Protei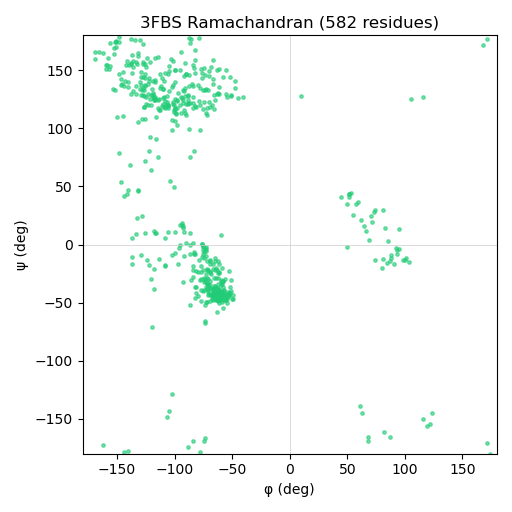n 3FBS (pdb70)

Radius of gyration: 27.1 Å; Cα contacts (8 Å, |Δi|>4): 1412; chains: 2; bounding box: 78×70×51 Å

Foldseek 3Di:
DAFQEEEAAQALQQLLLLQLQLVVVGQYEYEHQPDDQLQLAQAWADAPPGHGHGRVVVRVVSVVVSVVRVSYHYDYFHFQAWADAAQWIWTQTPVHDIYTHRFYEYEQAWYFADDPAAAAVVQENPFEYADCRTPLQVLPQWEEEEEEDFPCRLVSQLVNLVRHQYEYEPQPVDDDDPVSVVSCVVSRYHYHDFHFRHQDDNGWTQGPVGDIRDTSHYYYQTAIEDPHDHPVNHPFDWDQDRSYIATDADPLQDTPGPRYGYAACNHPVVGGSNRSSVRSNSPSVVSVVSVVPD/DAFQEEEAAQALQRLLLLQLCLVVPGQYEYEHQPDDQLQLAQFWDDAPPRHGPGRVVVRVVSVVVSVVRVSYHYDHFHFQAWADAQQWIWTDTPVDDIYTHNFYEYEHAWYWADPPAAAPVVQERPFEYADCRTPLQVLPQWEEEEEEDDPCSLVVQLPNVVRHQYEYEPQPVDDDDVVSVVVCVVSNYHYDDFHFRHQDDNGWTQGPVGDIRDTSHYHYQTAIEDPHDHPVNLPFDWDQDPRYIATDADPLQHTPGFRYGYAACNHPVDGGSNRSSVRSNSPSVSSVVCVVVPD

Solvent-accessible surface area: 27461 Å² total; per-residue (Å²): 204,88,24,41,0,0,0,7,9,4,22,23,8,0,3,11,0,0,52,65,0,2,151,37,192,45,48,0,5,3,2,26,43,35,110,49,47,38,124,80,14,80,92,9,41,62,41,171,72,35,105,31,64,25,9,34,94,8,1,41,38,27,77,148,91,5,101,177,56,116,34,6,75,88,20,167,12,112,6,58,21,0,78,38,60,49,26,87,2,49,0,52,1,91,50,44,136,148,27,45,0,9,18,0,0,0,8,47,22,12,54,8,87,20,32,184,19,65,19,0,120,140,34,21,12,74,1,0,18,58,20,9,151,26,34,0,174,91,26,120,143,26,128,0,0,0,0,1,29,3,86,98,0,18,117,16,0,37,57,0,36,132,40,6,132,5,12,0,0,4,28,49,92,22,138,35,38,83,121,46,123,60,60,0,70,85,132,52,12,125,48,13,93,31,157,18,147,65,3,32,51,106,0,40,0,28,0,37,80,62,100,69,25,71,12,36,0,0,0,0,10,10,77,11,111,25,68,33,132,2,14,145,117,10,11,1,7,15,44,71,18,48,50,11,17,15,1,31,36,54,116,118,17,46,8,81,15,119,0,0,5,0,1,3,23,0,14,68,86,85,13,45,26,48,75,10,45,32,2,0,30,90,0,0,38,7,0,44,104,18,43,98,159,116,216,103,25,40,0,0,0,7,9,4,22,24,7,0,4,11,0,0,54,64,0,1,154,38,190,45,56,0,5,2,3,28,37,36,114,49,48,38,124,96,14,86,91,10,42,66,42,167,59,33,101,31,73,28,11,32,93,7,1,40,53,31,76,139,92,5,98,173,52,113,36,8,79,89,23,164,10,113,7,53,31,0,98,37,64,36,18,98,2,37,0,56,3,90,52,52,111,155,28,31,0,9,16,0,0,0,7,47,22,14,54,17,69,12,30,182,20,71,16,0,142,129,50,28,14,74,1,0,18,65,23,16,159,30,40,0,172,96,24,125,152,26,101,0,0,3,2,2,28,2,78,81,3,20,107,51,0,34,58,2,34,126,39,10,130,5,9,0,0,3,22,46,92,29,162,13,54,80,112,48,79,61,97,0,70,93,124,54,10,105,38,11,88,36,146,18,161,45,3,28,52,112,0,39,0,26,0,69,83,58,110,66,20,66,12,35,0,0,5,6,39,6,82,12,92,28,75,34,126,2,15,161,110,11,16,5,5,15,39,78,13,37,57,12,21,11,1,30,35,51,107,95,18,45,10,74,16,94,0,0,4,0,0,3,23,0,14,71,82,87,19,47,25,47,79,10,46,34,4,0,32,88,0,0,43,4,0,48,108,20,45,102,144,77,153

CATH classification: 3.50.50.60 (+1 more: 3.50.50.60)

B-factor: mean 23.21, std 10.92, range [5.56, 171.12]

Structure (mmCIF, N/CA/C/O backbone):
data_3FBS
#
_entry.id   3FBS
#
_cell.length_a   95.190
_cell.length_b   95.190
_cell.length_c   149.237
_cell.angle_alpha   90.00
_cell.angle_beta   90.00
_cell.angle_gamma   90.00
#
_symmetry.space_group_name_H-M   'P 41 21 2'
#
loop_
_entity.id
_entity.type
_entity.pdbx_description
1 polymer Oxidoreductase
2 non-polymer 'FLAVIN-ADENINE DINUCLEOTIDE'
3 non-polymer 'SULFATE ION'
4 non-polymer 'MAGNESIUM ION'
5 water water
#
loop_
_atom_site.group_PDB
_atom_site.id
_atom_site.type_symbol
_atom_site.label_atom_id
_atom_site.label_alt_id
_atom_site.label_comp_id
_atom_site.label_asym_id
_atom_site.label_entity_id
_atom_site.label_seq_id
_atom_site.pdbx_PDB_ins_code
_atom_site.Cartn_x
_atom_site.Cartn_y
_atom_site.Cartn_z
_atom_site.occupancy
_atom_site.B_iso_or_equiv
_atom_site.auth_seq_id
_atom_site.auth_comp_id
_atom_site.auth_asym_id
_atom_site.auth_atom_id
_atom_site.pdbx_PDB_model_num
ATOM 1 N N . MET A 1 1 ? 48.073 21.858 25.914 1.00 37.71 1 MET A N 1
ATOM 2 C CA . MET A 1 1 ? 49.510 22.072 25.513 1.00 38.02 1 MET A CA 1
ATOM 3 C C . MET A 1 1 ? 49.608 23.264 24.531 1.00 34.20 1 MET A C 1
ATOM 4 O O . MET A 1 1 ? 48.611 23.727 24.078 1.00 34.39 1 MET A O 1
ATOM 9 N N . LYS A 1 2 ? 50.814 23.711 24.214 1.00 31.04 2 LYS A N 1
ATOM 10 C CA . LYS A 1 2 ? 51.060 24.900 23.413 1.00 28.94 2 LYS A CA 1
ATOM 11 C C . LYS A 1 2 ? 50.581 24.779 21.956 1.00 25.46 2 LYS A C 1
ATOM 12 O O . LYS A 1 2 ? 51.070 23.982 21.195 1.00 26.71 2 LYS A O 1
ATOM 18 N N . PHE A 1 3 ? 49.627 25.597 21.574 1.00 20.71 3 PHE A N 1
ATOM 19 C CA . PHE A 1 3 ? 49.146 25.591 20.226 1.00 18.26 3 PHE A CA 1
ATOM 20 C C . PHE A 1 3 ? 50.108 26.317 19.263 1.00 16.65 3 PHE A C 1
ATOM 21 O O . PHE A 1 3 ? 50.795 27.258 19.628 1.00 15.31 3 PHE A O 1
ATOM 29 N N . ASP A 1 4 ? 50.102 25.884 18.007 1.00 16.74 4 ASP A N 1
ATOM 30 C CA . ASP A 1 4 ? 50.744 26.652 16.910 1.00 15.43 4 ASP A CA 1
ATOM 31 C C . ASP A 1 4 ? 50.128 28.036 16.735 1.00 14.63 4 ASP A C 1
ATOM 32 O O . ASP A 1 4 ? 50.838 29.013 16.518 1.00 11.81 4 ASP A O 1
ATOM 37 N N . VAL A 1 5 ? 48.792 28.076 16.782 1.00 12.33 5 VAL A N 1
ATOM 38 C CA . VAL A 1 5 ? 48.040 29.310 16.601 1.00 11.33 5 VAL A CA 1
ATOM 39 C C . VAL A 1 5 ? 46.781 29.246 17.505 1.00 11.27 5 VAL A C 1
ATOM 40 O O . VAL A 1 5 ? 46.156 28.210 17.621 1.00 10.57 5 VAL A O 1
ATOM 44 N N . ILE A 1 6 ? 46.476 30.359 18.155 1.00 10.82 6 ILE A N 1
ATOM 45 C CA . ILE A 1 6 ? 45.158 30.615 18.751 1.00 11.13 6 ILE A CA 1
ATOM 46 C C . ILE A 1 6 ? 44.447 31.694 17.947 1.00 9.59 6 ILE A C 1
ATOM 47 O O . ILE A 1 6 ? 45.003 32.704 17.688 1.00 11.90 6 ILE A O 1
ATOM 52 N N . ILE A 1 7 ? 43.240 31.425 17.509 1.00 9.88 7 ILE A N 1
ATOM 53 C CA . ILE A 1 7 ? 42.435 32.342 16.759 1.00 9.63 7 ILE A CA 1
ATOM 54 C C . ILE A 1 7 ? 41.336 32.791 17.696 1.00 9.63 7 ILE A C 1
ATOM 55 O O . ILE A 1 7 ? 40.580 31.953 18.198 1.00 10.69 7 ILE A O 1
ATOM 60 N N . ILE A 1 8 ? 41.232 34.090 17.903 1.00 9.11 8 ILE A N 1
ATOM 61 C CA . ILE A 1 8 ? 40.288 34.688 18.852 1.00 10.79 8 ILE A CA 1
ATOM 62 C C . ILE A 1 8 ? 39.110 35.251 18.073 1.00 10.56 8 ILE A C 1
ATOM 63 O O . ILE A 1 8 ? 39.223 36.280 17.451 1.00 8.36 8 ILE A O 1
ATOM 68 N N . GLY A 1 9 ? 38.031 34.490 18.024 1.00 11.02 9 GLY A N 1
ATOM 69 C CA . GLY A 1 9 ? 36.862 34.824 17.222 1.00 11.95 9 GLY A CA 1
ATOM 70 C C . GLY A 1 9 ? 36.693 33.760 16.151 1.00 11.70 9 GLY A C 1
ATOM 71 O O . GLY A 1 9 ? 37.640 33.443 15.427 1.00 13.58 9 GLY A O 1
ATOM 72 N N . GLY A 1 10 ? 35.507 33.190 16.086 1.00 12.48 10 GLY A N 1
ATOM 73 C CA . GLY A 1 10 ? 35.220 32.002 15.287 1.00 11.12 10 GLY A CA 1
ATOM 74 C C . GLY A 1 10 ? 33.977 32.164 14.440 1.00 11.25 10 GLY A C 1
ATOM 75 O O . GLY A 1 10 ? 33.168 31.220 14.325 1.00 12.03 10 GLY A O 1
ATOM 76 N N . SER A 1 11 ? 33.852 33.312 13.764 1.00 10.35 11 SER A N 1
ATOM 77 C CA . SER A 1 11 ? 32.779 33.526 12.794 1.00 9.16 11 SER A CA 1
ATOM 78 C C . SER A 1 11 ? 33.447 33.467 11.407 1.00 9.24 11 SER A C 1
ATOM 79 O O . SER A 1 11 ? 34.450 32.755 11.266 1.00 9.58 11 SER A O 1
ATOM 82 N N . TYR A 1 12 ? 32.943 34.198 10.424 1.00 8.71 12 TYR A N 1
ATOM 83 C CA . TYR A 1 12 ? 33.382 34.080 9.046 1.00 10.09 12 TYR A CA 1
ATOM 84 C C . TYR A 1 12 ? 34.903 34.224 8.885 1.00 11.40 12 TYR A C 1
ATOM 85 O O . TYR A 1 12 ? 35.518 33.420 8.190 1.00 12.22 12 TYR A O 1
ATOM 94 N N . ALA A 1 13 ? 35.490 35.203 9.548 1.00 9.83 13 ALA A N 1
ATOM 95 C CA . ALA A 1 13 ? 36.897 35.486 9.372 1.00 10.38 13 ALA A CA 1
ATOM 96 C C . ALA A 1 13 ? 37.725 34.381 10.033 1.00 9.65 13 ALA A C 1
ATOM 97 O O . ALA A 1 13 ? 38.628 33.761 9.427 1.00 10.11 13 ALA A O 1
ATOM 99 N N . GLY A 1 14 ? 37.388 34.091 11.249 1.00 9.92 14 GLY A N 1
ATOM 100 C CA . GLY A 1 14 ? 38.197 33.169 12.041 1.00 10.12 14 GLY A CA 1
ATOM 101 C C . GLY A 1 14 ? 38.088 31.731 11.604 1.00 9.30 14 GLY A C 1
ATOM 102 O O . GLY A 1 14 ? 39.059 30.986 11.646 1.00 10.61 14 GLY A O 1
ATOM 103 N N . LEU A 1 15 ? 36.919 31.357 11.146 1.00 10.03 15 LEU A N 1
ATOM 104 C CA . LEU A 1 15 ? 36.688 30.042 10.555 1.00 10.95 15 LEU A CA 1
ATOM 105 C C . LEU A 1 15 ? 37.445 29.834 9.219 1.00 10.20 15 LEU A C 1
ATOM 106 O O . LEU A 1 15 ? 37.954 28.744 8.953 1.00 8.55 15 LEU A O 1
ATOM 111 N N . SER A 1 16 ? 37.458 30.873 8.400 1.00 9.64 16 SER A N 1
ATOM 112 C CA . SER A 1 16 ? 38.123 30.849 7.123 1.00 10.13 16 SER A CA 1
ATOM 113 C C . SER A 1 16 ? 39.633 30.722 7.315 1.00 9.33 16 SER A C 1
ATOM 114 O O . SER A 1 16 ? 40.268 29.922 6.641 1.00 10.25 16 SER A O 1
ATOM 117 N N . ALA A 1 17 ? 40.167 31.419 8.315 1.00 8.67 17 ALA A N 1
ATOM 118 C CA . ALA A 1 17 ? 41.544 31.218 8.810 1.00 8.83 17 ALA A CA 1
ATOM 119 C C . ALA A 1 17 ? 41.817 29.792 9.295 1.00 8.87 17 ALA A C 1
ATOM 120 O O . ALA A 1 17 ? 42.771 29.125 8.807 1.00 8.44 17 ALA A O 1
ATOM 122 N N . ALA A 1 18 ? 40.993 29.309 10.217 1.00 10.35 18 ALA A N 1
ATOM 123 C CA . ALA A 1 18 ? 41.091 27.940 10.725 1.00 11.57 18 ALA A CA 1
ATOM 124 C C . ALA A 1 18 ? 41.143 26.887 9.591 1.00 12.01 18 ALA A C 1
ATOM 125 O O . ALA A 1 18 ? 41.937 25.916 9.668 1.00 10.86 18 ALA A O 1
ATOM 127 N N . LEU A 1 19 ? 40.334 27.101 8.547 1.00 12.02 19 LEU A N 1
ATOM 128 C CA . LEU A 1 19 ? 40.190 26.123 7.447 1.00 12.00 19 LEU A CA 1
ATOM 129 C C . LEU A 1 19 ? 41.547 25.976 6.780 1.00 12.01 19 LEU A C 1
ATOM 130 O O . LEU A 1 19 ? 42.029 24.881 6.611 1.00 10.88 19 LEU A O 1
ATOM 135 N N . GLN A 1 20 ? 42.189 27.087 6.447 1.00 11.36 20 GLN A N 1
ATOM 136 C CA . GLN A 1 20 ? 43.513 26.989 5.828 1.00 11.38 20 GLN A CA 1
ATOM 137 C C . GLN A 1 20 ? 44.527 26.269 6.750 1.00 12.18 20 GLN A C 1
ATOM 138 O O . GLN A 1 20 ? 45.300 25.425 6.288 1.00 11.12 20 GLN A O 1
ATOM 144 N N . LEU A 1 21 ? 44.558 26.661 8.039 1.00 10.63 21 LEU A N 1
ATOM 145 C CA . LEU A 1 21 ? 45.496 26.034 8.998 1.00 11.91 21 LEU A CA 1
ATOM 146 C C . LEU A 1 21 ? 45.222 24.548 9.280 1.00 11.04 21 LEU A C 1
ATOM 147 O O . LEU A 1 21 ? 46.162 23.787 9.492 1.00 13.03 21 LEU A O 1
ATOM 152 N N . GLY A 1 22 ? 43.962 24.154 9.318 1.00 9.83 22 GLY A N 1
ATOM 153 C CA . GLY A 1 22 ? 43.595 22.749 9.487 1.00 9.43 22 GLY A CA 1
ATOM 154 C C . GLY A 1 22 ? 44.024 21.919 8.285 1.00 10.74 22 GLY A C 1
ATOM 155 O O . GLY A 1 22 ? 44.441 20.786 8.437 1.00 7.79 22 GLY A O 1
ATOM 156 N N . ARG A 1 23 ? 43.907 22.491 7.060 1.00 10.94 23 ARG A N 1
ATOM 157 C CA . ARG A 1 23 ? 44.349 21.748 5.877 1.00 11.08 23 ARG A CA 1
ATOM 158 C C . ARG A 1 23 ? 45.846 21.618 5.811 1.00 10.54 23 ARG A C 1
ATOM 159 O O . ARG A 1 23 ? 46.361 20.644 5.283 1.00 12.89 23 ARG A O 1
ATOM 167 N N . ALA A 1 24 ? 46.574 22.585 6.363 1.00 10.34 24 ALA A N 1
ATOM 168 C CA . ALA A 1 24 ? 48.008 22.449 6.642 1.00 9.60 24 ALA A CA 1
ATOM 169 C C . ALA A 1 24 ? 48.354 21.573 7.903 1.00 9.94 24 ALA A C 1
ATOM 170 O O . ALA A 1 24 ? 49.520 21.382 8.264 1.00 10.80 24 ALA A O 1
ATOM 172 N N . ARG A 1 25 ? 47.349 21.061 8.556 1.00 11.67 25 ARG A N 1
ATOM 173 C CA . ARG A 1 25 ? 47.491 20.172 9.708 1.00 13.11 25 ARG A CA 1
ATOM 174 C C . ARG A 1 25 ? 48.270 20.887 10.831 1.00 13.60 25 ARG A C 1
ATOM 175 O O . ARG A 1 25 ? 49.090 20.295 11.471 1.00 12.74 25 ARG A O 1
ATOM 183 N N . LYS A 1 26 ? 48.068 22.186 11.004 1.00 13.54 26 LYS A N 1
ATOM 184 C CA . LYS A 1 26 ? 48.718 22.869 12.119 1.00 12.90 26 LYS A CA 1
ATOM 185 C C . LYS A 1 26 ? 47.786 22.715 13.323 1.00 13.53 26 LYS A C 1
ATOM 186 O O . LYS A 1 26 ? 46.585 22.615 13.150 1.00 13.96 26 LYS A O 1
ATOM 192 N N . ASN A 1 27 ? 48.379 22.596 14.525 1.00 13.78 27 ASN A N 1
ATOM 193 C CA . ASN A 1 27 ? 47.673 22.499 15.796 1.00 13.64 27 ASN A CA 1
ATOM 194 C C . ASN A 1 27 ? 47.140 23.858 16.329 1.00 12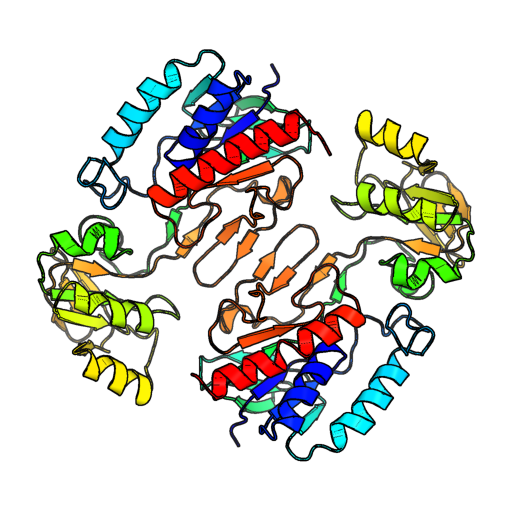.58 27 ASN A C 1
ATOM 195 O O . ASN A 1 27 ? 47.864 24.674 16.891 1.00 11.31 27 ASN A O 1
ATOM 200 N N . ILE A 1 28 ? 45.861 24.106 16.096 1.00 11.46 28 ILE A N 1
ATOM 201 C CA . ILE A 1 28 ? 45.281 25.419 16.412 1.00 11.95 28 ILE A CA 1
ATOM 202 C C . ILE A 1 28 ? 44.025 25.310 17.289 1.00 11.76 28 ILE A C 1
ATOM 203 O O . ILE A 1 28 ? 43.357 24.269 17.329 1.00 13.68 28 ILE A O 1
ATOM 208 N N . LEU A 1 29 ? 43.744 26.384 17.976 1.00 10.96 29 LEU A N 1
ATOM 209 C CA . LEU A 1 29 ? 42.650 26.486 18.876 1.00 11.92 29 LEU A CA 1
ATOM 210 C C . LEU A 1 29 ? 41.820 27.657 18.422 1.00 11.56 29 LEU A C 1
ATOM 211 O O . LEU A 1 29 ? 42.315 28.802 18.447 1.00 11.40 29 LEU A O 1
ATOM 216 N N . LEU A 1 30 ? 40.560 27.401 18.081 1.00 11.46 30 LEU A N 1
ATOM 217 C CA . LEU A 1 30 ? 39.632 28.505 17.897 1.00 13.86 30 LEU A CA 1
ATOM 218 C C . LEU A 1 30 ? 38.830 28.804 19.164 1.00 15.25 30 LEU A C 1
ATOM 219 O O . LEU A 1 30 ? 38.166 27.915 19.704 1.00 17.06 30 LEU A O 1
ATOM 224 N N . VAL A 1 31 ? 38.832 30.047 19.617 1.00 14.16 31 VAL A N 1
ATOM 225 C CA . VAL A 1 31 ? 38.048 30.419 20.757 1.00 14.24 31 VAL A CA 1
ATOM 226 C C . VAL A 1 31 ? 36.985 31.380 20.313 1.00 15.67 31 VAL A C 1
ATOM 227 O O . VAL A 1 31 ? 37.317 32.454 19.784 1.00 16.89 31 VAL A O 1
ATOM 231 N N . ASP A 1 32 ? 35.718 31.067 20.586 1.00 15.39 32 ASP A N 1
ATOM 232 C CA . ASP A 1 32 ? 34.632 31.928 20.099 1.00 15.70 32 ASP A CA 1
ATOM 233 C C . ASP A 1 32 ? 33.511 32.110 21.099 1.00 14.94 32 ASP A C 1
ATOM 234 O O . ASP A 1 32 ? 33.072 31.121 21.702 1.00 14.69 32 ASP A O 1
ATOM 239 N N . ALA A 1 33 ? 33.050 33.346 21.243 1.00 14.72 33 ALA A N 1
ATOM 240 C CA . ALA A 1 33 ? 31.967 33.712 22.199 1.00 16.68 33 ALA A CA 1
ATOM 241 C C . ALA A 1 33 ? 30.586 33.649 21.527 1.00 17.42 33 ALA A C 1
ATOM 242 O O . ALA A 1 33 ? 29.580 33.740 22.197 1.00 17.75 33 ALA A O 1
ATOM 244 N N . GLY A 1 34 ? 30.547 33.499 20.212 1.00 17.98 34 GLY A N 1
ATOM 245 C CA . GLY A 1 34 ? 29.296 33.190 19.488 1.00 18.17 34 GLY A CA 1
ATOM 246 C C . GLY A 1 34 ? 28.303 34.349 19.365 1.00 18.08 34 GLY A C 1
ATOM 247 O O . GLY A 1 34 ? 27.095 34.131 19.273 1.00 17.33 34 GLY A O 1
ATOM 248 N N . GLU A 1 35 ? 28.787 35.577 19.363 1.00 17.03 35 GLU A N 1
ATOM 249 C CA . GLU A 1 35 ? 27.893 36.743 19.226 1.00 16.82 35 GLU A CA 1
ATOM 250 C C . GLU A 1 35 ? 28.340 37.513 18.008 1.00 14.58 35 GLU A C 1
ATOM 251 O O . GLU A 1 35 ? 29.266 38.322 18.052 1.00 13.36 35 GLU A O 1
ATOM 257 N N . ARG A 1 36 ? 27.729 37.194 16.884 1.00 13.99 36 ARG A N 1
ATOM 258 C CA . ARG A 1 36 ? 28.164 37.743 15.593 1.00 13.95 36 ARG A CA 1
ATOM 259 C C . ARG A 1 36 ? 27.401 39.039 15.259 1.00 14.28 36 ARG A C 1
ATOM 260 O O . ARG A 1 36 ? 26.217 39.214 15.566 1.00 14.06 36 ARG A O 1
ATOM 268 N N . ARG A 1 37 ? 28.118 39.938 14.617 1.00 13.38 37 ARG A N 1
ATOM 269 C CA . ARG A 1 37 ? 27.622 41.226 14.272 1.00 13.12 37 ARG A CA 1
ATOM 270 C C . ARG A 1 37 ? 26.264 41.184 13.505 1.00 14.23 37 ARG A C 1
ATOM 271 O O . ARG A 1 37 ? 25.411 42.023 13.744 1.00 14.94 37 ARG A O 1
ATOM 279 N N . ASN A 1 38 ? 26.058 40.208 12.636 1.00 14.30 38 ASN A N 1
ATOM 280 C CA . ASN A 1 38 ? 24.822 40.130 11.827 1.00 15.21 38 ASN A CA 1
ATOM 281 C C . ASN A 1 38 ? 23.709 39.272 12.432 1.00 15.17 38 ASN A C 1
ATOM 282 O O . ASN A 1 38 ? 22.754 38.932 11.732 1.00 14.96 38 ASN A O 1
ATOM 287 N N . ARG A 1 39 ? 23.793 38.978 13.725 1.00 15.92 39 ARG A N 1
ATOM 288 C CA . ARG A 1 39 ? 22.808 38.107 14.366 1.00 16.70 39 ARG A CA 1
ATOM 289 C C . ARG A 1 39 ? 21.445 38.730 14.344 1.00 16.16 39 ARG A C 1
ATOM 290 O O . ARG A 1 39 ? 20.436 38.036 14.448 1.00 13.75 39 ARG A O 1
ATOM 298 N N . PHE A 1 40 ? 21.412 40.036 14.176 1.00 14.86 40 PHE A N 1
ATOM 299 C CA . PHE A 1 40 ? 20.152 40.752 14.214 1.00 15.00 40 PHE A CA 1
ATOM 300 C C . PHE A 1 40 ? 19.381 40.612 12.894 1.00 15.48 40 PHE A C 1
ATOM 301 O O . PHE A 1 40 ? 18.195 40.915 12.831 1.00 14.92 40 PHE A O 1
ATOM 309 N N . ALA A 1 41 ? 20.028 40.123 11.836 1.00 14.77 41 ALA A N 1
ATOM 310 C CA . ALA A 1 41 ? 19.365 40.085 10.503 1.00 15.62 41 ALA A CA 1
ATOM 311 C C . ALA A 1 41 ? 18.828 38.696 10.229 1.00 16.98 41 ALA A C 1
ATOM 312 O O . ALA A 1 41 ? 19.467 37.689 10.645 1.00 18.54 41 ALA A O 1
ATOM 314 N N . SER A 1 42 ? 17.744 38.601 9.464 1.00 15.72 42 SER A N 1
ATOM 315 C CA . SER A 1 42 ? 17.196 37.283 9.170 1.00 15.87 42 SER A CA 1
ATOM 316 C C . SER A 1 42 ? 17.923 36.594 8.037 1.00 15.44 42 SER A C 1
ATOM 317 O O . SER A 1 42 ? 17.997 35.395 8.071 1.00 14.73 42 SER A O 1
ATOM 320 N N . HIS A 1 43 ? 18.379 37.308 6.990 1.00 14.58 43 HIS A N 1
ATOM 321 C CA . HIS A 1 43 ? 19.041 36.668 5.864 1.00 14.62 43 HIS A CA 1
ATOM 322 C C . HIS A 1 43 ? 20.291 37.455 5.395 1.00 15.63 43 HIS A C 1
ATOM 323 O O . HIS A 1 43 ? 20.338 38.680 5.469 1.00 16.05 43 HIS A O 1
ATOM 330 N N . SER A 1 44 ? 21.281 36.732 4.901 1.00 14.61 44 SER A N 1
ATOM 331 C CA . SER A 1 44 ? 22.478 37.302 4.495 1.00 14.91 44 SER A CA 1
ATOM 332 C C . SER A 1 44 ? 22.367 37.543 3.008 1.00 14.54 44 SER A C 1
ATOM 333 O O . SER A 1 44 ? 21.700 36.764 2.293 1.00 12.47 44 SER A O 1
ATOM 336 N N . HIS A 1 45 ? 23.072 38.578 2.518 1.00 12.19 45 HIS A N 1
ATOM 337 C CA . HIS A 1 45 ? 23.096 38.812 1.088 1.00 13.27 45 HIS A CA 1
ATOM 338 C C . HIS A 1 45 ? 24.430 39.270 0.646 1.00 12.49 45 HIS A C 1
ATOM 339 O O . HIS A 1 45 ? 25.203 39.866 1.393 1.00 9.18 45 HIS A O 1
ATOM 346 N N . GLY A 1 46 ? 24.690 38.999 -0.627 1.00 10.43 46 GLY A N 1
ATOM 347 C CA . GLY A 1 46 ? 25.931 39.496 -1.260 1.00 9.88 46 GLY A CA 1
ATOM 348 C C . GLY A 1 46 ? 27.138 38.596 -1.259 1.00 9.03 46 GLY A C 1
ATOM 349 O O . GLY A 1 46 ? 28.136 38.965 -1.831 1.00 10.52 46 GLY A O 1
ATOM 350 N N . PHE A 1 47 ? 27.093 37.437 -0.618 1.00 9.42 47 PHE A N 1
ATOM 351 C CA . PHE A 1 47 ? 28.250 36.552 -0.545 1.00 9.95 47 PHE A CA 1
ATOM 352 C C . PHE A 1 47 ? 27.988 35.404 -1.484 1.00 11.29 47 PHE A C 1
ATOM 353 O O . PHE A 1 47 ? 26.999 34.674 -1.315 1.00 10.82 47 PHE A O 1
ATOM 361 N N . LEU A 1 48 ? 28.855 35.252 -2.478 1.00 13.82 48 LEU A N 1
ATOM 362 C CA . LEU A 1 48 ? 28.680 34.262 -3.588 1.00 14.20 48 LEU A CA 1
ATOM 363 C C . LEU A 1 48 ? 28.392 32.839 -3.080 1.00 14.44 48 LEU A C 1
ATOM 364 O O . LEU A 1 48 ? 29.089 32.308 -2.234 1.00 14.95 48 LEU A O 1
ATOM 369 N N . GLY A 1 49 ? 27.340 32.223 -3.592 1.00 15.45 49 GLY A N 1
ATOM 370 C CA . GLY A 1 49 ? 26.919 30.910 -3.120 1.00 15.57 49 GLY A CA 1
ATOM 371 C C . GLY A 1 49 ? 25.931 30.940 -1.983 1.00 15.38 49 GLY A C 1
ATOM 372 O O . GLY A 1 49 ? 25.248 29.924 -1.742 1.00 16.34 49 GLY A O 1
ATOM 373 N N . GLN A 1 50 ? 25.789 32.078 -1.297 1.00 13.87 50 GLN A N 1
ATOM 374 C CA . GLN A 1 50 ? 24.986 32.127 -0.071 1.00 13.01 50 GLN A CA 1
ATOM 375 C C . GLN A 1 50 ? 24.041 33.275 -0.038 1.00 13.44 50 GLN A C 1
ATOM 376 O O . GLN A 1 50 ? 23.613 33.699 1.042 1.00 11.46 50 GLN A O 1
ATOM 382 N N . ASP A 1 51 ? 23.707 33.776 -1.202 1.00 13.33 51 ASP A N 1
ATOM 383 C CA . ASP A 1 51 ? 22.879 34.949 -1.265 1.00 14.40 51 ASP A CA 1
ATOM 384 C C . ASP A 1 51 ? 21.465 34.561 -0.848 1.00 14.65 51 ASP A C 1
ATOM 385 O O . ASP A 1 51 ? 20.836 33.826 -1.533 1.00 15.37 51 ASP A O 1
ATOM 390 N N . GLY A 1 52 ? 20.951 35.115 0.213 1.00 14.10 52 GLY A N 1
ATOM 391 C CA . GLY A 1 52 ? 19.661 34.695 0.719 1.00 16.62 52 GLY A CA 1
ATOM 392 C C . GLY A 1 52 ? 19.665 33.759 1.914 1.00 16.53 52 GLY A C 1
ATOM 393 O O . GLY A 1 52 ? 18.641 33.541 2.516 1.00 17.04 52 GLY A O 1
ATOM 394 N N . LYS A 1 53 ? 20.801 33.201 2.277 1.00 15.50 53 LYS A N 1
ATOM 395 C CA . LYS A 1 53 ? 20.824 32.202 3.318 1.00 15.96 53 LYS A CA 1
ATOM 396 C C . LYS A 1 53 ? 20.824 32.874 4.696 1.00 15.87 53 LYS A C 1
ATOM 397 O O . LYS A 1 53 ? 21.406 33.981 4.892 1.00 15.72 53 LYS A O 1
ATOM 403 N N . ALA A 1 54 ? 20.214 32.223 5.675 1.00 13.87 54 ALA A N 1
ATOM 404 C CA . ALA A 1 54 ? 20.249 32.709 7.035 1.00 14.40 54 ALA A CA 1
ATOM 405 C C . ALA A 1 54 ? 21.726 32.751 7.561 1.00 14.70 54 ALA A C 1
ATOM 406 O O . ALA A 1 54 ? 22.560 31.847 7.260 1.00 14.97 54 ALA A O 1
ATOM 408 N N . PRO A 1 55 ? 22.099 33.846 8.229 1.00 14.30 55 PRO A N 1
ATOM 409 C CA . PRO A 1 55 ? 23.535 34.002 8.551 1.00 15.87 55 PRO A CA 1
ATOM 410 C C . PRO A 1 55 ? 24.067 32.901 9.455 1.00 17.70 55 PRO A C 1
ATOM 411 O O . PRO A 1 55 ? 25.215 32.484 9.300 1.00 17.98 55 PRO A O 1
ATOM 415 N N . GLY A 1 56 ? 23.237 32.471 10.390 1.00 17.91 56 GLY A N 1
ATOM 416 C CA . GLY A 1 56 ? 23.540 31.344 11.232 1.00 18.84 56 GLY A CA 1
ATOM 417 C C . GLY A 1 56 ? 23.677 30.001 10.541 1.00 18.82 56 GLY A C 1
ATOM 418 O O . GLY A 1 56 ? 24.385 29.158 11.056 1.00 17.98 56 GLY A O 1
ATOM 419 N N . GLU A 1 57 ? 22.968 29.797 9.414 1.00 18.90 57 GLU A N 1
ATOM 420 C CA . GLU A 1 57 ? 23.081 28.591 8.636 1.00 19.15 57 GLU A CA 1
ATOM 421 C C . GLU A 1 57 ? 24.371 28.605 7.847 1.00 17.91 57 GLU A C 1
ATOM 422 O O . GLU A 1 57 ? 25.029 27.599 7.820 1.00 17.39 57 GLU A O 1
ATOM 428 N N . ILE A 1 58 ? 24.785 29.746 7.285 1.00 15.64 58 ILE A N 1
ATOM 429 C CA . ILE A 1 58 ? 26.090 29.784 6.644 1.00 16.18 58 ILE A CA 1
ATOM 430 C C . ILE A 1 58 ? 27.153 29.301 7.672 1.00 16.12 58 ILE A C 1
ATOM 431 O O . ILE A 1 58 ? 28.046 28.492 7.355 1.00 15.97 58 ILE A O 1
ATOM 436 N N . ILE A 1 59 ? 27.084 29.835 8.889 1.00 15.37 59 ILE A N 1
ATOM 437 C CA . ILE A 1 59 ? 28.051 29.459 9.946 1.00 15.12 59 ILE A CA 1
ATOM 438 C C . ILE A 1 59 ? 27.942 27.971 10.243 1.00 15.69 59 ILE A C 1
ATOM 439 O O . ILE A 1 59 ? 28.977 27.277 10.315 1.00 15.16 59 ILE A O 1
ATOM 444 N N . ALA A 1 60 ? 26.684 27.472 10.353 1.00 15.05 60 ALA A N 1
ATOM 445 C CA . ALA A 1 60 ? 26.476 26.092 10.775 1.00 15.57 60 ALA A CA 1
ATOM 446 C C . ALA A 1 60 ? 27.069 25.162 9.752 1.00 15.92 60 ALA A C 1
ATOM 447 O O . ALA A 1 60 ? 27.801 24.184 10.086 1.00 15.89 60 ALA A O 1
ATOM 449 N N . GLU A 1 61 ? 26.879 25.482 8.482 1.00 17.54 61 GLU A N 1
ATOM 450 C CA . GLU A 1 61 ? 27.468 24.632 7.479 1.00 18.22 61 GLU A CA 1
ATOM 451 C C . GLU A 1 61 ? 28.996 24.728 7.346 1.00 17.50 61 GLU A C 1
ATOM 452 O O . GLU A 1 61 ? 29.661 23.696 7.133 1.00 16.37 61 GLU A O 1
ATOM 458 N N . ALA A 1 62 ? 29.572 25.925 7.577 1.00 15.24 62 ALA A N 1
ATOM 459 C CA . ALA A 1 62 ? 30.981 26.105 7.539 1.00 14.78 62 ALA A CA 1
ATOM 460 C C . ALA A 1 62 ? 31.615 25.249 8.621 1.00 14.89 62 ALA A C 1
ATOM 461 O O . ALA A 1 62 ? 32.587 24.555 8.378 1.00 14.63 62 ALA A O 1
ATOM 463 N N . ARG A 1 63 ? 31.017 25.302 9.806 1.00 16.14 63 ARG A N 1
ATOM 464 C CA . ARG A 1 63 ? 31.463 24.547 10.945 1.00 16.93 63 ARG A CA 1
ATOM 465 C C . ARG A 1 63 ? 31.431 23.029 10.781 1.00 17.24 63 ARG A C 1
ATOM 466 O O . ARG A 1 63 ? 32.365 22.347 11.231 1.00 16.97 63 ARG A O 1
ATOM 474 N N . ARG A 1 64 ? 30.386 22.500 10.147 1.00 17.66 64 ARG A N 1
ATOM 475 C CA . ARG A 1 64 ? 30.306 21.063 9.944 1.00 18.92 64 ARG A CA 1
ATOM 476 C C . ARG A 1 64 ? 31.522 20.659 9.095 1.00 18.31 64 ARG A C 1
ATOM 477 O O . ARG A 1 64 ? 32.145 19.645 9.343 1.00 18.22 64 ARG A O 1
ATOM 485 N N . GLN A 1 65 ? 31.864 21.501 8.122 1.00 17.75 65 GLN A N 1
ATOM 486 C CA . GLN A 1 65 ? 32.964 21.198 7.207 1.00 17.74 65 GLN A CA 1
ATOM 487 C C . GLN A 1 65 ? 34.299 21.302 7.943 1.00 16.86 65 GLN A C 1
ATOM 488 O O . GLN A 1 65 ? 35.150 20.449 7.790 1.00 16.13 65 GLN A O 1
ATOM 494 N N . ILE A 1 66 ? 34.452 22.350 8.748 1.00 16.80 66 ILE A N 1
ATOM 495 C CA . ILE A 1 66 ? 35.737 22.642 9.384 1.00 17.74 66 ILE A CA 1
ATOM 496 C C . ILE A 1 66 ? 36.035 21.662 10.561 1.00 17.08 66 ILE A C 1
ATOM 497 O O . ILE A 1 66 ? 37.194 21.300 10.817 1.00 13.51 66 ILE A O 1
ATOM 502 N N . GLU A 1 67 ? 34.979 21.158 11.201 1.00 15.31 67 GLU A N 1
ATOM 503 C CA . GLU A 1 67 ? 35.122 20.167 12.229 1.00 16.47 67 GLU A CA 1
ATOM 504 C C . GLU A 1 67 ? 35.672 18.847 11.742 1.00 17.42 67 GLU A C 1
ATOM 505 O O . GLU A 1 67 ? 36.099 18.066 12.546 1.00 16.84 67 GLU A O 1
ATOM 511 N N . ARG A 1 68 ? 35.701 18.591 10.447 1.00 17.83 68 ARG A N 1
ATOM 512 C CA . ARG A 1 68 ? 36.308 17.361 9.967 1.00 19.03 68 ARG A CA 1
ATOM 513 C C . ARG A 1 68 ? 37.834 17.366 10.005 1.00 18.39 68 ARG A C 1
ATOM 514 O O . ARG A 1 68 ? 38.445 16.328 9.782 1.00 19.51 68 ARG A O 1
ATOM 522 N N . TYR A 1 69 ? 38.464 18.512 10.299 1.00 16.25 69 TYR A N 1
ATOM 523 C CA . TYR A 1 69 ? 39.942 18.588 10.464 1.00 13.78 69 TYR A CA 1
ATOM 524 C C . TYR A 1 69 ? 40.412 18.351 11.902 1.00 13.28 69 TYR A C 1
ATOM 525 O O . TYR A 1 69 ? 40.204 19.210 12.764 1.00 11.34 69 TYR A O 1
ATOM 534 N N . PRO A 1 70 ? 41.106 17.214 12.173 1.00 14.99 70 PRO A N 1
ATOM 535 C CA . PRO A 1 70 ? 41.367 16.885 13.578 1.00 15.25 70 PRO A CA 1
ATOM 536 C C . PRO A 1 70 ? 42.388 17.775 14.234 1.00 14.72 70 PRO A C 1
ATOM 537 O O . PRO A 1 70 ? 42.420 17.815 15.443 1.00 13.58 70 PRO A O 1
ATOM 541 N N . THR A 1 71 ? 43.170 18.565 13.487 1.00 14.03 71 THR A N 1
ATOM 542 C CA . THR A 1 71 ? 44.079 19.483 14.163 1.00 12.51 71 THR A CA 1
ATOM 543 C C . THR A 1 71 ? 43.471 20.820 14.517 1.00 10.96 71 THR A C 1
ATOM 544 O O . THR A 1 71 ? 44.098 21.651 15.129 1.00 12.87 71 THR A O 1
ATOM 548 N N . ILE A 1 72 ? 42.281 21.090 14.047 1.00 11.24 72 ILE A N 1
ATOM 549 C CA . ILE A 1 72 ? 41.578 22.252 14.466 1.00 10.70 72 ILE A CA 1
ATOM 550 C C . ILE A 1 72 ? 40.879 21.920 15.818 1.00 12.56 72 ILE A C 1
ATOM 551 O O . ILE A 1 72 ? 39.977 21.016 15.881 1.00 11.71 72 ILE A O 1
ATOM 556 N N . HIS A 1 73 ? 41.255 22.663 16.856 1.00 12.87 73 HIS A N 1
ATOM 557 C CA . HIS A 1 73 ? 40.593 22.560 18.167 1.00 13.47 73 HIS A CA 1
ATOM 558 C C . HIS A 1 73 ? 39.665 23.752 18.436 1.00 14.12 73 HIS A C 1
ATOM 559 O O . HIS A 1 73 ? 39.849 24.812 17.863 1.00 14.05 73 HIS A O 1
ATOM 566 N N . TRP A 1 74 ? 38.638 23.533 19.276 1.00 14.81 74 TRP A N 1
ATOM 567 C CA . TRP A 1 74 ? 37.522 24.466 19.485 1.00 15.52 74 TRP A CA 1
ATOM 568 C C . TRP A 1 74 ? 37.217 24.585 20.968 1.00 14.93 74 TRP A C 1
ATOM 569 O O . TRP A 1 74 ? 37.016 23.590 21.605 1.00 12.30 74 TRP A O 1
ATOM 580 N N . VAL A 1 75 ? 37.081 25.806 21.443 1.00 15.67 75 VAL A N 1
ATOM 581 C CA . VAL A 1 75 ? 36.527 26.140 22.756 1.00 18.00 75 VAL A CA 1
ATOM 582 C C . VAL A 1 75 ? 35.469 27.215 22.543 1.00 19.26 75 VAL A C 1
ATOM 583 O O . VAL A 1 75 ? 35.683 28.204 21.769 1.00 16.03 75 VAL A O 1
ATOM 587 N N . GLU A 1 76 ? 34.314 27.012 23.183 1.00 19.70 76 GLU A N 1
ATOM 588 C CA . GLU A 1 76 ? 33.273 28.080 23.256 1.00 21.50 76 GLU A CA 1
ATOM 589 C C . GLU A 1 76 ? 33.539 28.892 24.474 1.00 20.19 76 GLU A C 1
ATOM 590 O O . GLU A 1 76 ? 33.601 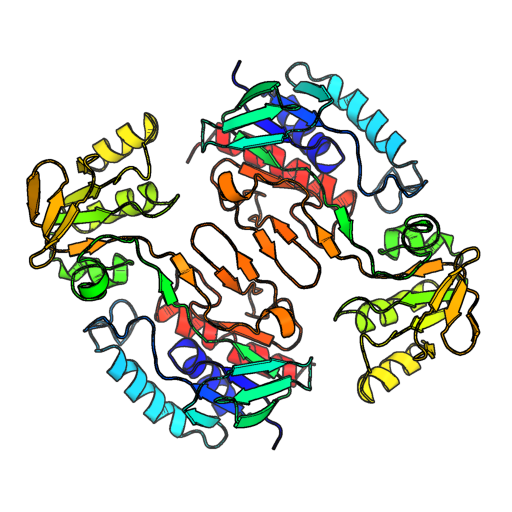28.354 25.544 1.00 20.59 76 GLU A O 1
ATOM 596 N N . GLY A 1 77 ? 33.762 30.182 24.336 1.00 18.98 77 GLY A N 1
ATOM 597 C CA . GLY A 1 77 ? 34.241 30.948 25.463 1.00 17.95 77 GLY A CA 1
ATOM 598 C C . GLY A 1 77 ? 34.700 32.291 24.982 1.00 18.44 77 GLY A C 1
ATOM 599 O O . GLY A 1 77 ? 34.767 32.547 23.758 1.00 17.05 77 GLY A O 1
ATOM 600 N N . ARG A 1 78 ? 34.999 33.157 25.931 1.00 17.62 78 ARG A N 1
ATOM 601 C CA . ARG A 1 78 ? 35.465 34.483 25.621 1.00 19.28 78 ARG A CA 1
ATOM 602 C C . ARG A 1 78 ? 36.863 34.740 26.174 1.00 19.37 78 ARG A C 1
ATOM 603 O O . ARG A 1 78 ? 37.083 34.523 27.389 1.00 18.84 78 ARG A O 1
ATOM 611 N N . VAL A 1 79 ? 37.777 35.217 25.314 1.00 18.09 79 VAL A N 1
ATOM 612 C CA . VAL A 1 79 ? 39.092 35.647 25.751 1.00 17.19 79 VAL A CA 1
ATOM 613 C C . VAL A 1 79 ? 39.009 36.955 26.500 1.00 18.24 79 VAL A C 1
ATOM 614 O O . VAL A 1 79 ? 38.708 38.035 25.925 1.00 16.61 79 VAL A O 1
ATOM 618 N N . THR A 1 80 ? 39.327 36.843 27.796 1.00 18.05 80 THR A N 1
ATOM 619 C CA . THR A 1 80 ? 39.260 37.929 28.731 1.00 18.49 80 THR A CA 1
ATOM 620 C C . THR A 1 80 ? 40.624 38.565 28.896 1.00 19.56 80 THR A C 1
ATOM 621 O O . THR A 1 80 ? 40.716 39.668 29.397 1.00 17.44 80 THR A O 1
ATOM 625 N N . ASP A 1 81 ? 41.694 37.886 28.482 1.00 20.18 81 ASP A N 1
ATOM 626 C CA . ASP A 1 81 ? 43.027 38.514 28.470 1.00 20.79 81 ASP A CA 1
ATOM 627 C C . ASP A 1 81 ? 43.939 37.787 27.509 1.00 20.80 81 ASP A C 1
ATOM 628 O O . ASP A 1 81 ? 43.774 36.604 27.236 1.00 20.25 81 ASP A O 1
ATOM 633 N N . ALA A 1 82 ? 44.914 38.506 27.015 1.00 21.08 82 ALA A N 1
ATOM 634 C CA . ALA A 1 82 ? 45.893 37.944 26.103 1.00 21.98 82 ALA A CA 1
ATOM 635 C C . ALA A 1 82 ? 47.113 38.776 26.285 1.00 22.18 82 ALA A C 1
ATOM 636 O O . ALA A 1 82 ? 47.052 40.019 26.322 1.00 24.00 82 ALA A O 1
ATOM 638 N N . LYS A 1 83 ? 48.233 38.105 26.403 1.00 23.41 83 LYS A N 1
ATOM 639 C CA . LYS A 1 83 ? 49.501 38.804 26.481 1.00 24.25 83 LYS A CA 1
ATOM 640 C C . LYS A 1 83 ? 50.651 37.978 25.927 1.00 23.85 83 LYS A C 1
ATOM 641 O O . LYS A 1 83 ? 50.478 36.807 25.538 1.00 24.54 83 LYS A O 1
ATOM 647 N N . GLY A 1 84 ? 51.812 38.601 25.877 1.00 23.23 84 GLY A N 1
ATOM 648 C CA . GLY A 1 84 ? 53.074 37.921 25.641 1.00 23.12 84 GLY A CA 1
ATOM 649 C C . GLY A 1 84 ? 53.699 38.456 24.391 1.00 23.82 84 GLY A C 1
ATOM 650 O O . GLY A 1 84 ? 53.401 39.579 23.965 1.00 23.75 84 GLY A O 1
ATOM 651 N N . SER A 1 85 ? 54.559 37.648 23.772 1.00 24.13 85 SER A N 1
ATOM 652 C CA . SER A 1 85 ? 55.205 38.078 22.537 1.00 24.79 85 SER A CA 1
ATOM 653 C C . SER A 1 85 ? 55.497 36.893 21.603 1.00 23.26 85 SER A C 1
ATOM 654 O O . SER A 1 85 ? 55.174 35.795 21.907 1.00 24.12 85 SER A O 1
ATOM 657 N N . PHE A 1 86 ? 56.057 37.175 20.441 1.00 23.48 86 PHE A N 1
ATOM 658 C CA . PHE A 1 86 ? 56.274 36.182 19.384 1.00 23.68 86 PHE A CA 1
ATOM 659 C C . PHE A 1 86 ? 56.751 34.838 19.948 1.00 23.52 86 PHE A C 1
ATOM 660 O O . PHE A 1 86 ? 57.684 34.741 20.757 1.00 21.14 86 PHE A O 1
ATOM 668 N N . GLY A 1 87 ? 56.049 33.796 19.572 1.00 23.01 87 GLY A N 1
ATOM 669 C CA . GLY A 1 87 ? 56.421 32.496 20.042 1.00 23.36 87 GLY A CA 1
ATOM 670 C C . GLY A 1 87 ? 55.951 32.164 21.436 1.00 23.20 87 GLY A C 1
ATOM 671 O O . GLY A 1 87 ? 55.980 30.993 21.775 1.00 21.90 87 GLY A O 1
ATOM 672 N N . GLU A 1 88 ? 55.458 33.125 22.222 1.00 23.67 88 GLU A N 1
ATOM 673 C CA . GLU A 1 88 ? 54.927 32.753 23.533 1.00 26.02 88 GLU A CA 1
ATOM 674 C C . GLU A 1 88 ? 53.783 33.671 23.942 1.00 24.98 88 GLU A C 1
ATOM 675 O O . GLU A 1 88 ? 53.972 34.592 24.733 1.00 26.35 88 GLU A O 1
ATOM 681 N N . PHE A 1 89 ? 52.590 33.438 23.407 1.00 22.63 89 PHE A N 1
ATOM 682 C CA . PHE A 1 89 ? 51.455 34.259 23.765 1.00 21.40 89 PHE A CA 1
ATOM 683 C C . PHE A 1 89 ? 50.657 33.495 24.787 1.00 21.01 89 PHE A C 1
ATOM 684 O O . PHE A 1 89 ? 50.687 32.258 24.813 1.00 21.39 89 PHE A O 1
ATOM 692 N N . ILE A 1 90 ? 49.988 34.225 25.672 1.00 19.87 90 ILE A N 1
ATOM 693 C CA . ILE A 1 90 ? 49.170 33.600 26.692 1.00 21.38 90 ILE A CA 1
ATOM 694 C C . ILE A 1 90 ? 47.765 34.228 26.647 1.00 20.24 90 ILE A C 1
ATOM 695 O O . ILE A 1 90 ? 47.610 35.425 26.682 1.00 19.16 90 ILE A O 1
ATOM 700 N N . VAL A 1 91 ? 46.775 33.366 26.666 1.00 19.64 91 VAL A N 1
ATOM 701 C CA . VAL A 1 91 ? 45.426 33.733 26.468 1.00 20.06 91 VAL A CA 1
ATOM 702 C C . VAL A 1 91 ? 44.647 33.241 27.717 1.00 19.95 91 VAL A C 1
ATOM 703 O O . VAL A 1 91 ? 44.779 32.076 28.125 1.00 21.20 91 VAL A O 1
ATOM 707 N N . GLU A 1 92 ? 43.866 34.126 28.315 1.00 19.43 92 GLU A N 1
ATOM 708 C CA . GLU A 1 92 ? 42.958 33.739 29.374 1.00 21.78 92 GLU A CA 1
ATOM 709 C C . GLU A 1 92 ? 41.514 33.698 28.843 1.00 21.23 92 GLU A C 1
ATOM 710 O O . GLU A 1 92 ? 41.115 34.637 28.179 1.00 19.85 92 GLU A O 1
ATOM 716 N N . ILE A 1 93 ? 40.783 32.605 29.132 1.00 20.13 93 ILE A N 1
ATOM 717 C CA . ILE A 1 93 ? 39.435 32.358 28.664 1.00 21.60 93 ILE A CA 1
ATOM 718 C C . ILE A 1 93 ? 38.399 32.367 29.832 1.00 24.59 93 ILE A C 1
ATOM 719 O O . ILE A 1 93 ? 38.560 31.638 30.818 1.00 24.56 93 ILE A O 1
ATOM 724 N N . ASP A 1 94 ? 37.354 33.187 29.722 1.00 26.82 94 ASP A N 1
ATOM 725 C CA . ASP A 1 94 ? 36.325 33.307 30.753 1.00 29.28 94 ASP A CA 1
ATOM 726 C C . ASP A 1 94 ? 36.922 33.567 32.132 1.00 31.43 94 ASP A C 1
ATOM 727 O O . ASP A 1 94 ? 36.485 32.907 33.100 1.00 31.94 94 ASP A O 1
ATOM 732 N N . GLY A 1 95 ? 37.932 34.466 32.219 1.00 32.71 95 GLY A N 1
ATOM 733 C CA . GLY A 1 95 ? 38.728 34.701 33.441 1.00 33.23 95 GLY A CA 1
ATOM 734 C C . GLY A 1 95 ? 39.320 33.474 34.159 1.00 34.15 95 GLY A C 1
ATOM 735 O O . GLY A 1 95 ? 39.993 33.632 35.161 1.00 36.44 95 GLY A O 1
ATOM 736 N N . GLY A 1 96 ? 39.055 32.250 33.690 1.00 34.34 96 GLY A N 1
ATOM 737 C CA . GLY A 1 96 ? 39.639 31.016 34.238 1.00 33.12 96 GLY A CA 1
ATOM 738 C C . GLY A 1 96 ? 40.769 30.489 33.346 1.00 32.67 96 GLY A C 1
ATOM 739 O O . GLY A 1 96 ? 41.733 31.202 33.089 1.00 33.02 96 GLY A O 1
ATOM 740 N N . ARG A 1 97 ? 40.689 29.207 32.982 1.00 31.33 97 ARG A N 1
ATOM 741 C CA . ARG A 1 97 ? 41.341 28.603 31.819 1.00 30.29 97 ARG A CA 1
ATOM 742 C C . ARG A 1 97 ? 42.414 29.438 30.998 1.00 28.40 97 ARG A C 1
ATOM 743 O O . ARG A 1 97 ? 42.185 30.576 30.616 1.00 25.68 97 ARG A O 1
ATOM 751 N N . ARG A 1 98 ? 43.594 28.854 30.790 1.00 26.54 98 ARG A N 1
ATOM 752 C CA . ARG A 1 98 ? 44.730 29.600 30.250 1.00 27.35 98 ARG A CA 1
ATOM 753 C C . ARG A 1 98 ? 45.309 28.740 29.168 1.00 25.47 98 ARG A C 1
ATOM 754 O O . ARG A 1 98 ? 45.408 27.540 29.341 1.00 25.30 98 ARG A O 1
ATOM 762 N N . GLU A 1 99 ? 45.651 29.329 28.029 1.00 23.74 99 GLU A N 1
ATOM 763 C CA . GLU A 1 99 ? 46.176 28.538 26.949 1.00 22.07 99 GLU A CA 1
ATOM 764 C C . GLU A 1 99 ? 47.321 29.313 26.366 1.00 20.85 99 GLU A C 1
ATOM 765 O O . GLU A 1 99 ? 47.362 30.528 26.498 1.00 21.25 99 GLU A O 1
ATOM 771 N N . THR A 1 100 ? 48.262 28.631 25.732 1.00 18.81 100 THR A N 1
ATOM 772 C CA . THR A 1 100 ? 49.406 29.329 25.150 1.00 19.09 100 THR A CA 1
ATOM 773 C C . THR A 1 100 ? 49.586 29.003 23.656 1.00 16.64 100 THR A C 1
ATOM 774 O O . THR A 1 100 ? 49.085 27.990 23.164 1.00 16.76 100 THR A O 1
ATOM 778 N N . ALA A 1 101 ? 50.225 29.892 22.917 1.00 16.64 101 ALA A N 1
ATOM 779 C CA . ALA A 1 101 ? 50.357 29.715 21.453 1.00 15.82 101 ALA A CA 1
ATOM 780 C C . ALA A 1 101 ? 51.535 30.483 20.907 1.00 16.08 101 ALA A C 1
ATOM 781 O O . ALA A 1 101 ? 51.941 31.501 21.464 1.00 15.17 101 ALA A O 1
ATOM 783 N N . GLY A 1 102 ? 52.121 29.986 19.822 1.00 15.16 102 GLY A N 1
ATOM 784 C CA . GLY A 1 102 ? 53.241 30.697 19.237 1.00 15.23 102 GLY A CA 1
ATOM 785 C C . GLY A 1 102 ? 52.818 31.848 18.339 1.00 14.33 102 GLY A C 1
ATOM 786 O O . GLY A 1 102 ? 53.597 32.748 18.093 1.00 14.76 102 GLY A O 1
ATOM 787 N N . ARG A 1 103 ? 51.596 31.804 17.825 1.00 14.28 103 ARG A N 1
ATOM 788 C CA . ARG A 1 103 ? 51.023 32.903 17.024 1.00 13.78 103 ARG A CA 1
ATOM 789 C C . ARG A 1 103 ? 49.582 33.138 17.426 1.00 12.85 103 ARG A C 1
ATOM 790 O O . ARG A 1 103 ? 48.886 32.219 17.882 1.00 12.51 103 ARG A O 1
ATOM 798 N N . LEU A 1 104 ? 49.113 34.352 17.180 1.00 12.81 104 LEU A N 1
ATOM 799 C CA . LEU A 1 104 ? 47.706 34.738 17.395 1.00 13.16 104 LEU A CA 1
ATOM 800 C C . LEU A 1 104 ? 47.053 35.264 16.099 1.00 12.00 104 LEU A C 1
ATOM 801 O O . LEU A 1 104 ? 47.705 35.916 15.305 1.00 10.73 104 LEU A O 1
ATOM 806 N N . ILE A 1 105 ? 45.781 34.944 15.898 1.00 11.09 105 ILE A N 1
ATOM 807 C CA . ILE A 1 105 ? 44.962 35.591 14.853 1.00 11.74 105 ILE A CA 1
ATOM 808 C C . ILE A 1 105 ? 43.777 36.223 15.544 1.00 10.75 105 ILE A C 1
ATOM 809 O O . ILE A 1 105 ? 43.051 35.540 16.268 1.00 11.22 105 ILE A O 1
ATOM 814 N N . LEU A 1 106 ? 43.587 37.515 15.325 1.00 10.87 106 LEU A N 1
ATOM 815 C CA . LEU A 1 106 ? 42.503 38.286 15.955 1.00 11.70 106 LEU A CA 1
ATOM 816 C C . LEU A 1 106 ? 41.373 38.432 14.933 1.00 10.86 106 LEU A C 1
ATOM 817 O O . LEU A 1 106 ? 41.548 38.971 13.816 1.00 11.18 106 LEU A O 1
ATOM 822 N N . ALA A 1 107 ? 40.204 37.910 15.291 1.00 9.70 107 ALA A N 1
ATOM 823 C CA . ALA A 1 107 ? 39.076 37.785 14.361 1.00 8.41 107 ALA A CA 1
ATOM 824 C C . ALA A 1 107 ? 37.786 38.049 15.154 1.00 9.30 107 ALA A C 1
ATOM 825 O O . ALA A 1 107 ? 36.780 37.375 14.981 1.00 7.75 107 ALA A O 1
ATOM 827 N N . MET A 1 108 ? 37.845 39.065 16.029 1.00 10.19 108 MET A N 1
ATOM 828 C CA . MET A 1 108 ? 36.792 39.323 17.033 1.00 10.29 108 MET A CA 1
ATOM 829 C C . MET A 1 108 ? 35.602 40.098 16.517 1.00 10.98 108 MET A C 1
ATOM 830 O O . MET A 1 108 ? 34.615 40.228 17.237 1.00 11.43 108 MET A O 1
ATOM 835 N N . GLY A 1 109 ? 35.669 40.607 15.296 1.00 11.46 109 GLY A N 1
ATOM 836 C CA . GLY A 1 109 ? 34.581 41.437 14.772 1.00 11.69 109 GLY A CA 1
ATOM 837 C C . GLY A 1 109 ? 34.546 42.748 15.541 1.00 12.53 109 GLY A C 1
ATOM 838 O O . GLY A 1 109 ? 35.509 43.116 16.191 1.00 11.61 109 GLY A O 1
ATOM 839 N N . VAL A 1 110 ? 33.449 43.475 15.397 1.00 12.42 110 VAL A N 1
ATOM 840 C CA . VAL A 1 110 ? 33.249 44.761 16.043 1.00 11.49 110 VAL A CA 1
ATOM 841 C C . VAL A 1 110 ? 31.835 44.820 16.574 1.00 12.18 110 VAL A C 1
ATOM 842 O O . VAL A 1 110 ? 30.970 44.037 16.154 1.00 12.17 110 VAL A O 1
ATOM 846 N N . THR A 1 111 ? 31.570 45.763 17.489 1.00 12.61 111 THR A N 1
ATOM 847 C CA . THR A 1 111 ? 30.208 46.010 17.941 1.00 13.54 111 THR A CA 1
ATOM 848 C C . THR A 1 111 ? 29.780 47.344 17.420 1.00 14.94 111 THR A C 1
ATOM 849 O O . THR A 1 111 ? 30.587 48.339 17.418 1.00 14.48 111 THR A O 1
ATOM 853 N N . ASP A 1 112 ? 28.492 47.415 17.060 1.00 14.23 112 ASP A N 1
ATOM 854 C CA . ASP A 1 112 ? 27.946 48.628 16.493 1.00 14.72 112 ASP A CA 1
ATOM 855 C C . ASP A 1 112 ? 27.342 49.516 17.553 1.00 15.85 112 ASP A C 1
ATOM 856 O O . ASP A 1 112 ? 26.498 49.062 18.281 1.00 15.63 112 ASP A O 1
ATOM 861 N N . GLU A 1 113 ? 27.829 50.769 17.690 1.00 16.30 113 GLU A N 1
ATOM 862 C CA . GLU A 1 113 ? 27.256 51.769 18.596 1.00 17.51 113 GLU A CA 1
ATOM 863 C C . GLU A 1 113 ? 26.395 52.714 17.683 1.00 16.94 113 GLU A C 1
ATOM 864 O O . GLU A 1 113 ? 26.874 53.235 16.719 1.00 18.15 113 GLU A O 1
ATOM 870 N N . LEU A 1 114 ? 25.122 52.803 17.956 1.00 16.49 114 LEU A N 1
ATOM 871 C CA . LEU A 1 114 ? 24.145 53.472 17.109 1.00 18.59 114 LEU A CA 1
ATOM 872 C C . LEU A 1 114 ? 23.804 54.818 17.694 1.00 18.09 114 LEU A C 1
ATOM 873 O O . LEU A 1 114 ? 24.038 55.080 18.839 1.00 16.03 114 LEU A O 1
ATOM 878 N N . PRO A 1 115 ? 23.281 55.696 16.882 1.00 19.79 115 PRO A N 1
ATOM 879 C CA . PRO A 1 115 ? 22.783 56.940 17.438 1.00 19.81 115 PRO A CA 1
ATOM 880 C C . PRO A 1 115 ? 21.747 56.703 18.547 1.00 20.37 115 PRO A C 1
ATOM 881 O O . PRO A 1 115 ? 21.019 55.726 18.524 1.00 20.12 115 PRO A O 1
ATOM 885 N N . GLU A 1 116 ? 21.684 57.622 19.505 1.00 21.23 116 GLU A N 1
ATOM 886 C CA . GLU A 1 116 ? 20.720 57.549 20.578 1.00 22.31 116 GLU A CA 1
ATOM 887 C C . GLU A 1 116 ? 19.375 58.122 20.164 1.00 20.33 116 GLU A C 1
ATOM 888 O O . GLU A 1 116 ? 19.054 59.234 20.463 1.00 22.32 116 GLU A O 1
ATOM 894 N N . ILE A 1 117 ? 18.599 57.341 19.455 1.00 18.16 117 ILE A N 1
ATOM 895 C CA . ILE A 1 117 ? 17.296 57.751 18.990 1.00 16.16 117 ILE A CA 1
ATOM 896 C C . ILE A 1 117 ? 16.317 56.704 19.482 1.00 14.51 117 ILE A C 1
ATOM 897 O O . ILE A 1 117 ? 16.491 55.527 19.200 1.00 13.53 117 ILE A O 1
ATOM 902 N N . ALA A 1 118 ? 15.328 57.118 20.271 1.00 13.23 118 ALA A N 1
ATOM 903 C CA . ALA A 1 118 ? 14.338 56.220 20.773 1.00 13.15 118 ALA A CA 1
ATOM 904 C C . ALA A 1 118 ? 13.825 55.379 19.644 1.00 13.64 118 ALA A C 1
ATOM 905 O O . ALA A 1 118 ? 13.530 55.899 18.581 1.00 14.08 118 ALA A O 1
ATOM 907 N N . GLY A 1 119 ? 13.694 54.078 19.867 1.00 15.09 119 GLY A N 1
ATOM 908 C CA . GLY A 1 119 ? 13.113 53.137 18.888 1.00 15.77 119 GLY A CA 1
ATOM 909 C C . GLY A 1 119 ? 14.073 52.534 17.851 1.00 16.13 119 GLY A C 1
ATOM 910 O O . GLY A 1 119 ? 13.755 51.534 17.188 1.00 14.50 119 GLY A O 1
ATOM 911 N N . LEU A 1 120 ? 15.259 53.120 17.731 1.00 16.67 120 LEU A N 1
ATOM 912 C CA . LEU A 1 120 ? 16.178 52.719 16.687 1.00 17.35 120 LEU A CA 1
ATOM 913 C C . LEU A 1 120 ? 16.805 51.354 16.998 1.00 18.22 120 LEU A C 1
ATOM 914 O O . LEU A 1 120 ? 16.839 50.468 16.125 1.00 17.98 120 LEU A O 1
ATOM 919 N N . ARG A 1 121 ? 17.370 51.221 18.194 1.00 17.94 121 ARG A N 1
ATOM 920 C CA . ARG A 1 121 ? 18.072 50.009 18.583 1.00 18.48 121 ARG A CA 1
ATOM 921 C C . ARG A 1 121 ? 17.195 48.751 18.454 1.00 17.86 121 ARG A C 1
ATOM 922 O O . ARG A 1 121 ? 17.677 47.747 17.987 1.00 16.49 121 ARG A O 1
ATOM 930 N N . GLU A 1 122 ? 15.930 48.818 18.894 1.00 17.79 122 GLU A N 1
ATOM 931 C CA . GLU A 1 122 ? 15.041 47.655 18.847 1.00 18.27 122 GLU A CA 1
ATOM 932 C C . GLU A 1 122 ? 14.819 47.183 17.422 1.00 17.60 122 GLU A C 1
ATOM 933 O O . GLU A 1 122 ? 14.537 46.006 17.184 1.00 16.18 122 GLU A O 1
ATOM 939 N N . ARG A 1 123 ? 15.003 48.108 16.473 1.00 16.74 123 ARG A N 1
ATOM 940 C CA . ARG A 1 123 ? 14.784 47.844 15.066 1.00 15.44 123 ARG A CA 1
ATOM 941 C C . ARG A 1 123 ? 16.023 47.455 14.261 1.00 14.94 123 ARG A C 1
ATOM 942 O O . ARG A 1 123 ? 15.919 47.227 13.059 1.00 15.92 123 ARG A O 1
ATOM 950 N N . TRP A 1 124 ? 17.182 47.394 14.901 1.00 15.27 124 TRP A N 1
ATOM 951 C CA . TRP A 1 124 ? 18.445 47.138 14.215 1.00 14.62 124 TRP A CA 1
ATOM 952 C C . TRP A 1 124 ? 18.403 45.743 13.653 1.00 14.99 124 TRP A C 1
ATOM 953 O O . TRP A 1 124 ? 18.136 44.816 14.378 1.00 14.14 124 TRP A O 1
ATOM 964 N N . GLY A 1 125 ? 18.710 45.607 12.363 1.00 15.16 125 GLY A N 1
ATOM 965 C CA . GLY A 1 125 ? 18.778 44.389 11.669 1.00 13.72 125 GLY A CA 1
ATOM 966 C C . GLY A 1 125 ? 17.454 43.932 11.058 1.00 13.97 125 GLY A C 1
ATOM 967 O O . GLY A 1 125 ? 17.426 42.932 10.320 1.00 13.64 125 GLY A O 1
ATOM 968 N N . SER A 1 126 ? 16.368 44.607 11.399 1.00 13.95 126 SER A N 1
ATOM 969 C CA . SER A 1 126 ? 15.064 44.301 10.868 1.00 15.16 126 SER A CA 1
ATOM 970 C C . SER A 1 126 ? 14.435 45.453 10.047 1.00 15.17 126 SER A C 1
ATOM 971 O O . SER A 1 126 ? 13.813 45.198 9.019 1.00 14.33 126 SER A O 1
ATOM 974 N N . ALA A 1 127 ? 14.611 46.692 10.474 1.00 14.15 127 ALA A N 1
ATOM 975 C CA . ALA A 1 127 ? 14.134 47.846 9.707 1.00 13.54 127 ALA A CA 1
ATOM 976 C C . ALA A 1 127 ? 15.168 49.009 9.657 1.00 13.91 127 ALA A C 1
ATOM 977 O O . ALA A 1 127 ? 14.931 50.024 8.961 1.00 13.57 127 ALA A O 1
ATOM 979 N N . VAL A 1 128 ? 16.219 48.908 10.480 1.00 12.50 128 VAL A N 1
ATOM 980 C CA . VAL A 1 128 ? 17.353 49.853 10.481 1.00 12.38 128 VAL A CA 1
ATOM 981 C C . VAL A 1 128 ? 18.658 49.107 10.178 1.00 12.71 128 VAL A C 1
ATOM 982 O O . VAL A 1 128 ? 18.898 48.124 10.804 1.00 14.27 128 VAL A O 1
ATOM 986 N N . PHE A 1 129 ? 19.456 49.564 9.211 1.00 11.82 129 PHE A N 1
ATOM 987 C CA . PHE A 1 129 ? 20.608 48.834 8.738 1.00 12.45 129 PHE A CA 1
ATOM 988 C C . PHE A 1 129 ? 21.737 49.814 8.559 1.00 13.03 129 PHE A C 1
ATOM 989 O O . PHE A 1 129 ? 21.555 51.011 8.769 1.00 10.63 129 PHE A O 1
ATOM 997 N N . HIS A 1 130 ? 22.905 49.307 8.189 1.00 13.82 130 HIS A N 1
ATOM 998 C CA . HIS A 1 130 ? 24.041 50.133 7.878 1.00 16.12 130 HIS A CA 1
ATOM 999 C C . HIS A 1 130 ? 24.556 50.024 6.450 1.00 16.42 130 HIS A C 1
ATOM 1000 O O . HIS A 1 130 ? 25.163 50.959 5.981 1.00 18.53 130 HIS A O 1
ATOM 1007 N N . CYS A 1 131 ? 24.257 48.948 5.744 1.00 14.97 131 CYS A N 1
ATOM 1008 C CA . CYS A 1 131 ? 24.962 48.595 4.519 1.00 14.45 131 CYS A CA 1
ATOM 1009 C C . CYS A 1 131 ? 23.933 48.424 3.384 1.00 12.95 131 CYS A C 1
ATOM 1010 O O . CYS A 1 131 ? 23.157 47.499 3.410 1.00 11.38 131 CYS A O 1
ATOM 1013 N N . PRO A 1 132 ? 23.866 49.363 2.423 1.00 12.81 132 PRO A N 1
ATOM 1014 C CA . PRO A 1 132 ? 22.897 49.225 1.345 1.00 12.98 132 PRO A CA 1
ATOM 1015 C C . PRO A 1 132 ? 23.002 47.967 0.461 1.00 12.35 132 PRO A C 1
ATOM 1016 O O . PRO A 1 132 ? 21.971 47.472 -0.010 1.00 11.59 132 PRO A O 1
ATOM 1020 N N . TYR A 1 133 ? 24.198 47.428 0.274 1.00 12.21 133 TYR A N 1
ATOM 1021 C CA . TYR A 1 133 ? 24.330 46.222 -0.517 1.00 12.17 133 TYR A CA 1
ATOM 1022 C C . TYR A 1 133 ? 23.690 45.083 0.270 1.00 13.22 133 TYR A C 1
ATOM 1023 O O . TYR A 1 133 ? 23.049 44.202 -0.291 1.00 13.09 133 TYR A O 1
ATOM 1032 N N . CYS A 1 134 ? 23.872 45.115 1.584 1.00 13.57 134 CYS A N 1
ATOM 1033 C CA . CYS A 1 134 ? 23.360 44.065 2.415 1.00 14.60 134 CYS A CA 1
ATOM 1034 C C . CYS A 1 134 ? 21.832 43.978 2.475 1.00 14.06 134 CYS A C 1
ATOM 1035 O O . CYS A 1 134 ? 21.246 42.882 2.374 1.00 12.63 134 CYS A O 1
ATOM 1038 N N . HIS A 1 135 ? 21.202 45.107 2.683 1.00 12.78 135 HIS A N 1
ATOM 1039 C CA . HIS A 1 135 ? 19.817 45.092 2.962 1.00 13.27 135 HIS A CA 1
ATOM 1040 C C . HIS A 1 135 ? 18.963 46.116 2.170 1.00 14.08 135 HIS A C 1
ATOM 1041 O O . HIS A 1 135 ? 17.751 46.231 2.393 1.00 15.79 135 HIS A O 1
ATOM 1048 N N . GLY A 1 136 ? 19.541 46.784 1.181 1.00 13.88 136 GLY A N 1
ATOM 1049 C CA . GLY A 1 136 ? 18.743 47.699 0.390 1.00 13.39 136 GLY A CA 1
ATOM 1050 C C . GLY A 1 136 ? 17.793 47.028 -0.595 1.00 12.81 136 GLY A C 1
ATOM 1051 O O . GLY A 1 136 ? 16.677 47.485 -0.794 1.00 12.18 136 GLY A O 1
ATOM 1052 N N . TYR A 1 137 ? 18.239 45.955 -1.239 1.00 12.01 137 TYR A N 1
ATOM 1053 C CA . TYR A 1 137 ? 17.494 45.399 -2.381 1.00 12.34 137 TYR A CA 1
ATOM 1054 C C . TYR A 1 137 ? 16.105 45.006 -1.996 1.00 12.39 137 TYR A C 1
ATOM 1055 O O . TYR A 1 137 ? 15.147 45.267 -2.750 1.00 13.34 137 TYR A O 1
ATOM 1064 N N . GLU A 1 138 ? 15.978 44.379 -0.836 1.00 12.38 138 GLU A N 1
ATOM 1065 C CA . GLU A 1 138 ? 14.713 43.785 -0.410 1.00 14.01 138 GLU A CA 1
ATOM 1066 C C . GLU A 1 138 ? 13.704 44.852 0.040 1.00 14.98 138 GLU A C 1
ATOM 1067 O O . GLU A 1 138 ? 12.617 44.501 0.342 1.00 13.90 138 GLU A O 1
ATOM 1073 N N . LEU A 1 139 ? 14.108 46.127 0.125 1.00 15.10 139 LEU A N 1
ATOM 1074 C CA . LEU A 1 139 ? 13.191 47.209 0.354 1.00 16.00 139 LEU A CA 1
ATOM 1075 C C . LEU A 1 139 ? 12.383 47.475 -0.923 1.00 17.75 139 LEU A C 1
ATOM 1076 O O . LEU A 1 139 ? 11.527 48.358 -0.947 1.00 17.53 139 LEU A O 1
ATOM 1081 N N . ASP A 1 140 ? 12.696 46.751 -1.998 1.00 18.76 140 ASP A N 1
ATOM 1082 C CA . ASP A 1 140 ? 11.869 46.765 -3.215 1.00 19.59 140 ASP A CA 1
ATOM 1083 C C . ASP A 1 140 ? 11.587 48.179 -3.783 1.00 18.65 140 ASP A C 1
ATOM 1084 O O . ASP A 1 140 ? 10.470 48.517 -4.166 1.00 17.39 140 ASP A O 1
ATOM 1089 N N . GLN A 1 141 ? 12.623 48.993 -3.823 1.00 16.50 141 GLN A N 1
ATOM 1090 C CA . GLN A 1 141 ? 12.529 50.332 -4.354 1.00 17.68 141 GLN A CA 1
ATOM 1091 C C . GLN A 1 141 ? 11.445 51.181 -3.690 1.00 16.83 141 GLN A C 1
ATOM 1092 O O . GLN A 1 141 ? 10.991 52.132 -4.254 1.00 17.68 141 GLN A O 1
ATOM 1098 N N . GLY A 1 142 ? 11.081 50.884 -2.451 1.00 16.38 142 GLY A N 1
ATOM 1099 C CA . GLY A 1 142 ? 10.254 51.808 -1.693 1.00 16.29 142 GLY A CA 1
ATOM 1100 C C . GLY A 1 142 ? 11.007 53.040 -1.207 1.00 15.24 142 GLY A C 1
ATOM 1101 O O . GLY A 1 142 ? 12.122 53.290 -1.628 1.00 14.58 142 GLY A O 1
ATOM 1102 N N . LYS A 1 143 ? 10.394 53.777 -0.293 1.00 15.21 143 LYS A N 1
ATOM 1103 C CA . LYS A 1 143 ? 11.008 54.959 0.327 1.00 15.30 143 LYS A CA 1
ATOM 1104 C C . LYS A 1 143 ? 12.009 54.563 1.396 1.00 14.46 143 LYS A C 1
ATOM 1105 O O . LYS A 1 143 ? 11.774 53.699 2.234 1.00 13.58 143 LYS A O 1
ATOM 1111 N N . ILE A 1 144 ? 13.156 55.206 1.355 1.00 14.06 144 ILE A N 1
ATOM 1112 C CA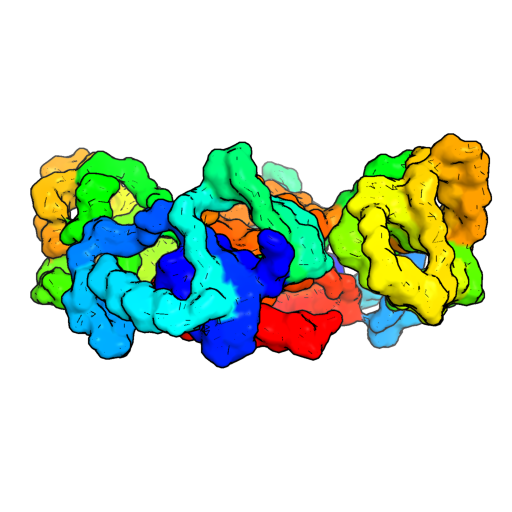 . ILE A 1 144 ? 14.263 54.830 2.187 1.00 12.36 144 ILE A CA 1
ATOM 1113 C C . ILE A 1 144 ? 14.786 56.028 2.914 1.00 12.94 144 ILE A C 1
ATOM 1114 O O . ILE A 1 144 ? 14.951 57.125 2.291 1.00 11.87 144 ILE A O 1
ATOM 1119 N N . GLY A 1 145 ? 15.088 55.839 4.200 1.00 10.96 145 GLY A N 1
ATOM 1120 C CA . GLY A 1 145 ? 15.623 56.949 4.977 1.00 12.47 145 GLY A CA 1
ATOM 1121 C C . GLY A 1 145 ? 17.095 56.748 5.274 1.00 12.45 145 GLY A C 1
ATOM 1122 O O . GLY A 1 145 ? 17.554 55.589 5.388 1.00 13.26 145 GLY A O 1
ATOM 1123 N N . VAL A 1 146 ? 17.847 57.846 5.353 1.00 11.86 146 VAL A N 1
ATOM 1124 C CA . VAL A 1 146 ? 19.237 57.810 5.808 1.00 11.19 146 VAL A CA 1
ATOM 1125 C C . VAL A 1 146 ? 19.419 58.792 6.933 1.00 11.46 146 VAL A C 1
ATOM 1126 O O . VAL A 1 146 ? 19.176 59.985 6.778 1.00 10.76 146 VAL A O 1
ATOM 1130 N N . ILE A 1 147 ? 19.785 58.309 8.110 1.00 13.06 147 ILE A N 1
ATOM 1131 C CA . ILE A 1 147 ? 19.918 59.208 9.273 1.00 13.25 147 ILE A CA 1
ATOM 1132 C C . ILE A 1 147 ? 21.378 59.590 9.454 1.00 14.74 147 ILE A C 1
ATOM 1133 O O . ILE A 1 147 ? 22.250 58.692 9.599 1.00 15.00 147 ILE A O 1
ATOM 1138 N N . ALA A 1 148 ? 21.690 60.885 9.456 1.00 15.06 148 ALA A N 1
ATOM 1139 C CA . ALA A 1 148 ? 23.086 61.287 9.746 1.00 17.43 148 ALA A CA 1
ATOM 1140 C C . ALA A 1 148 ? 23.486 60.868 11.174 1.00 19.48 148 ALA A C 1
ATOM 1141 O O . ALA A 1 148 ? 22.774 61.160 12.130 1.00 18.59 148 ALA A O 1
ATOM 1143 N N . ALA A 1 149 ? 24.619 60.197 11.294 1.00 22.74 149 ALA A N 1
ATOM 1144 C CA . ALA A 1 149 ? 25.279 59.937 12.593 1.00 25.99 149 ALA A CA 1
ATOM 1145 C C . ALA A 1 149 ? 26.758 60.319 12.593 1.00 29.55 149 ALA A C 1
ATOM 1146 O O . ALA A 1 149 ? 27.358 60.303 13.649 1.00 31.84 149 ALA A O 1
ATOM 1148 N N . SER A 1 150 ? 27.350 60.662 11.450 1.00 33.43 150 SER A N 1
ATOM 1149 C CA . SER A 1 150 ? 28.820 60.664 11.301 1.00 36.11 150 SER A CA 1
ATOM 1150 C C . SER A 1 150 ? 29.252 61.679 10.294 1.00 37.69 150 SER A C 1
ATOM 1151 O O . SER A 1 150 ? 28.393 62.239 9.592 1.00 38.79 150 SER A O 1
ATOM 1154 N N . PRO A 1 151 ? 30.586 61.927 10.212 1.00 39.54 151 PRO A N 1
ATOM 1155 C CA . PRO A 1 151 ? 31.161 62.891 9.243 1.00 39.98 151 PRO A CA 1
ATOM 1156 C C . PRO A 1 151 ? 30.753 62.515 7.842 1.00 40.45 151 PRO A C 1
ATOM 1157 O O . PRO A 1 151 ? 30.237 63.351 7.127 1.00 42.25 151 PRO A O 1
ATOM 1161 N N . MET A 1 152 ? 30.917 61.232 7.520 1.00 40.26 152 MET A N 1
ATOM 1162 C CA . MET A 1 152 ? 30.477 60.597 6.276 1.00 40.29 152 MET A CA 1
ATOM 1163 C C . MET A 1 152 ? 28.996 60.609 5.907 1.00 36.58 152 MET A C 1
ATOM 1164 O O . MET A 1 152 ? 28.596 59.896 4.960 1.00 36.61 152 MET A O 1
ATOM 1169 N N . ALA A 1 153 ? 28.159 61.329 6.639 1.00 32.15 153 ALA A N 1
ATOM 1170 C CA . ALA A 1 153 ? 26.721 61.167 6.427 1.00 28.30 153 ALA A CA 1
ATOM 1171 C C . ALA A 1 153 ? 26.336 61.422 4.955 1.00 24.59 153 ALA A C 1
ATOM 1172 O O . ALA A 1 153 ? 25.562 60.662 4.409 1.00 22.23 153 ALA A O 1
ATOM 1174 N N . ILE A 1 154 ? 26.881 62.465 4.334 1.00 21.75 154 ILE A N 1
ATOM 1175 C CA . ILE A 1 154 ? 26.409 62.899 3.034 1.00 22.16 154 ILE A CA 1
ATOM 1176 C C . ILE A 1 154 ? 26.783 61.866 1.952 1.00 22.16 154 ILE A C 1
ATOM 1177 O O . ILE A 1 154 ? 26.025 61.636 1.029 1.00 20.52 154 ILE A O 1
ATOM 1182 N N . HIS A 1 155 ? 27.933 61.243 2.114 1.00 23.04 155 HIS A N 1
ATOM 1183 C CA . HIS A 1 155 ? 28.380 60.210 1.212 1.00 25.39 155 HIS A CA 1
ATOM 1184 C C . HIS A 1 155 ? 27.411 59.058 1.198 1.00 24.10 155 HIS A C 1
ATOM 1185 O O . HIS A 1 155 ? 27.059 58.593 0.128 1.00 24.31 155 HIS A O 1
ATOM 1192 N N . HIS A 1 156 ? 26.969 58.637 2.390 1.00 23.92 156 HIS A N 1
ATOM 1193 C CA . HIS A 1 156 ? 26.023 57.503 2.593 1.00 23.31 156 HIS A CA 1
ATOM 1194 C C . HIS A 1 156 ? 24.677 57.898 1.992 1.00 21.48 156 HIS A C 1
ATOM 1195 O O . HIS A 1 156 ? 24.025 57.119 1.313 1.00 21.43 156 HIS A O 1
ATOM 1202 N N . ALA A 1 157 ? 24.272 59.142 2.169 1.00 18.88 157 ALA A N 1
ATOM 1203 C CA . ALA A 1 157 ? 23.028 59.598 1.597 1.00 18.72 157 ALA A CA 1
ATOM 1204 C C . ALA A 1 157 ? 23.072 59.557 0.076 1.00 19.04 157 ALA A C 1
ATOM 1205 O O . ALA A 1 157 ? 22.076 59.191 -0.549 1.00 20.33 157 ALA A O 1
ATOM 1207 N N . LEU A 1 158 ? 24.184 59.964 -0.519 1.00 17.81 158 LEU A N 1
ATOM 1208 C CA . LEU A 1 158 ? 24.258 60.009 -1.972 1.00 17.90 158 LEU A CA 1
ATOM 1209 C C . LEU A 1 158 ? 24.254 58.596 -2.573 1.00 18.14 158 LEU A C 1
ATOM 1210 O O . LEU A 1 158 ? 24.039 58.451 -3.766 1.00 18.03 158 LEU A O 1
ATOM 1215 N N . MET A 1 159 ? 24.452 57.560 -1.764 1.00 17.50 159 MET A N 1
ATOM 1216 C CA . MET A 1 159 ? 24.440 56.198 -2.326 1.00 18.06 159 MET A CA 1
ATOM 1217 C C . MET A 1 159 ? 23.006 55.633 -2.493 1.00 16.72 159 MET A C 1
ATOM 1218 O O . MET A 1 159 ? 22.698 54.910 -3.455 1.00 15.00 159 MET A O 1
ATOM 1223 N N . LEU A 1 160 ? 22.153 55.969 -1.548 1.00 14.96 160 LEU A N 1
ATOM 1224 C CA . LEU A 1 160 ? 20.875 55.284 -1.410 1.00 14.60 160 LEU A CA 1
ATOM 1225 C C . LEU A 1 160 ? 19.833 55.519 -2.522 1.00 14.66 160 LEU A C 1
ATOM 1226 O O . LEU A 1 160 ? 18.953 54.653 -2.716 1.00 15.71 160 LEU A O 1
ATOM 1231 N N . PRO A 1 161 ? 19.905 56.643 -3.273 1.00 16.20 161 PRO A N 1
ATOM 1232 C CA . PRO A 1 161 ? 19.008 56.743 -4.434 1.00 16.76 161 PRO A CA 1
ATOM 1233 C C . PRO A 1 161 ? 19.015 55.574 -5.380 1.00 15.96 161 PRO A C 1
ATOM 1234 O O . PRO A 1 161 ? 17.991 55.314 -5.951 1.00 14.51 161 PRO A O 1
ATOM 1238 N N . ASP A 1 162 ? 20.128 54.847 -5.536 1.00 16.37 162 ASP A N 1
ATOM 1239 C CA . ASP A 1 162 ? 20.130 53.634 -6.376 1.00 15.59 162 ASP A CA 1
ATOM 1240 C C . ASP A 1 162 ? 19.239 52.486 -5.850 1.00 15.50 162 ASP A C 1
ATOM 1241 O O . ASP A 1 162 ? 18.947 51.520 -6.586 1.00 15.01 162 ASP A O 1
ATOM 1246 N N . TRP A 1 163 ? 18.770 52.613 -4.600 1.00 14.19 163 TRP A N 1
ATOM 1247 C CA . TRP A 1 163 ? 17.868 51.629 -3.951 1.00 12.99 163 TRP A CA 1
ATOM 1248 C C . TRP A 1 163 ? 16.417 52.039 -3.736 1.00 13.19 163 TRP A C 1
ATOM 1249 O O . TRP A 1 163 ? 15.521 51.176 -3.568 1.00 13.78 163 TRP A O 1
ATOM 1260 N N . GLY A 1 164 ? 16.139 53.320 -3.790 1.00 12.33 164 GLY A N 1
ATOM 1261 C CA . GLY A 1 164 ? 14.738 53.789 -3.664 1.00 13.78 164 GLY A CA 1
ATOM 1262 C C . GLY A 1 164 ? 14.690 55.279 -3.537 1.00 13.96 164 GLY A C 1
ATOM 1263 O O . GLY A 1 164 ? 15.692 55.936 -3.644 1.00 14.30 164 GLY A O 1
ATOM 1264 N N . GLU A 1 165 ? 13.535 55.810 -3.226 1.00 15.46 165 GLU A N 1
ATOM 1265 C CA . GLU A 1 165 ? 13.412 57.260 -3.081 1.00 16.10 165 GLU A CA 1
ATOM 1266 C C . GLU A 1 165 ? 13.848 57.630 -1.657 1.00 14.62 165 GLU A C 1
ATOM 1267 O O . GLU A 1 165 ? 13.302 57.181 -0.635 1.00 14.29 165 GLU A O 1
ATOM 1273 N N . THR A 1 166 ? 14.892 58.403 -1.610 1.00 13.42 166 THR A N 1
ATOM 1274 C CA . THR A 1 166 ? 15.689 58.545 -0.414 1.00 13.23 166 THR A CA 1
ATOM 1275 C C . THR A 1 166 ? 15.350 59.866 0.271 1.00 12.77 166 THR A C 1
ATOM 1276 O O . THR A 1 166 ? 15.283 60.894 -0.391 1.00 14.92 166 THR A O 1
ATOM 1280 N N . THR A 1 167 ? 15.179 59.831 1.583 1.00 12.02 167 THR A N 1
ATOM 1281 C CA . THR A 1 167 ? 15.166 61.025 2.443 1.00 11.44 167 THR A CA 1
ATOM 1282 C C . THR A 1 167 ? 16.315 60.967 3.407 1.00 11.23 167 THR A C 1
ATOM 1283 O O . THR A 1 167 ? 16.528 59.950 4.091 1.00 10.77 167 THR A O 1
ATOM 1287 N N . PHE A 1 168 ? 17.116 62.031 3.387 1.00 10.43 168 PHE A N 1
ATOM 1288 C CA . PHE A 1 168 ? 18.265 62.192 4.219 1.00 10.39 168 PHE A CA 1
ATOM 1289 C C . PHE A 1 168 ? 17.878 63.118 5.411 1.00 11.25 168 PHE A C 1
ATOM 1290 O O . PHE A 1 168 ? 17.486 64.274 5.215 1.00 10.96 168 PHE A O 1
ATOM 1298 N N . PHE A 1 169 ? 17.959 62.555 6.618 1.00 10.41 169 PHE A N 1
ATOM 1299 C CA . PHE A 1 169 ? 17.624 63.237 7.864 1.00 11.55 169 PHE A CA 1
ATOM 1300 C C . PHE A 1 169 ? 18.911 63.716 8.463 1.00 12.93 169 PHE A C 1
ATOM 1301 O O . PHE A 1 169 ? 19.665 62.931 8.990 1.00 12.91 169 PHE A O 1
ATOM 1309 N N . THR A 1 170 ? 19.211 65.006 8.341 1.00 13.41 170 THR A N 1
ATOM 1310 C CA . THR A 1 170 ? 20.482 65.468 8.844 1.00 15.50 170 THR A CA 1
ATOM 1311 C C . THR A 1 170 ? 20.523 65.474 10.404 1.00 17.25 170 THR A C 1
ATOM 1312 O O . THR A 1 170 ? 21.591 65.464 10.960 1.00 19.88 170 THR A O 1
ATOM 1316 N N . ASN A 1 171 ? 19.377 65.505 11.057 1.00 19.30 171 ASN A N 1
ATOM 1317 C CA . ASN A 1 171 ? 19.220 65.389 12.495 1.00 21.36 171 ASN A CA 1
ATOM 1318 C C . ASN A 1 171 ? 20.111 66.311 13.353 1.00 24.25 171 ASN A C 1
ATOM 1319 O O . ASN A 1 171 ? 20.582 65.891 14.412 1.00 24.88 171 ASN A O 1
ATOM 1324 N N . GLY A 1 172 ? 20.376 67.527 12.874 1.00 26.79 172 GLY A N 1
ATOM 1325 C CA . GLY A 1 172 ? 21.326 68.425 13.528 1.00 28.72 172 GLY A CA 1
ATOM 1326 C C . GLY A 1 172 ? 22.787 68.011 13.473 1.00 30.38 172 GLY A C 1
ATOM 1327 O O . GLY A 1 172 ? 23.642 68.690 14.024 1.00 31.75 172 GLY A O 1
ATOM 1328 N N . ILE A 1 173 ? 23.117 66.931 12.796 1.00 31.17 173 ILE A N 1
ATOM 1329 C CA . ILE A 1 173 ? 24.490 66.455 12.837 1.00 32.07 173 ILE A CA 1
ATOM 1330 C C . ILE A 1 173 ? 25.365 67.133 11.798 1.00 33.11 173 ILE A C 1
ATOM 1331 O O . ILE A 1 173 ? 26.562 67.246 12.007 1.00 34.24 173 ILE A O 1
ATOM 1336 N N . VAL A 1 174 ? 24.788 67.523 10.666 1.00 33.39 174 VAL A N 1
ATOM 1337 C CA . VAL A 1 174 ? 25.529 67.962 9.500 1.00 33.31 174 VAL A CA 1
ATOM 1338 C C . VAL A 1 174 ? 24.673 68.998 8.811 1.00 33.56 174 VAL A C 1
ATOM 1339 O O . VAL A 1 174 ? 23.460 68.924 8.812 1.00 33.10 174 VAL A O 1
ATOM 1343 N N . GLU A 1 175 ? 25.328 69.966 8.209 1.00 34.08 175 GLU A N 1
ATOM 1344 C CA . GLU A 1 175 ? 24.667 71.026 7.471 1.00 34.82 175 GLU A CA 1
ATOM 1345 C C . GLU A 1 175 ? 25.421 71.094 6.135 1.00 33.14 175 GLU A C 1
ATOM 1346 O O . GLU A 1 175 ? 26.559 71.479 6.112 1.00 32.99 175 GLU A O 1
ATOM 1352 N N . PRO A 1 176 ? 24.827 70.597 5.040 1.00 31.90 176 PRO A N 1
ATOM 1353 C CA . PRO A 1 176 ? 25.548 70.534 3.754 1.00 31.42 176 PRO A CA 1
ATOM 1354 C C . PRO A 1 176 ? 25.955 71.921 3.258 1.00 31.09 176 PRO A C 1
ATOM 1355 O O . PRO A 1 176 ? 25.250 72.867 3.530 1.00 30.22 176 PRO A O 1
ATOM 1359 N N . ASP A 1 177 ? 27.051 72.020 2.509 1.00 30.79 177 ASP A N 1
ATOM 1360 C CA . ASP A 1 177 ? 27.429 73.301 1.870 1.00 30.73 177 ASP A CA 1
ATOM 1361 C C . ASP A 1 177 ? 26.748 73.427 0.518 1.00 29.75 177 ASP A C 1
ATOM 1362 O O . ASP A 1 177 ? 25.991 72.514 0.081 1.00 28.95 177 ASP A O 1
ATOM 1367 N N . ALA A 1 178 ? 26.971 74.558 -0.137 1.00 28.15 178 ALA A N 1
ATOM 1368 C CA . ALA A 1 178 ? 26.208 74.845 -1.339 1.00 27.86 178 ALA A CA 1
ATOM 1369 C C . ALA A 1 178 ? 26.428 73.739 -2.352 1.00 27.15 178 ALA A C 1
ATOM 1370 O O . ALA A 1 178 ? 25.501 73.298 -2.990 1.00 25.59 178 ALA A O 1
ATOM 1372 N N . ASP A 1 179 ? 27.661 73.273 -2.488 1.00 27.66 179 ASP A N 1
ATOM 1373 C CA . ASP A 1 179 ? 27.918 72.222 -3.455 1.00 29.03 179 ASP A CA 1
ATOM 1374 C C . ASP A 1 179 ? 27.240 70.905 -3.070 1.00 27.54 179 ASP A C 1
ATOM 1375 O O . ASP A 1 179 ? 26.734 70.210 -3.926 1.00 27.68 179 ASP A O 1
ATOM 1380 N N . GLN A 1 180 ? 27.270 70.566 -1.791 1.00 26.48 180 GLN A N 1
ATOM 1381 C CA . GLN A 1 180 ? 26.567 69.365 -1.307 1.00 26.46 180 GLN A CA 1
ATOM 1382 C C . GLN A 1 180 ? 25.042 69.470 -1.469 1.00 25.08 180 GLN A C 1
ATOM 1383 O O . GLN A 1 180 ? 24.414 68.524 -1.861 1.00 24.82 180 GLN A O 1
ATOM 1389 N N . HIS A 1 181 ? 24.504 70.658 -1.231 1.00 24.48 181 HIS A N 1
ATOM 1390 C CA . HIS A 1 181 ? 23.094 70.950 -1.350 1.00 24.29 181 HIS A CA 1
ATOM 1391 C C . HIS A 1 181 ? 22.736 70.701 -2.788 1.00 23.62 181 HIS A C 1
ATOM 1392 O O . HIS A 1 181 ? 21.752 70.032 -3.073 1.00 22.08 181 HIS A O 1
ATOM 1399 N N . ALA A 1 182 ? 23.601 71.156 -3.695 1.00 23.27 182 ALA A N 1
ATOM 1400 C CA . ALA A 1 182 ? 23.311 71.066 -5.104 1.00 23.29 182 ALA A CA 1
ATOM 1401 C C . ALA A 1 182 ? 23.389 69.613 -5.585 1.00 21.88 182 ALA A C 1
ATOM 1402 O O . ALA A 1 182 ? 22.586 69.198 -6.377 1.00 22.22 182 ALA A O 1
ATOM 1404 N N . LEU A 1 183 ? 24.337 68.864 -5.089 1.00 21.18 183 LEU A N 1
ATOM 1405 C CA . LEU A 1 183 ? 24.490 67.445 -5.451 1.00 21.57 183 LEU A CA 1
ATOM 1406 C C . LEU A 1 183 ? 23.338 66.559 -4.940 1.00 20.31 183 LEU A C 1
ATOM 1407 O O . LEU A 1 183 ? 22.798 65.754 -5.688 1.00 20.39 183 LEU A O 1
ATOM 1412 N N . LEU A 1 184 ? 22.979 66.737 -3.662 1.00 17.01 184 LEU A N 1
ATOM 1413 C CA . LEU A 1 184 ? 21.812 66.066 -3.098 1.00 15.83 184 LEU A CA 1
ATOM 1414 C C . LEU A 1 184 ? 20.565 66.290 -3.930 1.00 14.43 184 LEU A C 1
ATOM 1415 O O . LEU A 1 184 ? 19.844 65.347 -4.209 1.00 14.97 184 LEU A O 1
ATOM 1420 N N . ALA A 1 185 ? 20.352 67.497 -4.402 1.00 14.04 185 ALA A N 1
ATOM 1421 C CA . ALA A 1 185 ? 19.205 67.778 -5.258 1.00 15.23 185 ALA A CA 1
ATOM 1422 C C . ALA A 1 185 ? 19.259 67.024 -6.613 1.00 16.76 185 ALA A C 1
ATOM 1423 O O . ALA A 1 185 ? 18.298 66.383 -7.045 1.00 16.18 185 ALA A O 1
ATOM 1425 N N . ALA A 1 186 ? 20.406 67.084 -7.265 1.00 19.17 186 ALA A N 1
ATOM 1426 C CA . ALA A 1 186 ? 20.600 66.479 -8.613 1.00 19.47 186 ALA A CA 1
ATOM 1427 C C . ALA A 1 186 ? 20.470 64.981 -8.534 1.00 19.64 186 ALA A C 1
ATOM 1428 O O . ALA A 1 186 ? 19.900 64.376 -9.414 1.00 19.73 186 ALA A O 1
ATOM 1430 N N . ARG A 1 187 ? 20.958 64.397 -7.446 1.00 19.63 187 ARG A N 1
ATOM 1431 C CA . ARG A 1 187 ? 20.779 62.973 -7.199 1.00 19.37 187 ARG A CA 1
ATOM 1432 C C . ARG A 1 187 ? 19.393 62.544 -6.719 1.00 17.86 187 ARG A C 1
ATOM 1433 O O . ARG A 1 187 ? 19.162 61.370 -6.504 1.00 16.54 187 ARG A O 1
ATOM 1441 N N . GLY A 1 188 ? 18.478 63.493 -6.587 1.00 16.59 188 GLY A N 1
ATOM 1442 C CA . GLY A 1 188 ? 17.117 63.226 -6.194 1.00 16.32 188 GLY A CA 1
ATOM 1443 C C . GLY A 1 188 ? 16.951 62.871 -4.689 1.00 16.46 188 GLY A C 1
ATOM 1444 O O . GLY A 1 188 ? 16.080 62.104 -4.343 1.00 15.58 188 GLY A O 1
ATOM 1445 N N . VAL A 1 189 ? 17.799 63.391 -3.816 1.00 16.16 189 VAL A N 1
ATOM 1446 C CA . VAL A 1 189 ? 17.635 63.159 -2.385 1.00 16.25 189 VAL A CA 1
ATOM 1447 C C . VAL A 1 189 ? 16.715 64.239 -1.755 1.00 17.36 189 VAL A C 1
ATOM 1448 O O . VAL A 1 189 ? 16.905 65.460 -1.965 1.00 17.69 189 VAL A O 1
ATOM 1452 N N . ARG A 1 190 ? 15.686 63.814 -1.019 1.00 17.49 190 ARG A N 1
ATOM 1453 C CA . ARG A 1 190 ? 15.028 64.759 -0.125 1.00 18.01 190 ARG A CA 1
ATOM 1454 C C . ARG A 1 190 ? 15.839 64.983 1.162 1.00 18.17 190 ARG A C 1
ATOM 1455 O O . ARG A 1 190 ? 16.074 64.024 1.935 1.00 16.51 190 ARG A O 1
ATOM 1463 N N . VAL A 1 191 ? 16.249 66.231 1.399 1.00 15.90 191 VAL A N 1
ATOM 1464 C CA . VAL A 1 191 ? 16.956 66.582 2.618 1.00 15.08 191 VAL A CA 1
ATOM 1465 C C . VAL A 1 191 ? 15.986 67.052 3.707 1.00 15.78 191 VAL A C 1
ATOM 1466 O O . VAL A 1 191 ? 15.287 68.057 3.537 1.00 17.30 191 VAL A O 1
ATOM 1470 N N . GLU A 1 192 ? 15.884 66.310 4.810 1.00 14.69 192 GLU A N 1
ATOM 1471 C CA . GLU A 1 192 ? 14.996 66.720 5.927 1.00 14.65 192 GLU A CA 1
ATOM 1472 C C . GLU A 1 192 ? 15.840 67.180 7.110 1.00 14.87 192 GLU A C 1
ATOM 1473 O O . GLU A 1 192 ? 16.614 66.418 7.637 1.00 16.17 192 GLU A O 1
ATOM 1479 N N . THR A 1 193 ? 15.721 68.441 7.513 1.00 15.51 193 THR A N 1
ATOM 1480 C CA . THR A 1 193 ? 16.602 68.980 8.538 1.00 15.84 193 THR A CA 1
ATOM 1481 C C . THR A 1 193 ? 15.961 69.004 9.928 1.00 16.42 193 THR A C 1
ATOM 1482 O O . THR A 1 193 ? 16.671 69.247 10.911 1.00 17.27 193 THR A O 1
ATOM 1486 N N . THR A 1 194 ? 14.663 68.691 10.020 1.00 16.97 194 THR A N 1
ATOM 1487 C CA . THR A 1 194 ? 13.945 68.663 11.299 1.00 16.59 194 THR A CA 1
ATOM 1488 C C . THR A 1 194 ? 14.509 67.532 12.130 1.00 16.85 194 THR A C 1
ATOM 1489 O O . THR A 1 194 ? 14.759 66.471 11.611 1.00 16.39 194 THR A O 1
ATOM 1493 N N . ARG A 1 195 ? 14.718 67.756 13.418 1.00 16.43 195 ARG A N 1
ATOM 1494 C CA . ARG A 1 195 ? 15.179 66.692 14.310 1.00 16.64 195 ARG A CA 1
ATOM 1495 C C . ARG A 1 195 ? 14.230 65.511 14.485 1.00 14.52 195 ARG A C 1
ATOM 1496 O O . ARG A 1 195 ? 13.001 65.636 14.407 1.00 13.59 195 ARG A O 1
ATOM 1504 N N . ILE A 1 196 ? 14.853 64.360 14.726 1.00 12.57 196 ILE A N 1
ATOM 1505 C CA . ILE A 1 196 ? 14.129 63.130 14.909 1.00 12.68 196 ILE A CA 1
ATOM 1506 C C . ILE A 1 196 ? 13.810 62.914 16.364 1.00 12.76 196 ILE A C 1
ATOM 1507 O O . ILE A 1 196 ? 14.712 62.913 17.159 1.00 13.20 196 ILE A O 1
ATOM 1512 N N . ARG A 1 197 ? 12.546 62.671 16.658 1.00 13.85 197 ARG A N 1
ATOM 1513 C CA . ARG A 1 197 ? 12.069 62.366 17.979 1.00 15.90 197 ARG A CA 1
ATOM 1514 C C . ARG A 1 197 ? 12.174 60.858 18.293 1.00 16.41 197 ARG A C 1
ATOM 1515 O O . ARG A 1 197 ? 12.694 60.482 19.338 1.00 15.82 197 ARG A O 1
ATOM 1523 N N . GLU A 1 198 ? 11.648 60.006 17.420 1.00 16.04 198 GLU A N 1
ATOM 1524 C CA . GLU A 1 198 ? 11.764 58.583 17.590 1.00 17.06 198 GLU A CA 1
ATOM 1525 C C . GLU A 1 198 ? 11.479 57.841 16.292 1.00 16.83 198 GLU A C 1
ATOM 1526 O O . GLU A 1 198 ? 10.934 58.412 15.329 1.00 15.84 198 GLU A O 1
ATOM 1532 N N . ILE A 1 199 ? 11.864 56.555 16.273 1.00 15.80 199 ILE A N 1
ATOM 1533 C CA . ILE A 1 199 ? 11.477 55.650 15.221 1.00 15.17 199 ILE A CA 1
ATOM 1534 C C . ILE A 1 199 ? 10.293 54.793 15.741 1.00 15.59 199 ILE A C 1
ATOM 1535 O O . ILE A 1 199 ? 10.401 54.109 16.773 1.00 15.54 199 ILE A O 1
ATOM 1540 N N . ALA A 1 200 ? 9.188 54.790 14.999 1.00 16.37 200 ALA A N 1
ATOM 1541 C CA . ALA A 1 200 ? 7.964 54.092 15.412 1.00 16.88 200 ALA A CA 1
ATOM 1542 C C . ALA A 1 200 ? 7.475 53.157 14.299 1.00 17.42 200 ALA A C 1
ATOM 1543 O O . ALA A 1 200 ? 7.976 53.182 13.209 1.00 16.93 200 ALA A O 1
ATOM 1545 N N . GLY A 1 201 ? 6.472 52.333 14.550 1.00 18.96 201 GLY A N 1
ATOM 1546 C CA . GLY A 1 201 ? 5.921 51.516 13.458 1.00 19.07 201 GLY A CA 1
ATOM 1547 C C . GLY A 1 201 ? 7.002 50.563 12.930 1.00 19.58 201 GLY A C 1
ATOM 1548 O O . GLY A 1 201 ? 7.825 50.029 13.703 1.00 18.73 201 GLY A O 1
ATOM 1549 N N . HIS A 1 202 ? 6.990 50.299 11.632 1.00 19.23 202 HIS A N 1
ATOM 1550 C CA . HIS A 1 202 ? 8.041 49.469 11.059 1.00 19.32 202 HIS A CA 1
ATOM 1551 C C . HIS A 1 202 ? 9.303 50.306 11.015 1.00 18.52 202 HIS A C 1
ATOM 1552 O O . HIS A 1 202 ? 10.246 50.073 11.783 1.00 18.31 202 HIS A O 1
ATOM 1559 N N . ALA A 1 203 ? 9.260 51.348 10.200 1.00 18.28 203 ALA A N 1
ATOM 1560 C CA . ALA A 1 203 ? 10.383 52.314 10.050 1.00 17.99 203 ALA A CA 1
ATOM 1561 C C . ALA A 1 203 ? 9.775 53.706 9.769 1.00 18.16 203 ALA A C 1
ATOM 1562 O O . ALA A 1 203 ? 10.079 54.402 8.798 1.00 19.43 203 ALA A O 1
ATOM 1564 N N . ASP A 1 204 ? 8.884 54.109 10.646 1.00 18.45 204 ASP A N 1
ATOM 1565 C CA . ASP A 1 204 ? 8.318 55.470 10.588 1.00 18.63 204 ASP A CA 1
ATOM 1566 C C . ASP A 1 204 ? 9.190 56.438 11.394 1.00 18.24 204 ASP A C 1
ATOM 1567 O O . ASP A 1 204 ? 9.348 56.253 12.596 1.00 20.22 204 ASP A O 1
ATOM 1572 N N . VAL A 1 205 ? 9.712 57.480 10.776 1.00 16.48 205 VAL A N 1
ATOM 1573 C CA . VAL A 1 205 ? 10.469 58.462 11.506 1.00 15.44 205 VAL A CA 1
ATOM 1574 C C . VAL A 1 205 ? 9.467 59.520 12.013 1.00 15.40 205 VAL A C 1
ATOM 1575 O O . VAL A 1 205 ? 8.774 60.152 11.221 1.00 14.86 205 VAL A O 1
ATOM 1579 N N . VAL A 1 206 ? 9.390 59.708 13.325 1.00 14.16 206 VAL A N 1
ATOM 1580 C CA . VAL A 1 206 ? 8.587 60.783 13.904 1.00 12.89 206 VAL A CA 1
ATOM 1581 C C . VAL A 1 206 ? 9.479 61.938 14.137 1.00 12.09 206 VAL A C 1
ATOM 1582 O O . VAL A 1 206 ? 10.494 61.819 14.802 1.00 12.36 206 VAL A O 1
ATOM 1586 N N . LEU A 1 207 ? 9.160 63.045 13.496 1.00 11.22 207 LEU A N 1
ATOM 1587 C CA . LEU A 1 207 ? 9.983 64.230 13.597 1.00 12.45 207 LEU A CA 1
ATOM 1588 C C . LEU A 1 207 ? 9.516 65.127 14.758 1.00 12.29 207 LEU A C 1
ATOM 1589 O O . LEU A 1 207 ? 8.346 65.125 15.095 1.00 12.09 207 LEU A O 1
ATOM 1594 N N . ALA A 1 208 ? 10.436 65.935 15.253 1.00 12.40 208 ALA A N 1
ATOM 1595 C CA . ALA A 1 208 ? 10.237 66.871 16.370 1.00 13.03 208 ALA A CA 1
ATOM 1596 C C . ALA A 1 208 ? 9.135 67.903 16.144 1.00 13.72 208 ALA A C 1
ATOM 1597 O O . ALA A 1 208 ? 8.635 68.488 17.107 1.00 13.16 208 ALA A O 1
ATOM 1599 N N . ASP A 1 209 ? 8.764 68.134 14.885 1.00 14.35 209 ASP A N 1
ATOM 1600 C CA . ASP A 1 209 ? 7.689 69.066 14.554 1.00 15.41 209 ASP A CA 1
ATOM 1601 C C . ASP A 1 209 ? 6.311 68.453 14.477 1.00 15.96 209 ASP A C 1
ATOM 1602 O O . ASP A 1 209 ? 5.337 69.147 14.153 1.00 16.17 209 ASP A O 1
ATOM 1607 N N . GLY A 1 210 ? 6.233 67.151 14.741 1.00 16.48 210 GLY A N 1
ATOM 1608 C CA . GLY A 1 210 ? 4.985 66.452 14.750 1.00 18.17 210 GLY A CA 1
ATOM 1609 C C . GLY A 1 210 ? 4.707 65.577 13.536 1.00 18.91 210 GLY A C 1
ATOM 1610 O O . GLY A 1 210 ? 3.788 64.800 13.562 1.00 19.38 210 GLY A O 1
ATOM 1611 N N . ARG A 1 211 ? 5.455 65.763 12.462 1.00 20.37 211 ARG A N 1
ATOM 1612 C CA . ARG A 1 211 ? 5.277 64.968 11.259 1.00 21.82 211 ARG A CA 1
ATOM 1613 C C . ARG A 1 211 ? 5.871 63.589 11.448 1.00 21.89 211 ARG A C 1
ATOM 1614 O O . ARG A 1 211 ? 6.858 63.430 12.145 1.00 20.08 211 ARG A O 1
ATOM 1622 N N . SER A 1 212 ? 5.253 62.610 10.804 1.00 22.92 212 SER A N 1
ATOM 1623 C CA . SER A 1 212 ? 5.796 61.267 10.731 1.00 24.00 212 SER A CA 1
ATOM 1624 C C . SER A 1 212 ? 6.052 60.868 9.248 1.00 23.61 212 SER A C 1
ATOM 1625 O O . SER A 1 212 ? 5.261 61.216 8.376 1.00 24.84 212 SER A O 1
ATOM 1628 N N . ILE A 1 213 ? 7.216 60.293 8.934 1.00 22.49 213 ILE A N 1
ATOM 1629 C CA . ILE A 1 213 ? 7.528 59.877 7.554 1.00 21.64 213 ILE A CA 1
ATOM 1630 C C . ILE A 1 213 ? 7.619 58.342 7.502 1.00 20.31 213 ILE A C 1
ATOM 1631 O O . ILE A 1 213 ? 8.462 57.773 8.170 1.00 18.71 213 ILE A O 1
ATOM 1636 N N . ALA A 1 214 ? 6.708 57.706 6.745 1.00 19.32 214 ALA A N 1
ATOM 1637 C CA . ALA A 1 214 ? 6.602 56.255 6.654 1.00 18.97 214 ALA A CA 1
ATOM 1638 C C . ALA A 1 214 ? 7.623 55.747 5.675 1.00 18.42 214 ALA A C 1
ATOM 1639 O O . ALA A 1 214 ? 7.592 56.120 4.519 1.00 19.67 214 ALA A O 1
ATOM 1641 N N . LEU A 1 215 ? 8.550 54.917 6.133 1.00 16.88 215 LEU A N 1
ATOM 1642 C CA . LEU A 1 215 ? 9.597 54.441 5.241 1.00 15.73 215 LEU A CA 1
ATOM 1643 C C . LEU A 1 215 ? 9.614 52.936 5.216 1.00 15.24 215 LEU A C 1
ATOM 1644 O O . LEU A 1 215 ? 9.093 52.296 6.112 1.00 15.42 215 LEU A O 1
ATOM 1649 N N . ALA A 1 216 ? 10.211 52.364 4.177 1.00 13.99 216 ALA A N 1
ATOM 1650 C CA . ALA A 1 216 ? 10.225 50.907 4.058 1.00 13.81 216 ALA A CA 1
ATOM 1651 C C . ALA A 1 216 ? 11.406 50.409 4.908 1.00 13.26 216 ALA A C 1
ATOM 1652 O O . ALA A 1 216 ? 11.379 49.289 5.443 1.00 13.37 216 ALA A O 1
ATOM 1654 N N . GLY A 1 217 ? 12.428 51.261 5.052 1.00 11.25 217 GLY A N 1
ATOM 1655 C CA . GLY A 1 217 ? 13.616 50.927 5.849 1.00 11.30 217 GLY A CA 1
ATOM 1656 C C . GLY A 1 217 ? 14.496 52.138 6.063 1.00 10.07 217 GLY A C 1
ATOM 1657 O O . GLY A 1 217 ? 14.348 53.154 5.363 1.00 10.55 217 GLY A O 1
ATOM 1658 N N . LEU A 1 218 ? 15.423 52.030 7.003 1.00 9.12 218 LEU A N 1
ATOM 1659 C CA . LEU A 1 218 ? 16.292 53.123 7.370 1.00 9.45 218 LEU A CA 1
ATOM 1660 C C . LEU A 1 218 ? 17.713 52.677 7.352 1.00 9.72 218 LEU A C 1
ATOM 1661 O O . LEU A 1 218 ? 17.968 51.541 7.701 1.00 10.70 218 LEU A O 1
ATOM 1666 N N . PHE A 1 219 ? 18.654 53.567 7.032 1.00 9.27 219 PHE A N 1
ATOM 1667 C CA . PHE A 1 219 ? 20.069 53.283 7.142 1.00 10.65 219 PHE A CA 1
ATOM 1668 C C . PHE A 1 219 ? 20.765 54.355 7.996 1.00 13.13 219 PHE A C 1
ATOM 1669 O O . PHE A 1 219 ? 20.403 55.575 7.910 1.00 13.44 219 PHE A O 1
ATOM 1677 N N . THR A 1 220 ? 21.745 53.954 8.797 1.00 12.40 220 THR A N 1
ATOM 1678 C CA . THR A 1 220 ? 22.583 54.940 9.469 1.00 14.55 220 THR A CA 1
ATOM 1679 C C . THR A 1 220 ? 23.965 54.372 9.629 1.00 16.19 220 THR A C 1
ATOM 1680 O O . THR A 1 220 ? 24.198 53.221 9.281 1.00 16.05 220 THR A O 1
ATOM 1684 N N . GLN A 1 221 ? 24.889 55.175 10.118 1.00 16.40 221 GLN A N 1
ATOM 1685 C CA . GLN A 1 221 ? 26.231 54.722 10.164 1.00 19.21 221 GLN A CA 1
ATOM 1686 C C . GLN A 1 221 ? 26.714 54.520 11.633 1.00 18.74 221 GLN A C 1
ATOM 1687 O O . GLN A 1 221 ? 26.708 55.395 12.425 1.00 17.86 221 GLN A O 1
ATOM 1693 N N . PRO A 1 222 ? 27.017 53.284 11.996 1.00 19.61 222 PRO A N 1
ATOM 1694 C CA . PRO A 1 222 ? 27.274 52.939 13.362 1.00 20.09 222 PRO A CA 1
ATOM 1695 C C . PRO A 1 222 ? 28.726 53.269 13.647 1.00 19.64 222 PRO A C 1
ATOM 1696 O O . PRO A 1 222 ? 29.523 53.360 12.716 1.00 19.59 222 PRO A O 1
ATOM 1700 N N . LYS A 1 223 ? 29.042 53.531 14.900 1.00 18.23 223 LYS A N 1
ATOM 1701 C CA . LYS A 1 223 ? 30.433 53.691 15.283 1.00 18.97 223 LYS A CA 1
ATOM 1702 C C . LYS A 1 223 ? 30.926 52.313 15.709 1.00 17.20 223 LYS A C 1
ATOM 1703 O O . LYS A 1 223 ? 30.256 51.617 16.508 1.00 17.38 223 LYS A O 1
ATOM 1709 N N . LEU A 1 224 ? 32.074 51.891 15.210 1.00 15.10 224 LEU A N 1
ATOM 1710 C CA . LEU A 1 224 ? 32.538 50.516 15.471 1.00 15.39 224 LEU A CA 1
ATOM 1711 C C . LEU A 1 224 ? 33.442 50.438 16.712 1.00 14.93 224 LEU A C 1
ATOM 1712 O O . LEU A 1 224 ? 34.472 51.124 16.793 1.00 15.45 224 LEU A O 1
ATOM 1717 N N . ARG A 1 225 ? 33.076 49.604 17.657 1.00 14.53 225 ARG A N 1
ATOM 1718 C CA . ARG A 1 225 ? 33.865 49.359 18.857 1.00 17.09 225 ARG A CA 1
ATOM 1719 C C . ARG A 1 225 ? 34.516 47.974 18.886 1.00 17.17 225 ARG A C 1
ATOM 1720 O O . ARG A 1 225 ? 33.867 46.990 18.540 1.00 16.26 225 ARG A O 1
ATOM 1728 N N . ILE A 1 226 ? 35.749 47.886 19.372 1.00 17.35 226 ILE A N 1
ATOM 1729 C CA . ILE A 1 226 ? 36.405 46.595 19.574 1.00 18.44 226 ILE A CA 1
ATOM 1730 C C . ILE A 1 226 ? 36.274 46.261 21.031 1.00 19.47 226 ILE A C 1
ATOM 1731 O O . ILE A 1 226 ? 36.724 47.006 21.842 1.00 20.50 226 ILE A O 1
ATOM 1736 N N . THR A 1 227 ? 35.586 45.197 21.407 1.00 20.49 227 THR A N 1
ATOM 1737 C CA . THR A 1 227 ? 35.130 45.095 22.832 1.00 21.04 227 THR A CA 1
ATOM 1738 C C . THR A 1 227 ? 36.038 44.180 23.644 1.00 21.13 227 THR A C 1
ATOM 1739 O O . THR A 1 227 ? 35.584 43.212 24.264 1.00 22.24 227 THR A O 1
ATOM 1743 N N . VAL A 1 228 ? 37.344 44.403 23.552 1.00 20.80 228 VAL A N 1
ATOM 1744 C CA . VAL A 1 228 ? 38.276 43.754 24.429 1.00 20.59 228 VAL A CA 1
ATOM 1745 C C . VAL A 1 228 ? 39.119 44.848 25.025 1.00 22.08 228 VAL A C 1
ATOM 1746 O O . VAL A 1 228 ? 39.232 45.908 24.437 1.00 22.44 228 VAL A O 1
ATOM 1750 N N . ASP A 1 229 ? 39.689 44.617 26.200 1.00 23.27 229 ASP A N 1
ATOM 1751 C CA . ASP A 1 229 ? 40.496 45.671 26.831 1.00 24.95 229 ASP A CA 1
ATOM 1752 C C . ASP A 1 229 ? 41.976 45.379 26.750 1.00 25.28 229 ASP A C 1
ATOM 1753 O O . ASP A 1 229 ? 42.750 46.100 27.365 1.00 25.88 229 ASP A O 1
ATOM 1758 N N . TRP A 1 230 ? 42.380 44.369 25.956 1.00 24.53 230 TRP A N 1
ATOM 1759 C CA . TRP A 1 230 ? 43.763 43.851 26.016 1.00 22.69 230 TRP A CA 1
ATOM 1760 C C . TRP A 1 230 ? 44.567 44.028 24.734 1.00 22.82 230 TRP A C 1
ATOM 1761 O O . TRP A 1 230 ? 45.641 43.471 24.622 1.00 21.66 230 TRP A O 1
ATOM 1772 N N . ILE A 1 231 ? 44.067 44.790 23.764 1.00 23.09 231 ILE A N 1
ATOM 1773 C CA . ILE A 1 231 ? 44.779 44.896 22.508 1.00 24.16 231 ILE A CA 1
ATOM 1774 C C . ILE A 1 231 ? 46.073 45.613 22.801 1.00 25.54 231 ILE A C 1
ATOM 1775 O O . ILE A 1 231 ? 47.104 45.332 22.201 1.00 24.06 231 ILE A O 1
ATOM 1780 N N . GLU A 1 232 ? 46.003 46.596 23.687 1.00 28.21 232 GLU A N 1
ATOM 1781 C CA . GLU A 1 232 ? 47.198 47.414 23.965 1.00 30.32 232 GLU A CA 1
ATOM 1782 C C . GLU A 1 232 ? 48.266 46.551 24.578 1.00 29.73 232 GLU A C 1
ATOM 1783 O O . GLU A 1 232 ? 49.411 46.682 24.236 1.00 29.21 232 GLU A O 1
ATOM 1789 N N . LYS A 1 233 ? 47.900 45.603 25.431 1.00 30.31 233 LYS A N 1
ATOM 1790 C CA . LYS A 1 233 ? 48.960 44.841 26.036 1.00 30.29 233 LYS A CA 1
ATOM 1791 C C . LYS A 1 233 ? 49.638 43.881 25.066 1.00 29.01 233 LYS A C 1
ATOM 1792 O O . LYS A 1 233 ? 50.761 43.507 25.303 1.00 29.95 233 LYS A O 1
ATOM 1798 N N . LEU A 1 234 ? 48.982 43.517 23.959 1.00 26.44 234 LEU A N 1
ATOM 1799 C CA . LEU A 1 234 ? 49.599 42.692 22.949 1.00 24.49 234 LEU A CA 1
ATOM 1800 C C . LEU A 1 234 ? 50.498 43.522 22.082 1.00 24.45 234 LEU A C 1
ATOM 1801 O O . LEU A 1 234 ? 51.335 42.988 21.357 1.00 24.95 234 LEU A O 1
ATOM 1806 N N . GLY A 1 235 ? 50.236 44.819 22.035 1.00 23.90 235 GLY A N 1
ATOM 1807 C CA . GLY A 1 235 ? 51.074 45.721 21.280 1.00 23.43 235 GLY A CA 1
ATOM 1808 C C . GLY A 1 235 ? 50.674 46.081 19.854 1.00 22.63 235 GLY A C 1
ATOM 1809 O O . GLY A 1 235 ? 51.496 46.617 19.151 1.00 24.01 235 GLY A O 1
ATOM 1810 N N . CYS A 1 236 ? 49.441 45.790 19.412 1.00 21.93 236 CYS A N 1
ATOM 1811 C CA . CYS A 1 236 ? 49.000 46.063 18.054 1.00 21.68 236 CYS A CA 1
ATOM 1812 C C . CYS A 1 236 ? 48.621 47.513 17.913 1.00 20.27 236 CYS A C 1
ATOM 1813 O O . CYS A 1 236 ? 47.889 48.011 18.735 1.00 20.73 236 CYS A O 1
ATOM 1816 N N . ALA A 1 237 ? 49.004 48.162 16.839 1.00 17.36 237 ALA A N 1
ATOM 1817 C CA . ALA A 1 237 ? 48.491 49.524 16.623 1.00 17.40 237 ALA A CA 1
ATOM 1818 C C . ALA A 1 237 ? 47.030 49.457 16.133 1.00 16.54 237 ALA A C 1
ATOM 1819 O O . ALA A 1 237 ? 46.672 48.538 15.390 1.00 17.35 237 ALA A O 1
ATOM 1821 N N . VAL A 1 238 ? 46.233 50.406 16.593 1.00 15.82 238 VAL A N 1
ATOM 1822 C CA . VAL A 1 238 ? 44.834 50.513 16.293 1.00 17.34 238 VAL A CA 1
ATOM 1823 C C . VAL A 1 238 ? 44.551 51.905 15.756 1.00 18.50 238 VAL A C 1
ATOM 1824 O O . VAL A 1 238 ? 44.992 52.903 16.289 1.00 18.54 238 VAL A O 1
ATOM 1828 N N . GLU A 1 239 ? 43.823 51.960 14.670 1.00 19.14 239 GLU A N 1
ATOM 1829 C CA . GLU A 1 239 ? 43.423 53.183 14.088 1.00 20.95 239 GLU A CA 1
ATOM 1830 C C . GLU A 1 239 ? 42.106 53.604 14.730 1.00 21.13 239 GLU A C 1
ATOM 1831 O O . GLU A 1 239 ? 41.147 52.822 14.791 1.00 20.98 239 GLU A O 1
ATOM 1837 N N . GLU A 1 240 ? 42.101 54.814 15.275 1.00 20.64 240 GLU A N 1
ATOM 1838 C CA . GLU A 1 240 ? 40.985 55.372 16.009 1.00 22.68 240 GLU A CA 1
ATOM 1839 C C . GLU A 1 240 ? 40.542 56.651 15.310 1.00 24.14 240 GLU A C 1
ATOM 1840 O O . GLU A 1 240 ? 41.322 57.566 15.136 1.00 23.31 240 GLU A O 1
ATOM 1846 N N . GLY A 1 241 ? 39.294 56.681 14.869 1.00 26.41 241 GLY A N 1
ATOM 1847 C CA . GLY A 1 241 ? 38.712 57.843 14.161 1.00 27.79 241 GLY A CA 1
ATOM 1848 C C . GLY A 1 241 ? 37.274 58.046 14.634 1.00 28.35 241 GLY A C 1
ATOM 1849 O O . GLY A 1 241 ? 36.812 57.331 15.498 1.00 27.32 241 GLY A O 1
ATOM 1850 N N . PRO A 1 242 ? 36.571 59.032 14.062 1.00 29.54 242 PRO A N 1
ATOM 1851 C CA . PRO A 1 242 ? 35.183 59.304 14.398 1.00 29.92 242 PRO A CA 1
ATOM 1852 C C . PRO A 1 242 ? 34.257 58.131 14.157 1.00 29.70 242 PRO A C 1
ATOM 1853 O O . PRO A 1 242 ? 33.327 57.956 14.912 1.00 29.95 242 PRO A O 1
ATOM 1857 N N . MET A 1 243 ? 34.511 57.312 13.142 1.00 30.33 243 MET A N 1
ATOM 1858 C CA . MET A 1 243 ? 33.723 56.078 13.002 1.00 30.41 243 MET A CA 1
ATOM 1859 C C . MET A 1 243 ? 34.246 54.763 13.638 1.00 28.05 243 MET A C 1
ATOM 1860 O O . MET A 1 243 ? 33.666 53.729 13.436 1.00 27.37 243 MET A O 1
ATOM 1865 N N . GLY A 1 244 ? 35.235 54.873 14.524 1.00 24.22 244 GLY A N 1
ATOM 1866 C CA . GLY A 1 244 ? 35.508 53.853 15.508 1.00 23.43 244 GLY A CA 1
ATOM 1867 C C . GLY A 1 244 ? 36.940 53.332 15.424 1.00 21.28 244 GLY A C 1
ATOM 1868 O O . GLY A 1 244 ? 37.834 54.072 15.082 1.00 18.92 244 GLY A O 1
ATOM 1869 N N . SER A 1 245 ? 37.137 52.045 15.681 1.00 19.86 245 SER A N 1
ATOM 1870 C CA . SER A 1 245 ? 38.481 51.486 15.745 1.00 19.35 245 SER A CA 1
ATOM 1871 C C . SER A 1 245 ? 38.681 50.319 14.838 1.00 18.25 245 SER A C 1
ATOM 1872 O O . SER A 1 245 ? 37.797 49.484 14.692 1.00 17.38 245 SER A O 1
ATOM 1875 N N . THR A 1 246 ? 39.877 50.190 14.318 1.00 17.73 246 THR A N 1
ATOM 1876 C CA . THR A 1 246 ? 40.244 49.116 13.426 1.00 18.95 246 THR A CA 1
ATOM 1877 C C . THR A 1 246 ? 41.689 48.782 13.772 1.00 17.74 246 THR A C 1
ATOM 1878 O O . THR A 1 246 ? 42.491 49.701 13.900 1.00 16.60 246 THR A O 1
ATOM 1882 N N . ILE A 1 247 ? 42.026 47.484 13.859 1.00 17.25 247 ILE A N 1
ATOM 1883 C CA . ILE A 1 247 ? 43.401 47.034 14.073 1.00 15.05 247 ILE A CA 1
ATOM 1884 C C . ILE A 1 247 ? 44.158 47.270 12.783 1.00 15.58 247 ILE A C 1
ATOM 1885 O O . ILE A 1 247 ? 43.686 46.924 11.698 1.00 16.42 247 ILE A O 1
ATOM 1890 N N . VAL A 1 248 ? 45.346 47.847 12.875 1.00 15.57 248 VAL A N 1
ATOM 1891 C CA . VAL A 1 248 ? 46.148 48.115 11.671 1.00 14.07 248 VAL A CA 1
ATOM 1892 C C . VAL A 1 248 ? 46.721 46.809 11.165 1.00 14.75 248 VAL A C 1
ATOM 1893 O O . VAL A 1 248 ? 47.282 46.064 11.949 1.00 12.81 248 VAL A O 1
ATOM 1897 N N . THR A 1 249 ? 46.629 46.538 9.865 1.00 15.36 249 THR A N 1
ATOM 1898 C CA . THR A 1 249 ? 47.313 45.403 9.265 1.00 16.69 249 THR A CA 1
ATOM 1899 C C . THR A 1 249 ? 47.984 45.788 7.954 1.00 19.45 249 THR A C 1
ATOM 1900 O O . THR A 1 249 ? 47.601 46.760 7.293 1.00 18.75 249 THR A O 1
ATOM 1904 N N . ASP A 1 250 ? 48.975 44.994 7.579 1.00 22.58 250 ASP A N 1
ATOM 1905 C CA . ASP A 1 250 ? 49.595 45.075 6.253 1.00 24.26 250 ASP A CA 1
ATOM 1906 C C . ASP A 1 250 ? 48.804 44.245 5.252 1.00 25.69 250 ASP A C 1
ATOM 1907 O O . ASP A 1 250 ? 47.798 43.664 5.630 1.00 23.88 250 ASP A O 1
ATOM 1912 N N . PRO A 1 251 ? 49.200 44.245 3.936 1.00 27.30 251 PRO A N 1
ATOM 1913 C CA . PRO A 1 251 ? 48.405 43.508 2.962 1.00 26.93 251 PRO A CA 1
ATOM 1914 C C . PRO A 1 251 ? 48.407 42.015 3.207 1.00 26.94 251 PRO A C 1
ATOM 1915 O O . PRO A 1 251 ? 47.498 41.343 2.763 1.00 27.43 251 PRO A O 1
ATOM 1919 N N . MET A 1 252 ? 49.394 41.483 3.909 1.00 26.71 252 MET A N 1
ATOM 1920 C CA . MET A 1 252 ? 49.335 40.051 4.324 1.00 27.08 252 MET A CA 1
ATOM 1921 C C . MET A 1 252 ? 48.578 39.769 5.701 1.00 24.86 252 MET A C 1
ATOM 1922 O O . MET A 1 252 ? 48.598 38.644 6.254 1.00 23.93 252 MET A O 1
ATOM 1927 N N . LYS A 1 253 ? 47.917 40.798 6.224 1.00 22.27 253 LYS A N 1
ATOM 1928 C CA . LYS A 1 253 ? 47.102 40.736 7.466 1.00 20.64 253 LYS A CA 1
ATOM 1929 C C . LYS A 1 253 ? 47.884 40.610 8.771 1.00 19.57 253 LYS A C 1
ATOM 1930 O O . LYS A 1 253 ? 47.313 40.281 9.804 1.00 19.19 253 LYS A O 1
ATOM 1936 N N . GLN A 1 254 ? 49.165 40.960 8.757 1.00 19.31 254 GLN A N 1
ATOM 1937 C CA . GLN A 1 254 ? 49.935 41.008 9.955 1.00 18.11 254 GLN A CA 1
ATOM 1938 C C . GLN A 1 254 ? 49.752 42.382 10.568 1.00 18.86 254 GLN A C 1
ATOM 1939 O O . GLN A 1 254 ? 49.764 43.402 9.874 1.00 18.74 254 GLN A O 1
ATOM 1945 N N . THR A 1 255 ? 49.568 42.374 11.880 1.00 18.01 255 THR A N 1
ATOM 1946 C CA . THR A 1 255 ? 49.440 43.586 12.686 1.00 17.91 255 THR A CA 1
ATOM 1947 C C . THR A 1 255 ? 50.807 44.157 12.922 1.00 18.60 255 THR A C 1
ATOM 1948 O O . THR A 1 255 ? 51.781 43.560 12.515 1.00 18.19 255 THR A O 1
ATOM 1952 N N . THR A 1 256 ? 50.910 45.286 13.601 1.00 19.08 256 THR A N 1
ATOM 1953 C CA . THR A 1 256 ? 52.271 45.857 13.846 1.00 19.65 256 THR A CA 1
ATOM 1954 C C . THR A 1 256 ? 53.029 45.023 14.885 1.00 20.77 256 THR A C 1
ATOM 1955 O O . THR A 1 256 ? 54.157 45.331 15.220 1.00 22.23 256 THR A O 1
ATOM 1959 N N . ALA A 1 257 ? 52.390 44.027 15.484 1.00 21.16 257 ALA A N 1
ATOM 1960 C CA . ALA A 1 257 ? 53.055 43.155 16.464 1.00 21.35 257 ALA A CA 1
ATOM 1961 C C . ALA A 1 257 ? 53.442 41.820 15.783 1.00 22.03 257 ALA A C 1
ATOM 1962 O O . ALA A 1 257 ? 52.576 41.109 15.251 1.00 21.89 257 ALA A O 1
ATOM 1964 N N . ARG A 1 258 ? 54.736 41.476 15.810 1.00 20.81 258 ARG A N 1
ATOM 1965 C CA . ARG A 1 258 ? 55.172 40.215 15.221 1.00 20.46 258 ARG A CA 1
ATOM 1966 C C . ARG A 1 258 ? 54.448 38.994 15.770 1.00 16.58 258 ARG A C 1
ATOM 1967 O O . ARG A 1 258 ? 54.320 38.790 16.940 1.00 15.49 258 ARG A O 1
ATOM 1975 N N . GLY A 1 259 ? 53.946 38.188 14.877 1.00 15.07 259 GLY A N 1
ATOM 1976 C CA . GLY A 1 259 ? 53.313 36.962 15.246 1.00 14.29 259 GLY A CA 1
ATOM 1977 C C . GLY A 1 259 ? 51.830 37.049 15.446 1.00 13.14 259 GLY A C 1
ATOM 1978 O O . GLY A 1 259 ? 51.240 36.035 15.763 1.00 13.33 259 GLY A O 1
ATOM 1979 N N . ILE A 1 260 ? 51.249 38.253 15.325 1.00 13.28 260 ILE A N 1
ATOM 1980 C CA . ILE A 1 260 ? 49.802 38.497 15.529 1.00 11.96 260 ILE A CA 1
ATOM 1981 C C . ILE A 1 260 ? 49.254 38.985 14.185 1.00 12.72 260 ILE A C 1
ATOM 1982 O O . ILE A 1 260 ? 49.782 39.940 13.644 1.00 12.88 260 ILE A O 1
ATOM 1987 N N . PHE A 1 261 ? 48.228 38.310 13.657 1.00 12.35 261 PHE A N 1
ATOM 1988 C CA . PHE A 1 261 ? 47.509 38.687 12.427 1.00 12.49 261 PHE A CA 1
ATOM 1989 C C . PHE A 1 261 ? 46.073 39.049 12.829 1.00 12.22 261 PHE A C 1
ATOM 1990 O O . PHE A 1 261 ? 45.642 38.733 13.910 1.00 12.37 261 PHE A O 1
ATOM 1998 N N . ALA A 1 262 ? 45.376 39.759 11.973 1.00 12.51 262 ALA A N 1
ATOM 1999 C CA . ALA A 1 262 ? 44.001 40.189 12.207 1.00 13.01 262 ALA A CA 1
ATOM 2000 C C . ALA A 1 262 ? 43.272 40.158 10.878 1.00 13.14 262 ALA A C 1
ATOM 2001 O O . ALA A 1 262 ? 43.881 40.392 9.806 1.00 13.24 262 ALA A O 1
ATOM 2003 N N . CYS A 1 263 ? 41.989 39.871 10.963 1.00 12.70 263 CYS A N 1
ATOM 2004 C CA . CYS A 1 263 ? 41.145 39.680 9.809 1.00 13.52 263 CYS A CA 1
ATOM 2005 C C . CYS A 1 263 ? 39.632 39.853 10.117 1.00 12.12 263 CYS A C 1
ATOM 2006 O O . CYS A 1 263 ? 39.172 39.603 11.245 1.00 13.23 263 CYS A O 1
ATOM 2009 N N . GLY A 1 264 ? 38.868 40.203 9.101 1.00 10.92 264 GLY A N 1
ATOM 2010 C CA . GLY A 1 264 ? 37.437 40.457 9.299 1.00 11.26 264 GLY A CA 1
ATOM 2011 C C . GLY A 1 264 ? 37.211 41.884 9.691 1.00 11.56 264 GLY A C 1
ATOM 2012 O O . GLY A 1 264 ? 38.096 42.754 9.500 1.00 11.81 264 GLY A O 1
ATOM 2013 N N . ASP A 1 265 ? 36.020 42.156 10.179 1.00 11.43 265 ASP A N 1
ATOM 2014 C CA . ASP A 1 265 ? 35.629 43.553 10.507 1.00 12.70 265 ASP A CA 1
ATOM 2015 C C . ASP A 1 265 ? 36.575 44.229 11.566 1.00 12.67 265 ASP A C 1
ATOM 2016 O O . ASP A 1 265 ? 36.797 45.446 11.502 1.00 12.31 265 ASP A O 1
ATOM 2021 N N . VAL A 1 266 ? 37.124 43.450 12.495 1.00 12.11 266 VAL A N 1
ATOM 2022 C CA . VAL A 1 266 ? 38.167 43.978 13.434 1.00 12.27 266 VAL A CA 1
ATOM 2023 C C . VAL A 1 266 ? 39.327 44.654 12.703 1.00 13.19 266 VAL A C 1
ATOM 2024 O O . VAL A 1 266 ? 40.010 45.505 13.302 1.00 14.76 266 VAL A O 1
ATOM 2028 N N . ALA A 1 267 ? 39.550 44.319 11.430 1.00 13.74 267 ALA A N 1
ATOM 2029 C CA . ALA A 1 267 ? 40.679 44.879 10.656 1.00 16.40 267 ALA A CA 1
ATOM 2030 C C . ALA A 1 267 ? 40.258 45.534 9.348 1.00 19.15 267 ALA A C 1
ATOM 2031 O O . ALA A 1 267 ? 41.099 45.947 8.602 1.00 18.72 267 ALA A O 1
ATOM 2033 N N . ARG A 1 268 ? 38.958 45.710 9.134 1.00 22.32 268 ARG A N 1
ATOM 2034 C CA . ARG A 1 268 ? 38.444 46.402 7.967 1.00 24.75 268 ARG A CA 1
ATOM 2035 C C . ARG A 1 268 ? 37.179 47.190 8.357 1.00 25.34 268 ARG A C 1
ATOM 2036 O O . ARG A 1 268 ? 36.154 46.591 8.590 1.00 25.86 268 ARG A O 1
ATOM 2044 N N . PRO A 1 269 ? 37.226 48.532 8.384 1.00 27.92 269 PRO A N 1
ATOM 2045 C CA . PRO A 1 269 ? 36.026 49.315 8.822 1.00 28.76 269 PRO A CA 1
ATOM 2046 C C . PRO A 1 269 ? 34.779 49.265 7.938 1.00 29.50 269 PRO A C 1
ATOM 2047 O O . PRO A 1 269 ? 33.699 49.618 8.451 1.00 31.51 269 PRO A O 1
ATOM 2051 N N . ALA A 1 270 ? 34.875 48.833 6.672 1.00 28.26 270 ALA A N 1
ATOM 2052 C CA . ALA A 1 270 ? 33.671 48.657 5.861 1.00 28.68 270 ALA A CA 1
ATOM 2053 C C . ALA A 1 270 ? 33.616 47.151 5.425 1.00 27.74 270 ALA A C 1
ATOM 2054 O O . ALA A 1 270 ? 33.739 46.841 4.277 1.00 27.22 270 ALA A O 1
ATOM 2056 N N . GLY A 1 271 ? 33.481 46.223 6.361 1.00 25.30 271 GLY A N 1
ATOM 2057 C CA . GLY A 1 271 ? 33.593 44.819 5.984 1.00 24.47 271 GLY A CA 1
ATOM 2058 C C . GLY A 1 271 ? 32.277 44.232 5.504 1.00 22.64 271 GLY A C 1
ATOM 2059 O O . GLY A 1 271 ? 31.255 44.878 5.583 1.00 23.49 271 GLY A O 1
ATOM 2060 N N . SER A 1 272 ? 32.344 43.002 5.022 1.00 20.28 272 SER A N 1
ATOM 2061 C CA . SER A 1 272 ? 31.217 42.171 4.546 1.00 16.76 272 SER A CA 1
ATOM 2062 C C . SER A 1 272 ? 31.647 40.739 4.772 1.00 15.64 272 SER A C 1
ATOM 2063 O O . SER A 1 272 ? 32.806 40.472 5.181 1.00 13.50 272 SER A O 1
ATOM 2066 N N . VAL A 1 273 ? 30.734 39.810 4.532 1.00 11.88 273 VAL A N 1
ATOM 2067 C CA . VAL A 1 273 ? 31.045 38.439 4.735 1.00 11.23 273 VAL A CA 1
ATOM 2068 C C . VAL A 1 273 ? 32.079 38.029 3.690 1.00 11.10 273 VAL A C 1
ATOM 2069 O O . VAL A 1 273 ? 33.049 37.410 4.029 1.00 11.71 273 VAL A O 1
ATOM 2073 N N . ALA A 1 274 ? 31.887 38.430 2.433 1.00 10.04 274 ALA A N 1
ATOM 2074 C CA . ALA A 1 274 ? 32.844 38.063 1.389 1.00 10.21 274 ALA A CA 1
ATOM 2075 C C . ALA A 1 274 ? 34.257 38.464 1.746 1.00 10.33 274 ALA A C 1
ATOM 2076 O O . ALA A 1 274 ? 35.218 37.661 1.566 1.00 9.76 274 ALA A O 1
ATOM 2078 N N . LEU A 1 275 ? 34.401 39.668 2.280 1.00 9.72 275 LEU A N 1
ATOM 2079 C CA . LEU A 1 275 ? 35.721 40.175 2.658 1.00 10.92 275 LEU A CA 1
ATOM 2080 C C . LEU A 1 275 ? 36.289 39.572 3.912 1.00 10.44 275 LEU A C 1
ATOM 2081 O O . LEU A 1 275 ? 37.526 39.429 4.026 1.00 9.70 275 LEU A O 1
ATOM 2086 N N . ALA A 1 276 ? 35.425 39.225 4.855 1.00 9.51 276 ALA A N 1
ATOM 2087 C CA . ALA A 1 276 ? 35.866 38.534 6.064 1.00 9.81 276 ALA A CA 1
ATOM 2088 C C . ALA A 1 276 ? 36.483 37.168 5.659 1.00 9.85 276 ALA A C 1
ATOM 2089 O O . ALA A 1 276 ? 37.510 36.752 6.194 1.00 10.23 276 ALA A O 1
ATOM 2091 N N . VAL A 1 277 ? 35.810 36.456 4.763 1.00 9.71 277 VAL A N 1
ATOM 2092 C CA . VAL A 1 277 ? 36.232 35.145 4.320 1.00 8.23 277 VAL A CA 1
ATOM 2093 C C . VAL A 1 277 ? 37.553 35.248 3.598 1.00 9.12 277 VAL A C 1
ATOM 2094 O O . VAL A 1 277 ? 38.417 34.532 3.897 1.00 8.07 277 VAL A O 1
ATOM 2098 N N . GLY A 1 278 ? 37.665 36.200 2.688 1.00 10.28 278 GLY A N 1
ATOM 2099 C CA . GLY A 1 278 ? 38.951 36.452 1.971 1.00 9.21 278 GLY A CA 1
ATOM 2100 C C . GLY A 1 278 ? 40.098 36.802 2.882 1.00 9.56 278 GLY A C 1
ATOM 2101 O O . GLY A 1 278 ? 41.215 36.224 2.800 1.00 7.31 278 GLY A O 1
ATOM 2102 N N . ASP A 1 279 ? 39.825 37.716 3.817 1.00 10.13 279 ASP A N 1
ATOM 2103 C CA . ASP A 1 279 ? 40.861 38.217 4.693 1.00 11.43 279 ASP A CA 1
ATOM 2104 C C . ASP A 1 279 ? 41.254 37.107 5.702 1.00 11.04 279 ASP A C 1
ATOM 2105 O O . ASP A 1 279 ? 42.405 36.932 5.991 1.00 12.00 279 ASP A O 1
ATOM 2110 N N . GLY A 1 280 ? 40.287 36.341 6.191 1.00 10.62 280 GLY A N 1
ATOM 2111 C CA . GLY A 1 280 ? 40.578 35.186 7.055 1.00 10.75 280 GLY A CA 1
ATOM 2112 C C . GLY A 1 280 ? 41.441 34.161 6.356 1.00 11.73 280 GLY A C 1
ATOM 2113 O O . GLY A 1 280 ? 42.424 33.657 6.924 1.00 12.98 280 GLY A O 1
ATOM 2114 N N . ALA A 1 281 ? 41.136 33.879 5.105 1.00 10.94 281 ALA A N 1
ATOM 2115 C CA . ALA A 1 281 ? 41.970 32.916 4.329 1.00 12.08 281 ALA A CA 1
ATOM 2116 C C . ALA A 1 281 ? 43.412 33.421 4.239 1.00 12.18 281 ALA A C 1
ATOM 2117 O O . ALA A 1 281 ? 44.360 32.680 4.497 1.00 13.73 281 ALA A O 1
ATOM 2119 N N A MET A 1 282 ? 43.584 34.705 3.952 0.50 12.47 282 MET A N 1
ATOM 2120 N N B MET A 1 282 ? 43.568 34.707 3.955 0.50 12.53 282 MET A N 1
ATOM 2121 C CA A MET A 1 282 ? 44.933 35.290 3.887 0.50 12.98 282 MET A CA 1
ATOM 2122 C CA B MET A 1 282 ? 44.894 35.335 3.855 0.50 13.11 282 MET A CA 1
ATOM 2123 C C A MET A 1 282 ? 45.627 35.199 5.225 0.50 13.34 282 MET A C 1
ATOM 2124 C C B MET A 1 282 ? 45.626 35.279 5.197 0.50 13.37 282 MET A C 1
ATOM 2125 O O A MET A 1 282 ? 46.794 34.816 5.300 0.50 13.61 282 MET A O 1
ATOM 2126 O O B MET A 1 282 ? 46.819 34.980 5.246 0.50 13.50 282 MET A O 1
ATOM 2135 N N . ALA A 1 283 ? 44.903 35.562 6.288 1.00 12.98 283 ALA A N 1
ATOM 2136 C CA . ALA A 1 283 ? 45.471 35.533 7.653 1.00 11.31 283 ALA A CA 1
ATOM 2137 C C . ALA A 1 283 ? 45.909 34.114 8.091 1.00 11.75 283 ALA A C 1
ATOM 2138 O O . ALA A 1 283 ? 46.977 33.940 8.641 1.00 10.10 283 ALA A O 1
ATOM 2140 N N . GLY A 1 284 ? 45.133 33.088 7.778 1.00 12.01 284 GLY A N 1
ATOM 2141 C CA . GLY A 1 284 ? 45.540 31.740 8.086 1.00 11.36 284 GLY A CA 1
ATOM 2142 C C . GLY A 1 284 ? 46.809 31.327 7.337 1.00 11.93 284 GLY A C 1
ATOM 2143 O O . GLY A 1 284 ? 47.736 30.808 7.951 1.00 10.63 284 GLY A O 1
ATOM 2144 N N . ALA A 1 285 ? 46.864 31.569 6.025 1.00 11.78 285 ALA A N 1
ATOM 2145 C CA . ALA A 1 285 ? 48.070 31.285 5.268 1.00 12.97 285 ALA A CA 1
ATOM 2146 C C . ALA A 1 285 ? 49.250 32.092 5.803 1.00 13.44 285 ALA A C 1
ATOM 2147 O O . ALA A 1 285 ? 50.338 31.550 5.975 1.00 12.51 285 ALA A O 1
ATOM 2149 N N . ALA A 1 286 ? 49.044 33.367 6.126 1.00 13.57 286 ALA A N 1
ATOM 2150 C CA . ALA A 1 286 ? 50.207 34.179 6.562 1.00 13.61 286 ALA A CA 1
ATOM 2151 C C . ALA A 1 286 ? 50.752 33.677 7.894 1.00 14.11 286 ALA A C 1
ATOM 2152 O O . ALA A 1 286 ? 51.958 33.608 8.086 1.00 14.88 286 ALA A O 1
ATOM 2154 N N . ALA A 1 287 ? 49.857 33.279 8.793 1.00 13.60 287 ALA A N 1
ATOM 2155 C CA . ALA A 1 287 ? 50.291 32.750 10.088 1.00 13.45 287 ALA A CA 1
ATOM 2156 C C . ALA A 1 287 ? 51.073 31.448 9.852 1.00 13.72 287 ALA A C 1
ATOM 2157 O O . ALA A 1 287 ? 52.139 31.193 10.491 1.00 11.32 287 ALA A O 1
ATOM 2159 N N . HIS A 1 288 ? 50.568 30.621 8.935 1.00 14.36 288 HIS A N 1
ATOM 2160 C CA . HIS A 1 288 ? 51.287 29.369 8.593 1.00 15.27 288 HIS A CA 1
ATOM 2161 C C . HIS A 1 288 ? 52.698 29.720 8.072 1.00 16.53 288 HIS A C 1
ATOM 2162 O O . HIS A 1 288 ? 53.678 29.161 8.538 1.00 14.11 288 HIS A O 1
ATOM 2169 N N . ARG A 1 289 ? 52.778 30.649 7.130 1.00 18.44 289 ARG A N 1
ATOM 2170 C CA . ARG A 1 289 ? 54.059 31.041 6.622 1.00 21.12 289 ARG A CA 1
ATOM 2171 C C . ARG A 1 289 ? 54.961 31.593 7.736 1.00 20.80 289 ARG A C 1
ATOM 2172 O O . ARG A 1 289 ? 56.176 31.396 7.663 1.00 21.37 289 ARG A O 1
ATOM 2180 N N . SER A 1 290 ? 54.403 32.259 8.764 1.00 20.40 290 SER A N 1
ATOM 2181 C CA . SER A 1 290 ? 55.241 32.789 9.872 1.00 19.83 290 SER A CA 1
ATOM 2182 C C . SER A 1 290 ? 55.808 31.667 10.716 1.00 18.60 290 SER A C 1
ATOM 2183 O O . SER A 1 290 ? 56.801 31.867 11.398 1.00 18.86 290 SER A O 1
ATOM 2186 N N . ILE A 1 291 ? 55.160 30.519 10.713 1.00 17.95 291 ILE A N 1
ATOM 2187 C CA . ILE A 1 291 ? 55.651 29.331 11.410 1.00 19.32 291 ILE A CA 1
ATOM 2188 C C . ILE A 1 291 ? 56.707 28.635 10.525 1.00 21.12 291 ILE A C 1
ATOM 2189 O O . ILE A 1 291 ? 57.779 28.289 11.010 1.00 21.33 291 ILE A O 1
ATOM 2194 N N . LEU A 1 292 ? 56.458 28.549 9.205 1.00 22.17 292 LEU A N 1
ATOM 2195 C CA . LEU A 1 292 ? 57.453 27.977 8.287 1.00 23.19 292 LEU A CA 1
ATOM 2196 C C . LEU A 1 292 ? 58.724 28.810 8.108 1.00 24.24 292 LEU A C 1
ATOM 2197 O O . LEU A 1 292 ? 59.788 28.271 7.980 1.00 23.50 292 LEU A O 1
ATOM 2202 N N . PHE A 1 293 ? 58.590 30.114 7.955 1.00 26.89 293 PHE A N 1
ATOM 2203 C CA . PHE A 1 293 ? 59.781 30.960 7.765 1.00 29.16 293 PHE A CA 1
ATOM 2204 C C . PHE A 1 293 ? 59.824 32.025 8.867 1.00 30.67 293 PHE A C 1
ATOM 2205 O O . PHE A 1 293 ? 59.390 33.175 8.677 1.00 30.47 293 PHE A O 1
ATOM 2213 N N . PRO A 1 294 ? 60.302 31.628 10.049 1.00 33.12 294 PRO A N 1
ATOM 2214 C CA . PRO A 1 294 ? 60.109 32.554 11.161 1.00 34.64 294 PRO A CA 1
ATOM 2215 C C . PRO A 1 294 ? 61.157 33.651 11.154 1.00 36.22 294 PRO A C 1
ATOM 2216 O O . PRO A 1 294 ? 61.672 33.965 12.222 1.00 39.34 294 PRO A O 1
ATOM 2220 N N . MET B 1 1 ? 41.946 87.402 4.314 1.00 46.11 1 MET B N 1
ATOM 2221 C CA . MET B 1 1 ? 40.960 86.456 3.783 1.00 45.28 1 MET B CA 1
ATOM 2222 C C . MET B 1 1 ? 41.409 85.005 3.485 1.00 41.48 1 MET B C 1
ATOM 2223 O O . MET B 1 1 ? 42.504 84.604 3.857 1.00 40.76 1 MET B O 1
ATOM 2228 N N . LYS B 1 2 ? 40.539 84.262 2.793 1.00 37.27 2 LYS B N 1
ATOM 2229 C CA . LYS B 1 2 ? 40.559 82.804 2.767 1.00 35.36 2 LYS B CA 1
ATOM 2230 C C . LYS B 1 2 ? 41.674 82.260 1.890 1.00 32.93 2 LYS B C 1
ATOM 2231 O O . LYS B 1 2 ? 41.679 82.449 0.683 1.00 32.48 2 LYS B O 1
ATOM 2237 N N . PHE B 1 3 ? 42.590 81.552 2.529 1.00 30.11 3 PHE B N 1
ATOM 2238 C CA . PHE B 1 3 ? 43.704 80.926 1.840 1.00 27.84 3 PHE B CA 1
ATOM 2239 C C . PHE B 1 3 ? 43.253 79.702 1.065 1.00 25.39 3 PHE B C 1
ATOM 2240 O O . PHE B 1 3 ? 42.262 79.049 1.389 1.00 24.86 3 PHE B O 1
ATOM 2248 N N . ASP B 1 4 ? 43.965 79.410 -0.005 1.00 23.16 4 ASP B N 1
ATOM 2249 C CA . ASP B 1 4 ? 43.823 78.116 -0.657 1.00 21.82 4 ASP B CA 1
ATOM 2250 C C . ASP B 1 4 ? 44.168 76.975 0.309 1.00 19.88 4 ASP B C 1
ATOM 2251 O O . ASP B 1 4 ? 43.497 75.963 0.322 1.00 18.38 4 ASP B O 1
ATOM 2256 N N . VAL B 1 5 ? 45.284 77.118 1.021 1.00 18.22 5 VAL B N 1
ATOM 2257 C CA . VAL B 1 5 ? 45.797 76.076 1.909 1.00 17.88 5 VAL B CA 1
ATOM 2258 C C . VAL B 1 5 ? 46.364 76.767 3.091 1.00 18.08 5 VAL B C 1
ATOM 2259 O O . VAL B 1 5 ? 47.002 77.838 2.950 1.00 18.35 5 VAL B O 1
ATOM 2263 N N . ILE B 1 6 ? 46.153 76.189 4.271 1.00 18.04 6 ILE B N 1
ATOM 2264 C CA . ILE B 1 6 ? 47.002 76.513 5.398 1.00 17.43 6 ILE B CA 1
ATOM 2265 C C . ILE B 1 6 ? 47.828 75.299 5.761 1.00 16.87 6 ILE B C 1
ATOM 2266 O O . ILE B 1 6 ? 47.295 74.185 5.855 1.00 16.25 6 ILE B O 1
ATOM 2271 N N . ILE B 1 7 ? 49.117 75.531 5.994 1.00 15.81 7 ILE B N 1
ATOM 2272 C CA . ILE B 1 7 ? 50.071 74.508 6.326 1.00 15.59 7 ILE B CA 1
ATOM 2273 C C . ILE B 1 7 ? 50.448 74.765 7.780 1.00 17.14 7 ILE B C 1
ATOM 2274 O O . ILE B 1 7 ? 50.996 75.871 8.148 1.00 18.55 7 ILE B O 1
ATOM 2279 N N . ILE B 1 8 ? 50.164 73.781 8.609 1.00 16.90 8 ILE B N 1
ATOM 2280 C CA . ILE B 1 8 ? 50.401 73.871 10.040 1.00 16.20 8 ILE B CA 1
ATOM 2281 C C . ILE B 1 8 ? 51.669 73.101 10.385 1.00 16.34 8 ILE B C 1
ATOM 2282 O O . ILE B 1 8 ? 51.708 71.861 10.427 1.00 16.15 8 ILE B O 1
ATOM 2287 N N . GLY B 1 9 ? 52.718 73.851 10.690 1.00 16.52 9 GLY B N 1
ATOM 2288 C CA . GLY B 1 9 ? 54.042 73.300 10.777 1.00 16.58 9 GLY B CA 1
ATOM 2289 C C . GLY B 1 9 ? 54.876 73.697 9.575 1.00 17.41 9 GLY B C 1
ATOM 2290 O O . GLY B 1 9 ? 54.495 73.480 8.430 1.00 19.43 9 GLY B O 1
ATOM 2291 N N . GLY B 1 10 ? 56.027 74.285 9.847 1.00 17.67 10 GLY B N 1
ATOM 2292 C CA . GLY B 1 10 ? 56.869 74.867 8.787 1.00 16.65 10 GLY B CA 1
ATOM 2293 C C . GLY B 1 10 ? 58.308 74.424 8.928 1.00 14.76 10 GLY B C 1
ATOM 2294 O O . GLY B 1 10 ? 59.163 75.219 8.849 1.00 14.44 10 GLY B O 1
ATOM 2295 N N . SER B 1 11 ? 58.558 73.131 9.143 1.00 13.74 11 SER B N 1
ATOM 2296 C CA . SER B 1 11 ? 59.934 72.579 9.129 1.00 13.18 11 SER B CA 1
ATOM 2297 C C . SER B 1 11 ? 60.128 71.800 7.787 1.00 13.18 11 SER B C 1
ATOM 2298 O O . SER B 1 11 ? 59.581 72.212 6.754 1.00 10.60 11 SER B O 1
ATOM 2301 N N . TYR B 1 12 ? 60.855 70.692 7.798 1.00 13.01 12 TYR B N 1
ATOM 2302 C CA . TYR B 1 12 ? 61.196 69.996 6.545 1.00 13.50 12 TYR B CA 1
ATOM 2303 C C . TYR B 1 12 ? 59.941 69.613 5.774 1.00 13.87 12 TYR B C 1
ATOM 2304 O O . TYR B 1 12 ? 59.876 69.809 4.568 1.00 11.58 12 TYR B O 1
ATOM 2313 N N . ALA B 1 13 ? 58.936 69.059 6.442 1.00 13.90 13 ALA B N 1
ATOM 2314 C CA . ALA B 1 13 ? 57.763 68.559 5.681 1.00 14.01 13 ALA B CA 1
ATOM 2315 C C . ALA B 1 13 ? 56.931 69.717 5.152 1.00 13.92 13 ALA B C 1
ATOM 2316 O O . ALA B 1 13 ? 56.581 69.767 3.949 1.00 13.92 13 ALA B O 1
ATOM 2318 N N . GLY B 1 14 ? 56.638 70.640 6.043 1.00 12.25 14 GLY B N 1
ATOM 2319 C CA . GLY B 1 14 ? 55.851 71.800 5.738 1.00 13.76 14 GLY B CA 1
ATOM 2320 C C . GLY B 1 14 ? 56.438 72.699 4.679 1.00 14.40 14 GLY B C 1
ATOM 2321 O O . GLY B 1 14 ? 55.727 73.171 3.780 1.00 14.72 14 GLY B O 1
ATOM 2322 N N . LEU B 1 15 ? 57.732 73.008 4.819 1.00 15.33 15 LEU B N 1
ATOM 2323 C CA . LEU B 1 15 ? 58.436 73.839 3.841 1.00 14.06 15 LEU B CA 1
ATOM 2324 C C . LEU B 1 15 ? 58.430 73.109 2.486 1.00 15.08 15 LEU B C 1
ATOM 2325 O O . LEU B 1 15 ? 58.199 73.731 1.436 1.00 15.41 15 LEU B O 1
ATOM 2330 N N . SER B 1 16 ? 58.611 71.775 2.503 1.00 14.98 16 SER B N 1
ATOM 2331 C CA . SER B 1 16 ? 58.680 71.062 1.232 1.00 15.48 16 SER B CA 1
ATOM 2332 C C . SER B 1 16 ? 57.313 71.156 0.497 1.00 15.70 16 SER B C 1
ATOM 2333 O O . SER B 1 16 ? 57.239 71.372 -0.735 1.00 14.03 16 SER B O 1
ATOM 2336 N N . ALA B 1 17 ? 56.237 70.996 1.261 1.00 15.19 17 ALA B N 1
ATOM 2337 C CA . ALA B 1 17 ? 54.897 71.195 0.717 1.00 16.57 17 ALA B CA 1
ATOM 2338 C C . ALA B 1 17 ? 54.686 72.613 0.157 1.00 15.83 17 ALA B C 1
ATOM 2339 O O . ALA B 1 17 ? 54.077 72.813 -0.897 1.00 16.10 17 ALA B O 1
ATOM 2341 N N . ALA B 1 18 ? 55.151 73.579 0.906 1.00 16.16 18 ALA B N 1
ATOM 2342 C CA . ALA B 1 18 ? 54.933 74.980 0.609 1.00 16.96 18 ALA B CA 1
ATOM 2343 C C . ALA B 1 18 ? 55.575 75.333 -0.732 1.00 17.09 18 ALA B C 1
ATOM 2344 O O . ALA B 1 18 ? 54.985 76.070 -1.534 1.00 17.20 18 ALA B O 1
ATOM 2346 N N . LEU B 1 19 ? 56.769 74.763 -0.960 1.00 17.00 19 LEU B N 1
ATOM 2347 C CA . LEU B 1 19 ? 57.520 74.964 -2.184 1.00 15.44 19 LEU B CA 1
ATOM 2348 C C . LEU B 1 19 ? 56.696 74.522 -3.374 1.00 15.35 19 LEU B C 1
ATOM 2349 O O . LEU B 1 19 ? 56.671 75.206 -4.384 1.00 15.11 19 LEU B O 1
ATOM 2354 N N . GLN B 1 20 ? 55.975 73.411 -3.275 1.00 14.39 20 GLN B N 1
ATOM 2355 C CA . GLN B 1 20 ? 55.255 72.950 -4.451 1.00 13.84 20 GLN B CA 1
ATOM 2356 C C . GLN B 1 20 ? 54.096 73.914 -4.720 1.00 13.86 20 GLN B C 1
ATOM 2357 O O . GLN B 1 20 ? 53.856 74.344 -5.850 1.00 13.23 20 GLN B O 1
ATOM 2363 N N . LEU B 1 21 ? 53.417 74.303 -3.645 1.00 13.80 21 LEU B N 1
ATOM 2364 C CA . LEU B 1 21 ? 52.253 75.183 -3.757 1.00 14.55 21 LEU B CA 1
ATOM 2365 C C . LEU B 1 21 ? 52.621 76.586 -4.187 1.00 15.61 21 LEU B C 1
ATOM 2366 O O . LEU B 1 21 ? 51.851 77.242 -4.875 1.00 18.14 21 LEU B O 1
ATOM 2371 N N . GLY B 1 22 ? 53.797 77.074 -3.822 1.00 15.79 22 GLY B N 1
ATOM 2372 C CA . GLY B 1 22 ? 54.173 78.407 -4.254 1.00 15.50 22 GLY B CA 1
ATOM 2373 C C . GLY B 1 22 ? 54.532 78.395 -5.718 1.00 17.06 22 GLY B C 1
ATOM 2374 O O . GLY B 1 22 ? 54.297 79.363 -6.443 1.00 16.23 22 GLY B O 1
ATOM 2375 N N . ARG B 1 23 ? 55.080 77.269 -6.180 1.00 17.52 23 ARG B N 1
ATOM 2376 C CA . ARG B 1 23 ? 55.470 77.174 -7.571 1.00 17.62 23 ARG B CA 1
ATOM 2377 C C . ARG B 1 23 ? 54.251 77.050 -8.486 1.00 18.01 23 ARG B C 1
ATOM 2378 O O . ARG B 1 23 ? 54.332 77.385 -9.661 1.00 18.95 23 ARG B O 1
ATOM 2386 N N . ALA B 1 24 ? 53.144 76.528 -7.940 1.00 17.91 24 ALA B N 1
ATOM 2387 C CA . ALA B 1 24 ? 51.821 76.492 -8.567 1.00 17.31 24 ALA B CA 1
ATOM 2388 C C . ALA B 1 24 ? 51.041 77.790 -8.364 1.00 18.97 24 ALA B C 1
ATOM 2389 O O . ALA B 1 24 ? 49.858 77.902 -8.777 1.00 19.86 24 ALA B O 1
ATOM 2391 N N . ARG B 1 25 ? 51.688 78.735 -7.696 1.00 19.51 25 ARG B N 1
ATOM 2392 C CA . ARG B 1 25 ? 51.179 80.059 -7.334 1.00 20.09 25 ARG B CA 1
ATOM 2393 C C . ARG B 1 25 ? 49.853 80.002 -6.648 1.00 21.00 25 ARG B C 1
ATOM 2394 O O . ARG B 1 25 ? 48.994 80.838 -6.924 1.00 21.07 25 ARG B O 1
ATOM 2402 N N . LYS B 1 26 ? 49.714 79.063 -5.712 1.00 21.23 26 LYS B N 1
ATOM 2403 C CA . LYS B 1 26 ? 48.579 79.063 -4.793 1.00 21.79 26 LYS B CA 1
ATOM 2404 C C . LYS B 1 26 ? 48.791 79.973 -3.602 1.00 22.20 26 LYS B C 1
ATOM 2405 O O . LYS B 1 26 ? 49.922 80.255 -3.148 1.00 20.54 26 LYS B O 1
ATOM 2411 N N . ASN B 1 27 ? 47.646 80.439 -3.122 1.00 22.35 27 ASN B N 1
ATOM 2412 C CA . ASN B 1 27 ? 47.585 81.411 -2.052 1.00 23.26 27 ASN B CA 1
ATOM 2413 C C . ASN B 1 27 ? 47.604 80.654 -0.736 1.00 22.24 27 ASN B C 1
ATOM 2414 O O . ASN B 1 27 ? 46.581 80.102 -0.302 1.00 23.39 27 ASN B O 1
ATOM 2419 N N . ILE B 1 28 ? 48.772 80.592 -0.109 1.00 22.00 28 ILE B N 1
ATOM 2420 C CA . ILE B 1 28 ? 48.927 79.749 1.081 1.00 21.48 28 ILE B CA 1
ATOM 2421 C C . ILE B 1 28 ? 49.450 80.507 2.291 1.00 20.72 28 ILE B C 1
ATOM 2422 O O . ILE B 1 28 ? 50.156 81.517 2.166 1.00 20.36 28 ILE B O 1
ATOM 2427 N N . LEU B 1 29 ? 49.091 80.006 3.467 1.00 20.44 29 LEU B N 1
ATOM 2428 C CA . LEU B 1 29 ? 49.606 80.513 4.709 1.00 20.39 29 LEU B CA 1
ATOM 2429 C C . LEU B 1 29 ? 50.368 79.415 5.417 1.00 20.95 29 LEU B C 1
ATOM 2430 O O . LEU B 1 29 ? 49.816 78.317 5.676 1.00 21.31 29 LEU B O 1
ATOM 2435 N N . LEU B 1 30 ? 51.616 79.683 5.785 1.00 20.24 30 LEU B N 1
ATOM 2436 C CA . LEU B 1 30 ? 52.357 78.682 6.522 1.00 20.57 30 LEU B CA 1
ATOM 2437 C C . LEU B 1 30 ? 52.494 79.210 7.900 1.00 20.23 30 LEU B C 1
ATOM 2438 O O . LEU B 1 30 ? 53.022 80.295 8.080 1.00 20.74 30 LEU B O 1
ATOM 2443 N N . VAL B 1 31 ? 51.989 78.478 8.887 1.00 21.05 31 VAL B N 1
ATOM 2444 C CA . VAL B 1 31 ? 52.150 78.830 10.301 1.00 20.64 31 VAL B CA 1
ATOM 2445 C C . VAL B 1 31 ? 53.100 77.876 11.071 1.00 21.85 31 VAL B C 1
ATOM 2446 O O . VAL B 1 31 ? 52.826 76.635 11.234 1.00 22.61 31 VAL B O 1
ATOM 2450 N N . ASP B 1 32 ? 54.191 78.425 11.590 1.00 21.73 32 ASP B N 1
ATOM 2451 C CA . ASP B 1 32 ? 55.163 77.600 12.317 1.00 22.26 32 ASP B CA 1
ATOM 2452 C C . ASP B 1 32 ? 55.554 78.173 13.672 1.00 21.98 32 ASP B C 1
ATOM 2453 O O . ASP B 1 32 ? 55.752 79.357 13.814 1.00 22.36 32 ASP B O 1
ATOM 2458 N N . ALA B 1 33 ? 55.684 77.308 14.653 1.00 22.61 33 ALA B N 1
ATOM 2459 C CA . ALA B 1 33 ? 56.128 77.683 15.983 1.00 23.18 33 ALA B CA 1
ATOM 2460 C C . ALA B 1 33 ? 57.644 77.471 16.206 1.00 24.10 33 ALA B C 1
ATOM 2461 O O . ALA B 1 33 ? 58.123 77.764 17.273 1.00 25.36 33 ALA B O 1
ATOM 2463 N N . GLY B 1 34 ? 58.384 76.925 15.236 1.00 24.15 34 GLY B N 1
ATOM 2464 C CA . GLY B 1 34 ? 59.857 76.876 15.287 1.00 24.07 34 GLY B CA 1
ATOM 2465 C C . GLY B 1 34 ? 60.493 75.925 16.318 1.00 24.48 34 GLY B C 1
ATOM 2466 O O . GLY B 1 34 ? 61.634 76.146 16.745 1.00 25.06 34 GLY B O 1
ATOM 2467 N N . GLU B 1 35 ? 59.762 74.885 16.729 1.00 23.58 35 GLU B N 1
ATOM 2468 C CA . GLU B 1 35 ? 60.254 73.920 17.702 1.00 23.97 35 GLU B CA 1
ATOM 2469 C C . GLU B 1 35 ? 60.359 72.556 17.004 1.00 21.70 35 GLU B C 1
ATOM 2470 O O . GLU B 1 35 ? 59.413 71.771 16.993 1.00 18.94 35 GLU B O 1
ATOM 2476 N N . ARG B 1 36 ? 61.535 72.300 16.442 1.00 20.47 36 ARG B N 1
ATOM 2477 C CA . ARG B 1 36 ? 61.755 71.124 15.650 1.00 20.28 36 ARG B CA 1
ATOM 2478 C C . ARG B 1 36 ? 62.243 69.983 16.554 1.00 20.20 36 ARG B C 1
ATOM 2479 O O . ARG B 1 36 ? 62.979 70.198 17.529 1.00 20.30 36 ARG B O 1
ATOM 2487 N N . ARG B 1 37 ? 61.835 68.784 16.174 1.00 18.21 37 ARG B N 1
ATOM 2488 C CA . ARG B 1 37 ? 62.164 67.578 16.878 1.00 18.92 37 ARG B CA 1
ATOM 2489 C C . ARG B 1 37 ? 63.646 67.318 17.020 1.00 19.05 37 ARG B C 1
ATOM 2490 O O . ARG B 1 37 ? 64.050 66.716 18.030 1.00 19.59 37 ARG B O 1
ATOM 2498 N N . ASN B 1 38 ? 64.448 67.751 16.046 1.00 18.51 38 ASN B N 1
ATOM 2499 C CA . ASN B 1 38 ? 65.906 67.550 16.047 1.00 18.55 38 ASN B CA 1
ATOM 2500 C C . ASN B 1 38 ? 66.713 68.725 16.608 1.00 19.55 38 ASN B C 1
ATOM 2501 O O . ASN B 1 38 ? 67.961 68.762 16.436 1.00 18.00 38 ASN B O 1
ATOM 2506 N N . ARG B 1 39 ? 66.034 69.624 17.343 1.00 19.76 39 ARG B N 1
ATOM 2507 C CA . ARG B 1 39 ? 66.717 70.813 17.840 1.00 20.47 39 ARG B CA 1
ATOM 2508 C C . ARG B 1 39 ? 67.754 70.408 18.865 1.00 20.64 39 ARG B C 1
ATOM 2509 O O . ARG B 1 39 ? 68.685 71.165 19.173 1.00 19.87 39 ARG B O 1
ATOM 2517 N N . PHE B 1 40 ? 67.567 69.224 19.424 1.00 20.66 40 PHE B N 1
ATOM 2518 C CA . PHE B 1 40 ? 68.483 68.755 20.441 1.00 21.54 40 PHE B CA 1
ATOM 2519 C C . PHE B 1 40 ? 69.822 68.260 19.903 1.00 20.99 40 PHE B C 1
ATOM 2520 O O . PHE B 1 40 ? 70.706 68.005 20.693 1.00 23.29 40 PHE B O 1
ATOM 2528 N N . ALA B 1 41 ? 69.980 68.090 18.592 1.00 20.76 41 ALA B N 1
ATOM 2529 C CA . ALA B 1 41 ? 71.237 67.580 18.007 1.00 19.64 41 ALA B CA 1
ATOM 2530 C C . ALA B 1 41 ? 71.919 68.757 17.357 1.00 20.03 41 ALA B C 1
ATOM 2531 O O . ALA B 1 41 ? 71.232 69.645 16.813 1.00 19.58 41 ALA B O 1
ATOM 2533 N N . SER B 1 42 ? 73.243 68.773 17.362 1.00 19.12 42 SER B N 1
ATOM 2534 C CA . SER B 1 42 ? 73.946 69.884 16.693 1.00 20.39 42 SER B CA 1
ATOM 2535 C C . SER B 1 42 ? 74.136 69.707 15.192 1.00 20.09 42 SER B C 1
ATOM 2536 O O . SER B 1 42 ? 74.351 70.683 14.492 1.00 20.08 42 SER B O 1
ATOM 2539 N N . HIS B 1 43 ? 74.092 68.471 14.688 1.00 19.15 43 HIS B N 1
ATOM 2540 C CA . HIS B 1 43 ? 74.330 68.247 13.282 1.00 19.95 43 HIS B CA 1
ATOM 2541 C C . HIS B 1 43 ? 73.409 67.195 12.725 1.00 19.79 43 HIS B C 1
ATOM 2542 O O . HIS B 1 43 ? 73.144 66.209 13.398 1.00 20.93 43 HIS B O 1
ATOM 2549 N N . SER B 1 44 ? 72.917 67.442 11.516 1.00 18.08 44 SER B N 1
ATOM 2550 C CA . SER B 1 44 ? 72.092 66.490 10.791 1.00 17.77 44 SER B CA 1
ATOM 2551 C C . SER B 1 44 ? 72.911 65.552 9.903 1.00 16.96 44 SER B C 1
ATOM 2552 O O . SER B 1 44 ? 73.885 65.981 9.295 1.00 15.72 44 SER B O 1
ATOM 2555 N N . HIS B 1 45 ? 72.451 64.313 9.753 1.00 15.71 45 HIS B N 1
ATOM 2556 C CA . HIS B 1 45 ? 73.083 63.345 8.842 1.00 16.86 45 HIS B CA 1
ATOM 2557 C C . HIS B 1 45 ? 72.081 62.578 8.040 1.00 16.76 45 HIS B C 1
ATOM 2558 O O . HIS B 1 45 ? 70.971 62.340 8.489 1.00 15.27 45 HIS B O 1
ATOM 2565 N N . GLY B 1 46 ? 72.514 62.141 6.861 1.00 17.94 46 GLY B N 1
ATOM 2566 C CA . GLY B 1 46 ? 71.771 61.167 6.053 1.00 16.42 46 GLY B CA 1
ATOM 2567 C C . GLY B 1 46 ? 70.851 61.710 4.973 1.00 16.19 46 GLY B C 1
ATOM 2568 O O . GLY B 1 46 ? 70.262 60.942 4.216 1.00 15.18 46 GLY B O 1
ATOM 2569 N N . PHE B 1 47 ? 70.718 63.024 4.890 1.00 15.44 47 PHE B N 1
ATOM 2570 C CA . PHE B 1 47 ? 69.887 63.672 3.876 1.00 14.86 47 PHE B CA 1
ATOM 2571 C C . PHE B 1 47 ? 70.797 64.305 2.804 1.00 15.64 47 PHE B C 1
ATOM 2572 O O . PHE B 1 47 ? 71.635 65.175 3.105 1.00 14.47 47 PHE B O 1
ATOM 2580 N N . LEU B 1 48 ? 70.620 63.847 1.557 1.00 16.07 48 LEU B N 1
ATOM 2581 C CA . LEU B 1 48 ? 71.550 64.138 0.457 1.00 15.52 48 LEU B CA 1
ATOM 2582 C C . LEU B 1 48 ? 71.794 65.601 0.260 1.00 16.35 48 LEU B C 1
ATOM 2583 O O . LEU B 1 48 ? 70.861 66.413 0.136 1.00 16.12 48 LEU B O 1
ATOM 2588 N N . GLY B 1 49 ? 73.068 65.947 0.248 1.00 16.77 49 GLY B N 1
ATOM 2589 C CA . GLY B 1 49 ? 73.493 67.335 0.149 1.00 17.56 49 GLY B CA 1
ATOM 2590 C C . GLY B 1 49 ? 73.622 68.098 1.436 1.00 17.55 49 GLY B C 1
ATOM 2591 O O . GLY B 1 49 ? 74.127 69.220 1.423 1.00 17.35 49 GLY B O 1
ATOM 2592 N N . GLN B 1 50 ? 73.123 67.542 2.545 1.00 17.20 50 GLN B N 1
ATOM 2593 C CA . GLN B 1 50 ? 73.176 68.245 3.817 1.00 16.61 50 GLN B CA 1
ATOM 2594 C C . GLN B 1 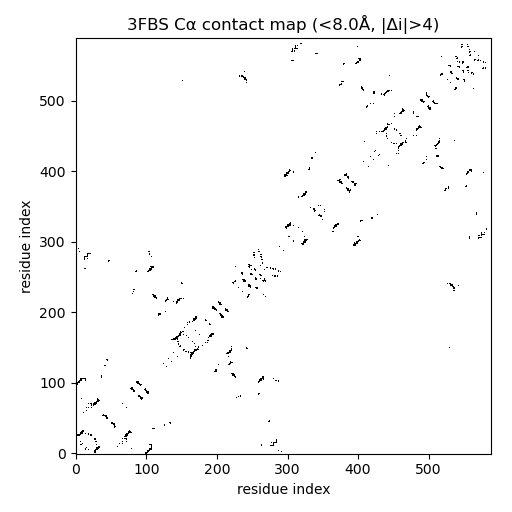50 ? 73.778 67.388 4.871 1.00 16.97 50 GLN B C 1
ATOM 2595 O O . GLN B 1 50 ? 73.522 67.570 6.051 1.00 17.67 50 GLN B O 1
ATOM 2601 N N . ASP B 1 51 ? 74.579 66.432 4.460 1.00 17.77 51 ASP B N 1
ATOM 2602 C CA . ASP B 1 51 ? 75.126 65.486 5.417 1.00 18.63 51 ASP B CA 1
ATOM 2603 C C . ASP B 1 51 ? 76.100 66.245 6.282 1.00 18.63 51 ASP B C 1
ATOM 2604 O O . ASP B 1 51 ? 77.038 66.766 5.771 1.00 19.36 51 ASP B O 1
ATOM 2609 N N . GLY B 1 52 ? 75.879 66.330 7.574 1.00 19.17 52 GLY B N 1
ATOM 2610 C CA . GLY B 1 52 ? 76.778 67.084 8.440 1.00 20.00 52 GLY B CA 1
ATOM 2611 C C . GLY B 1 52 ? 76.384 68.540 8.683 1.00 21.27 52 GLY B C 1
ATOM 2612 O O . GLY B 1 52 ? 77.002 69.195 9.532 1.00 21.87 52 GLY B O 1
ATOM 2613 N N . LYS B 1 53 ? 75.371 69.063 7.975 1.00 21.96 53 LYS B N 1
ATOM 2614 C CA . LYS B 1 53 ? 74.892 70.438 8.222 1.00 22.88 53 LYS B CA 1
ATOM 2615 C C . LYS B 1 53 ? 74.115 70.523 9.513 1.00 23.02 53 LYS B C 1
ATOM 2616 O O . LYS B 1 53 ? 73.431 69.568 9.899 1.00 22.97 53 LYS B O 1
ATOM 2622 N N . ALA B 1 54 ? 74.254 71.671 10.176 1.00 22.89 54 ALA B N 1
ATOM 2623 C CA . ALA B 1 54 ? 73.474 72.029 11.354 1.00 23.34 54 ALA B CA 1
ATOM 2624 C C . ALA B 1 54 ? 72.019 72.081 10.935 1.00 23.85 54 ALA B C 1
ATOM 2625 O O . ALA B 1 54 ? 71.697 72.686 9.901 1.00 24.01 54 ALA B O 1
ATOM 2627 N N . PRO B 1 55 ? 71.143 71.402 11.687 1.00 25.24 55 PRO B N 1
ATOM 2628 C CA . PRO B 1 55 ? 69.762 71.247 11.240 1.00 26.08 55 PRO B CA 1
ATOM 2629 C C . PRO B 1 55 ? 69.041 72.574 11.036 1.00 27.21 55 PRO B C 1
ATOM 2630 O O . PRO B 1 55 ? 68.301 72.709 10.045 1.00 28.73 55 PRO B O 1
ATOM 2634 N N . GLY B 1 56 ? 69.340 73.576 11.863 1.00 27.31 56 GLY B N 1
ATOM 2635 C CA . GLY B 1 56 ? 68.776 74.915 11.691 1.00 27.11 56 GLY B CA 1
ATOM 2636 C C . GLY B 1 56 ? 69.243 75.689 10.468 1.00 27.22 56 GLY B C 1
ATOM 2637 O O . GLY B 1 56 ? 68.560 76.635 10.007 1.00 27.03 56 GLY B O 1
ATOM 2638 N N . GLU B 1 57 ? 70.446 75.344 9.998 1.00 26.55 57 GLU B N 1
ATOM 2639 C CA . GLU B 1 57 ? 71.004 75.861 8.747 1.00 25.89 57 GLU B CA 1
ATOM 2640 C C . GLU B 1 57 ? 70.220 75.296 7.539 1.00 23.00 57 GLU B C 1
ATOM 2641 O O . GLU B 1 57 ? 69.860 76.023 6.650 1.00 22.82 57 GLU B O 1
ATOM 2647 N N . ILE B 1 58 ? 69.999 73.984 7.498 1.00 20.92 58 ILE B N 1
ATOM 2648 C CA . ILE B 1 58 ? 69.186 73.405 6.438 1.00 18.84 58 ILE B CA 1
ATOM 2649 C C . ILE B 1 58 ? 67.860 74.208 6.346 1.00 18.25 58 ILE B C 1
ATOM 2650 O O . ILE B 1 58 ? 67.442 74.646 5.256 1.00 18.58 58 ILE B O 1
ATOM 2655 N N . ILE B 1 59 ? 67.224 74.456 7.483 1.00 16.26 59 ILE B N 1
ATOM 2656 C CA . ILE B 1 59 ? 65.966 75.163 7.490 1.00 16.94 59 ILE B CA 1
ATOM 2657 C C . ILE B 1 59 ? 66.122 76.569 6.969 1.00 17.89 59 ILE B C 1
ATOM 2658 O O . ILE B 1 59 ? 65.312 77.011 6.121 1.00 18.32 59 ILE B O 1
ATOM 2663 N N . ALA B 1 60 ? 67.137 77.275 7.450 1.00 16.93 60 ALA B N 1
ATOM 2664 C CA . ALA B 1 60 ? 67.378 78.645 6.966 1.00 18.62 60 ALA B CA 1
ATOM 2665 C C . ALA B 1 60 ? 67.600 78.740 5.452 1.00 18.89 60 ALA B C 1
ATOM 2666 O O . ALA B 1 60 ? 66.983 79.571 4.815 1.00 20.26 60 ALA B O 1
ATOM 2668 N N . GLU B 1 61 ? 68.446 77.908 4.862 1.00 20.64 61 GLU B N 1
ATOM 2669 C CA . GLU B 1 61 ? 68.641 77.966 3.392 1.00 21.84 61 GLU B CA 1
ATOM 2670 C C . GLU B 1 61 ? 67.317 77.667 2.723 1.00 21.42 61 GLU B C 1
ATOM 2671 O O . GLU B 1 61 ? 66.886 78.407 1.822 1.00 21.01 61 GLU B O 1
ATOM 2677 N N . ALA B 1 62 ? 66.654 76.603 3.165 1.00 19.96 62 ALA B N 1
ATOM 2678 C CA . ALA B 1 62 ? 65.383 76.230 2.541 1.00 20.48 62 ALA B CA 1
ATOM 2679 C C . ALA B 1 62 ? 64.371 77.383 2.559 1.00 20.70 62 ALA B C 1
ATOM 2680 O O . ALA B 1 62 ? 63.764 77.715 1.499 1.00 18.80 62 ALA B O 1
ATOM 2682 N N . ARG B 1 63 ? 64.202 78.022 3.717 1.00 21.68 63 ARG B N 1
ATOM 2683 C CA . ARG B 1 63 ? 63.260 79.206 3.841 1.00 23.13 63 ARG B CA 1
ATOM 2684 C C . ARG B 1 63 ? 63.549 80.375 2.908 1.00 24.10 63 ARG B C 1
ATOM 2685 O O . ARG B 1 63 ? 62.654 80.963 2.347 1.00 23.45 63 ARG B O 1
ATOM 2693 N N . ARG B 1 64 ? 64.812 80.745 2.820 1.00 25.44 64 ARG B N 1
ATOM 2694 C CA . ARG B 1 64 ? 65.259 81.791 1.900 1.00 26.78 64 ARG B CA 1
ATOM 2695 C C . ARG B 1 64 ? 64.807 81.512 0.517 1.00 25.89 64 ARG B C 1
ATOM 2696 O O . ARG B 1 64 ? 64.331 82.413 -0.185 1.00 28.31 64 ARG B O 1
ATOM 2704 N N . GLN B 1 65 ? 64.918 80.259 0.084 1.00 23.95 65 GLN B N 1
ATOM 2705 C CA . GLN B 1 65 ? 64.496 79.936 -1.269 1.00 22.27 65 GLN B CA 1
ATOM 2706 C C . GLN B 1 65 ? 62.996 80.061 -1.391 1.00 21.26 65 GLN B C 1
ATOM 2707 O O . GLN B 1 65 ? 62.469 80.623 -2.377 1.00 20.83 65 GLN B O 1
ATOM 2713 N N . ILE B 1 66 ? 62.303 79.555 -0.380 1.00 20.09 66 ILE B N 1
ATOM 2714 C CA . ILE B 1 66 ? 60.855 79.484 -0.422 1.00 19.57 66 ILE B CA 1
ATOM 2715 C C . ILE B 1 66 ? 60.172 80.864 -0.305 1.00 20.67 66 ILE B C 1
ATOM 2716 O O . ILE B 1 66 ? 59.103 81.088 -0.912 1.00 19.45 66 ILE B O 1
ATOM 2721 N N . GLU B 1 67 ? 60.785 81.753 0.465 1.00 21.76 67 GLU B N 1
ATOM 2722 C CA . GLU B 1 67 ? 60.304 83.112 0.673 1.00 23.63 67 GLU B CA 1
ATOM 2723 C C . GLU B 1 67 ? 60.258 83.890 -0.635 1.00 24.31 67 GLU B C 1
ATOM 2724 O O . GLU B 1 67 ? 59.595 84.926 -0.704 1.00 23.76 67 GLU B O 1
ATOM 2730 N N . ARG B 1 68 ? 60.946 83.405 -1.670 1.00 23.84 68 ARG B N 1
ATOM 2731 C CA . ARG B 1 68 ? 60.939 84.115 -2.952 1.00 24.08 68 ARG B CA 1
ATOM 2732 C C . ARG B 1 68 ? 59.638 83.943 -3.752 1.00 22.76 68 ARG B C 1
ATOM 2733 O O . ARG B 1 68 ? 59.497 84.539 -4.795 1.00 21.61 68 ARG B O 1
ATOM 2741 N N . TYR B 1 69 ? 58.703 83.116 -3.270 1.00 21.33 69 TYR B N 1
ATOM 2742 C CA . TYR B 1 69 ? 57.432 82.900 -3.936 1.00 20.80 69 TYR B CA 1
ATOM 2743 C C . TYR B 1 69 ? 56.428 83.779 -3.233 1.00 21.60 69 TYR B C 1
ATOM 2744 O O . TYR B 1 69 ? 56.126 83.543 -2.067 1.00 20.52 69 TYR B O 1
ATOM 2753 N N . PRO B 1 70 ? 55.917 84.805 -3.934 1.00 22.50 70 PRO B N 1
ATOM 2754 C CA . PRO B 1 70 ? 55.081 85.803 -3.268 1.00 22.57 70 PRO B CA 1
ATOM 2755 C C . PRO B 1 70 ? 53.726 85.330 -2.809 1.00 22.92 70 PRO B C 1
ATOM 2756 O O . PRO B 1 70 ? 53.138 85.986 -1.982 1.00 24.35 70 PRO B O 1
ATOM 2760 N N . THR B 1 71 ? 53.212 84.208 -3.296 1.00 22.92 71 THR B N 1
ATOM 2761 C CA . THR B 1 71 ? 51.882 83.784 -2.878 1.00 21.99 71 THR B CA 1
ATOM 2762 C C . THR B 1 71 ? 51.951 82.966 -1.588 1.00 22.71 71 THR B C 1
ATOM 2763 O O . THR B 1 71 ? 50.917 82.483 -1.068 1.00 23.48 71 THR B O 1
ATOM 2767 N N . ILE B 1 72 ? 53.159 82.771 -1.071 1.00 22.25 72 ILE B N 1
ATOM 2768 C CA . ILE B 1 72 ? 53.323 82.116 0.236 1.00 21.62 72 ILE B CA 1
ATOM 2769 C C . ILE B 1 72 ? 53.383 83.199 1.289 1.00 22.49 72 ILE B C 1
ATOM 2770 O O . ILE B 1 72 ? 54.230 84.102 1.177 1.00 21.24 72 ILE B O 1
ATOM 2775 N N . HIS B 1 73 ? 52.513 83.093 2.297 1.00 23.38 73 HIS B N 1
ATOM 2776 C CA . HIS B 1 73 ? 52.515 84.011 3.439 1.00 24.40 73 HIS B CA 1
ATOM 2777 C C . HIS B 1 73 ? 52.913 83.308 4.707 1.00 25.15 73 HIS B C 1
ATOM 2778 O O . HIS B 1 73 ? 52.622 82.144 4.886 1.00 26.73 73 HIS B O 1
ATOM 2785 N N . TRP B 1 74 ? 53.587 84.002 5.595 1.00 25.07 74 TRP B N 1
ATOM 2786 C CA . TRP B 1 74 ? 54.188 83.339 6.739 1.00 25.93 74 TRP B CA 1
ATOM 2787 C C . TRP B 1 74 ? 53.691 83.910 8.066 1.00 25.79 74 TRP B C 1
ATOM 2788 O O . TRP B 1 74 ? 53.525 85.121 8.226 1.00 25.00 74 TRP B O 1
ATOM 2799 N N . VAL B 1 75 ? 53.470 83.039 9.030 1.00 25.72 75 VAL B N 1
ATOM 2800 C CA . VAL B 1 75 ? 53.173 83.478 10.389 1.00 26.07 75 VAL B CA 1
ATOM 2801 C C . VAL B 1 75 ? 54.027 82.678 11.366 1.00 26.70 75 VAL B C 1
ATOM 2802 O O . VAL B 1 75 ? 54.086 81.446 11.299 1.00 26.27 75 VAL B O 1
ATOM 2806 N N . GLU B 1 76 ? 54.718 83.362 12.258 1.00 27.20 76 GLU B N 1
ATOM 2807 C CA . GLU B 1 76 ? 55.434 82.664 13.318 1.00 28.60 76 GLU B CA 1
ATOM 2808 C C . GLU B 1 76 ? 54.500 82.646 14.503 1.00 28.61 76 GLU B C 1
ATOM 2809 O O . GLU B 1 76 ? 54.218 83.709 15.063 1.00 28.77 76 GLU B O 1
ATOM 2815 N N . GLY B 1 77 ? 54.031 81.463 14.894 1.00 28.57 77 GLY B N 1
ATOM 2816 C CA . GLY B 1 77 ? 52.995 81.299 15.915 1.00 28.08 77 GLY B CA 1
ATOM 2817 C C . GLY B 1 77 ? 52.573 79.814 16.030 1.00 28.83 77 GLY B C 1
ATOM 2818 O O . GLY B 1 77 ? 53.059 78.955 15.287 1.00 28.37 77 GLY B O 1
ATOM 2819 N N . ARG B 1 78 ? 51.634 79.548 16.925 1.00 27.96 78 ARG B N 1
ATOM 2820 C CA . ARG B 1 78 ? 51.114 78.233 17.174 1.00 28.39 78 ARG B CA 1
ATOM 2821 C C . ARG B 1 78 ? 49.618 78.216 16.842 1.00 27.49 78 ARG B C 1
ATOM 2822 O O . ARG B 1 78 ? 48.884 79.090 17.301 1.00 27.88 78 ARG B O 1
ATOM 2830 N N . VAL B 1 79 ? 49.209 77.282 15.982 1.00 25.17 79 VAL B N 1
ATOM 2831 C CA . VAL B 1 79 ? 47.814 76.973 15.784 1.00 25.27 79 VAL B CA 1
ATOM 2832 C C . VAL B 1 79 ? 47.296 76.230 16.999 1.00 25.62 79 VAL B C 1
ATOM 2833 O O . VAL B 1 79 ? 47.711 75.127 17.327 1.00 25.68 79 VAL B O 1
ATOM 2837 N N . THR B 1 80 ? 46.436 76.928 17.716 1.00 26.62 80 THR B N 1
ATOM 2838 C CA . THR B 1 80 ? 45.918 76.496 18.996 1.00 26.46 80 THR B CA 1
ATOM 2839 C C . THR B 1 80 ? 44.507 75.956 18.844 1.00 26.50 80 THR B C 1
ATOM 2840 O O . THR B 1 80 ? 43.984 75.391 19.769 1.00 26.66 80 THR B O 1
ATOM 2844 N N . ASP B 1 81 ? 43.887 76.118 17.678 1.00 27.28 81 ASP B N 1
ATOM 2845 C CA . ASP B 1 81 ? 42.643 75.406 17.384 1.00 27.96 81 ASP B CA 1
ATOM 2846 C C . ASP B 1 81 ? 42.395 75.342 15.887 1.00 27.55 81 ASP B C 1
ATOM 2847 O O . ASP B 1 81 ? 42.827 76.212 15.171 1.00 25.95 81 ASP B O 1
ATOM 2852 N N . ALA B 1 82 ? 41.709 74.283 15.452 1.00 27.74 82 ALA B N 1
ATOM 2853 C CA . ALA B 1 82 ? 41.415 74.065 14.049 1.00 28.30 82 ALA B CA 1
ATOM 2854 C C . ALA B 1 82 ? 40.113 73.273 13.995 1.00 29.39 82 ALA B C 1
ATOM 2855 O O . ALA B 1 82 ? 39.930 72.346 14.771 1.00 28.91 82 ALA B O 1
ATOM 2857 N N . LYS B 1 83 ? 39.186 73.703 13.143 1.00 30.28 83 LYS B N 1
ATOM 2858 C CA . LYS B 1 83 ? 37.889 73.043 12.988 1.00 31.34 83 LYS B CA 1
ATOM 2859 C C . LYS B 1 83 ? 37.322 73.353 11.623 1.00 30.97 83 LYS B C 1
ATOM 2860 O O . LYS B 1 83 ? 37.873 74.182 10.894 1.00 30.40 83 LYS B O 1
ATOM 2866 N N . GLY B 1 84 ? 36.210 72.697 11.309 1.00 31.12 84 GLY B N 1
ATOM 2867 C CA . GLY B 1 84 ? 35.451 72.925 10.068 1.00 31.18 84 GLY B CA 1
ATOM 2868 C C . GLY B 1 84 ? 35.445 71.718 9.189 1.00 31.41 84 GLY B C 1
ATOM 2869 O O . GLY B 1 84 ? 35.517 70.610 9.668 1.00 31.55 84 GLY B O 1
ATOM 2870 N N . SER B 1 85 ? 35.371 71.913 7.883 1.00 31.53 85 SER B N 1
ATOM 2871 C CA . SER B 1 85 ? 35.453 70.769 6.976 1.00 32.41 85 SER B CA 1
ATOM 2872 C C . SER B 1 85 ? 35.785 71.204 5.527 1.00 31.39 85 SER B C 1
ATOM 2873 O O . SER B 1 85 ? 36.100 72.360 5.274 1.00 30.54 85 SER B O 1
ATOM 2876 N N . PHE B 1 86 ? 35.733 70.257 4.602 1.00 31.78 86 PHE B N 1
ATOM 2877 C CA . PHE B 1 86 ? 36.214 70.479 3.225 1.00 32.47 86 PHE B CA 1
ATOM 2878 C C . PHE B 1 86 ? 35.740 71.812 2.680 1.00 32.55 86 PHE B C 1
ATOM 2879 O O . PHE B 1 86 ? 34.563 72.101 2.753 1.00 33.20 86 PHE B O 1
ATOM 2887 N N . GLY B 1 87 ? 36.649 72.649 2.202 1.00 32.65 87 GLY B N 1
ATOM 2888 C CA . GLY B 1 87 ? 36.295 73.980 1.760 1.00 32.78 87 GLY B CA 1
ATOM 2889 C C . GLY B 1 87 ? 36.124 75.035 2.845 1.00 33.30 87 GLY B C 1
ATOM 2890 O O . GLY B 1 87 ? 36.224 76.212 2.547 1.00 33.41 87 GLY B O 1
ATOM 2891 N N . GLU B 1 88 ? 35.905 74.645 4.103 1.00 34.19 88 GLU B N 1
ATOM 2892 C CA . GLU B 1 88 ? 35.580 75.603 5.181 1.00 34.62 88 GLU B CA 1
ATOM 2893 C C . GLU B 1 88 ? 36.299 75.302 6.508 1.00 32.66 88 GLU B C 1
ATOM 2894 O O . GLU B 1 88 ? 35.656 74.931 7.481 1.00 32.03 88 GLU B O 1
ATOM 2900 N N . PHE B 1 89 ? 37.625 75.466 6.543 1.00 30.79 89 PHE B N 1
ATOM 2901 C CA . PHE B 1 89 ? 38.390 75.205 7.748 1.00 29.00 89 PHE B CA 1
ATOM 2902 C C . PHE B 1 89 ? 38.658 76.511 8.435 1.00 28.77 89 PHE B C 1
ATOM 2903 O O . PHE B 1 89 ? 38.883 77.475 7.759 1.00 29.68 89 PHE B O 1
ATOM 2911 N N . ILE B 1 90 ? 38.572 76.550 9.770 1.00 28.17 90 ILE B N 1
ATOM 2912 C CA . ILE B 1 90 ? 38.903 77.719 10.569 1.00 28.29 90 ILE B CA 1
ATOM 2913 C C . ILE B 1 90 ? 40.050 77.367 11.497 1.00 27.97 90 ILE B C 1
ATOM 2914 O O . ILE B 1 90 ? 40.001 76.394 12.246 1.00 27.23 90 ILE B O 1
ATOM 2919 N N . VAL B 1 91 ? 41.055 78.216 11.500 1.00 28.12 91 VAL B N 1
ATOM 2920 C CA . VAL B 1 91 ? 42.230 77.982 12.288 1.00 28.54 91 VAL B CA 1
ATOM 2921 C C . VAL B 1 91 ? 42.359 79.116 13.265 1.00 29.28 91 VAL B C 1
ATOM 2922 O O . VAL B 1 91 ? 42.079 80.278 12.920 1.00 29.53 91 VAL B O 1
ATOM 2926 N N . GLU B 1 92 ? 42.760 78.803 14.499 1.00 29.30 92 GLU B N 1
ATOM 2927 C CA . GLU B 1 92 ? 43.116 79.866 15.438 1.00 29.31 92 GLU B CA 1
ATOM 2928 C C . GLU B 1 92 ? 44.600 79.855 15.677 1.00 28.16 92 GLU B C 1
ATOM 2929 O O . GLU B 1 92 ? 45.184 78.800 15.918 1.00 26.69 92 GLU B O 1
ATOM 2935 N N . ILE B 1 93 ? 45.197 81.033 15.625 1.00 28.07 93 ILE B N 1
ATOM 2936 C CA . ILE B 1 93 ? 46.613 81.224 15.925 1.00 28.63 93 ILE B CA 1
ATOM 2937 C C . ILE B 1 93 ? 46.758 81.985 17.255 1.00 29.86 93 ILE B C 1
ATOM 2938 O O . ILE B 1 93 ? 46.156 83.063 17.445 1.00 30.43 93 ILE B O 1
ATOM 2943 N N . ASP B 1 94 ? 47.528 81.405 18.170 1.00 30.69 94 ASP B N 1
ATOM 2944 C CA . ASP B 1 94 ? 47.874 82.025 19.458 1.00 31.68 94 ASP B CA 1
ATOM 2945 C C . ASP B 1 94 ? 46.667 82.527 20.249 1.00 32.74 94 ASP B C 1
ATOM 2946 O O . ASP B 1 94 ? 46.692 83.601 20.835 1.00 33.63 94 ASP B O 1
ATOM 2951 N N . GLY B 1 95 ? 45.600 81.739 20.249 1.00 33.97 95 GLY B N 1
ATOM 2952 C CA . GLY B 1 95 ? 44.443 82.051 21.067 1.00 35.03 95 GLY B CA 1
ATOM 2953 C C . GLY B 1 95 ? 43.605 83.207 20.548 1.00 35.67 95 GLY B C 1
ATOM 2954 O O . GLY B 1 95 ? 42.494 83.388 20.989 1.00 35.95 95 GLY B O 1
ATOM 2955 N N . GLY B 1 96 ? 44.103 83.985 19.599 1.00 36.56 96 GLY B N 1
ATOM 2956 C CA . GLY B 1 96 ? 43.311 85.092 19.086 1.00 37.02 96 GLY B CA 1
ATOM 2957 C C . GLY B 1 96 ? 43.024 85.010 17.619 1.00 36.93 96 GLY B C 1
ATOM 2958 O O . GLY B 1 96 ? 41.913 84.750 17.195 1.00 38.24 96 GLY B O 1
ATOM 2959 N N . ARG B 1 97 ? 44.058 85.226 16.844 1.00 36.76 97 ARG B N 1
ATOM 2960 C CA . ARG B 1 97 ? 43.909 85.464 15.420 1.00 36.51 97 ARG B CA 1
ATOM 2961 C C . ARG B 1 97 ? 43.204 84.319 14.711 1.00 35.34 97 ARG B C 1
ATOM 2962 O O . ARG B 1 97 ? 43.402 83.140 15.034 1.00 34.91 97 ARG B O 1
ATOM 2970 N N . ARG B 1 98 ? 42.398 84.669 13.728 1.00 33.54 98 ARG B N 1
ATOM 2971 C CA . ARG B 1 98 ? 41.569 83.693 13.081 1.00 33.39 98 ARG B CA 1
ATOM 2972 C C . ARG B 1 98 ? 41.771 83.744 11.565 1.00 32.10 98 ARG B C 1
ATOM 2973 O O . ARG B 1 98 ? 41.705 84.812 10.985 1.00 31.06 98 ARG B O 1
ATOM 2981 N N . GLU B 1 99 ? 42.032 82.592 10.945 1.00 30.55 99 GLU B N 1
ATOM 2982 C CA . GLU B 1 99 ? 42.156 82.496 9.505 1.00 29.25 99 GLU B CA 1
ATOM 2983 C C . GLU B 1 99 ? 41.336 81.348 8.996 1.00 29.09 99 GLU B C 1
ATOM 2984 O O . GLU B 1 99 ? 40.946 80.461 9.767 1.00 29.19 99 GLU B O 1
ATOM 2990 N N . THR B 1 100 ? 41.105 81.348 7.683 1.00 28.43 100 THR B N 1
ATOM 2991 C CA . THR B 1 100 ? 40.325 80.308 7.017 1.00 28.02 100 THR B CA 1
ATOM 2992 C C . THR B 1 100 ? 41.022 79.801 5.742 1.00 27.09 100 THR B C 1
ATOM 2993 O O . THR B 1 100 ? 41.865 80.488 5.158 1.00 27.44 100 THR B O 1
ATOM 2997 N N . ALA B 1 101 ? 40.667 78.578 5.352 1.00 25.51 101 ALA B N 1
ATOM 2998 C CA . ALA B 1 101 ? 41.233 77.959 4.182 1.00 25.13 101 ALA B CA 1
ATOM 2999 C C . ALA B 1 101 ? 40.274 76.899 3.655 1.00 24.52 101 ALA B C 1
ATOM 3000 O O . ALA B 1 101 ? 39.495 76.284 4.436 1.00 24.73 101 ALA B O 1
ATOM 3002 N N . GLY B 1 102 ? 40.350 76.631 2.360 1.00 22.95 102 GLY B N 1
ATOM 3003 C CA . GLY B 1 102 ? 39.645 75.493 1.791 1.00 23.12 102 GLY B CA 1
ATOM 3004 C C . GLY B 1 102 ? 40.297 74.140 2.042 1.00 22.96 102 GLY B C 1
ATOM 3005 O O . GLY B 1 102 ? 39.609 73.117 1.968 1.00 23.14 102 GLY B O 1
ATOM 3006 N N . ARG B 1 103 ? 41.613 74.130 2.301 1.00 22.41 103 ARG B N 1
ATOM 3007 C CA . ARG B 1 103 ? 42.399 72.891 2.562 1.00 22.58 103 ARG B CA 1
ATOM 3008 C C . ARG B 1 103 ? 43.428 73.098 3.683 1.00 21.63 103 ARG B C 1
ATOM 3009 O O . ARG B 1 103 ? 43.903 74.218 3.919 1.00 22.29 103 ARG B O 1
ATOM 3017 N N . LEU B 1 104 ? 43.794 72.007 4.338 1.00 20.30 104 LEU B N 1
ATOM 3018 C CA . LEU B 1 104 ? 44.834 72.036 5.378 1.00 19.44 104 LEU B CA 1
ATOM 3019 C C . LEU B 1 104 ? 45.875 70.955 5.091 1.00 19.87 104 LEU B C 1
ATOM 3020 O O . LEU B 1 104 ? 45.549 69.882 4.547 1.00 20.86 104 LEU B O 1
ATOM 3025 N N . ILE B 1 105 ? 47.123 71.288 5.391 1.00 18.58 105 ILE B N 1
ATOM 3026 C CA . ILE B 1 105 ? 48.197 70.310 5.471 1.00 18.12 105 ILE B CA 1
ATOM 3027 C C . ILE B 1 105 ? 48.718 70.292 6.903 1.00 17.11 105 ILE B C 1
ATOM 3028 O O . ILE B 1 105 ? 49.053 71.355 7.462 1.00 17.96 105 ILE B O 1
ATOM 3033 N N . LEU B 1 106 ? 48.762 69.109 7.499 1.00 17.51 106 LEU B N 1
ATOM 3034 C CA . LEU B 1 106 ? 49.242 68.939 8.908 1.00 18.37 106 LEU B CA 1
ATOM 3035 C C . LEU B 1 106 ? 50.707 68.498 8.850 1.00 17.47 106 LEU B C 1
ATOM 3036 O O . LEU B 1 106 ? 51.047 67.470 8.278 1.00 17.56 106 LEU B O 1
ATOM 3041 N N . ALA B 1 107 ? 51.580 69.323 9.398 1.00 17.55 107 ALA B N 1
ATOM 3042 C CA . ALA B 1 107 ? 53.035 69.041 9.310 1.00 17.49 107 ALA B CA 1
ATOM 3043 C C . ALA B 1 107 ? 53.710 69.432 10.642 1.00 16.95 107 ALA B C 1
ATOM 3044 O O . ALA B 1 107 ? 54.804 70.035 10.668 1.00 16.09 107 ALA B O 1
ATOM 3046 N N . MET B 1 108 ? 53.038 69.056 11.751 1.00 15.87 108 MET B N 1
ATOM 3047 C CA . MET B 1 108 ? 53.385 69.528 13.072 1.00 15.27 108 MET B CA 1
ATOM 3048 C C . MET B 1 108 ? 54.535 68.716 13.691 1.00 16.18 108 MET B C 1
ATOM 3049 O O . MET B 1 108 ? 55.013 69.061 14.732 1.00 17.29 108 MET B O 1
ATOM 3054 N N . GLY B 1 109 ? 54.967 67.624 13.085 1.00 17.18 109 GLY B N 1
ATOM 3055 C CA . GLY B 1 109 ? 56.002 66.788 13.699 1.00 17.04 109 GLY B CA 1
ATOM 3056 C C . GLY B 1 109 ? 55.428 66.111 14.960 1.00 16.86 109 GLY B C 1
ATOM 3057 O O . GLY B 1 109 ? 54.219 66.078 15.145 1.00 16.18 109 GLY B O 1
ATOM 3058 N N . VAL B 1 110 ? 56.308 65.499 15.755 1.00 16.72 110 VAL B N 1
ATOM 3059 C CA . VAL B 1 110 ? 55.962 64.742 16.962 1.00 17.06 110 VAL B CA 1
ATOM 3060 C C . VAL B 1 110 ? 56.868 65.195 18.093 1.00 17.76 110 VAL B C 1
ATOM 3061 O O . VAL B 1 110 ? 57.950 65.789 17.842 1.00 15.78 110 VAL B O 1
ATOM 3065 N N . THR B 1 111 ? 56.440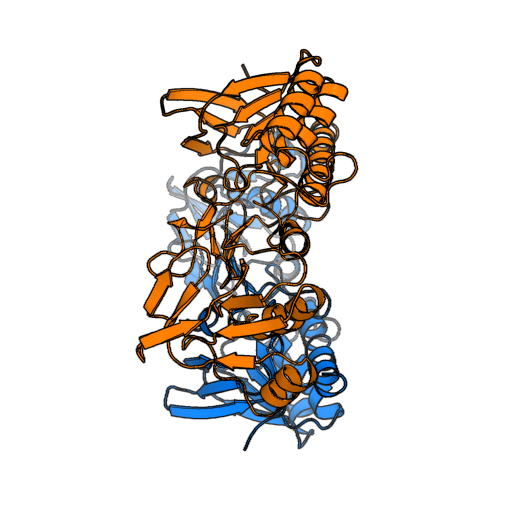 64.880 19.312 1.00 17.77 111 THR B N 1
ATOM 3066 C CA . THR B 1 111 ? 57.235 65.050 20.515 1.00 18.69 111 THR B CA 1
ATOM 3067 C C . THR B 1 111 ? 57.622 63.679 21.042 1.00 18.99 111 THR B C 1
ATOM 3068 O O . THR B 1 111 ? 56.804 62.757 21.066 1.00 18.60 111 THR B O 1
ATOM 3072 N N . ASP B 1 112 ? 58.890 63.542 21.392 1.00 18.85 112 ASP B N 1
ATOM 3073 C CA . ASP B 1 112 ? 59.436 62.329 21.915 1.00 20.56 112 ASP B CA 1
ATOM 3074 C C . ASP B 1 112 ? 59.223 62.173 23.429 1.00 21.56 112 ASP B C 1
ATOM 3075 O O . ASP B 1 112 ? 59.586 63.024 24.193 1.00 22.28 112 ASP B O 1
ATOM 3080 N N . GLU B 1 113 ? 58.576 61.108 23.839 1.00 22.66 113 GLU B N 1
ATOM 3081 C CA . GLU B 1 113 ? 58.385 60.836 25.247 1.00 24.27 113 GLU B CA 1
ATOM 3082 C C . GLU B 1 113 ? 59.347 59.710 25.541 1.00 23.70 113 GLU B C 1
ATOM 3083 O O . GLU B 1 113 ? 59.293 58.678 24.924 1.00 21.88 113 GLU B O 1
ATOM 3089 N N . LEU B 1 114 ? 60.263 59.956 26.450 1.00 24.43 114 LEU B N 1
ATOM 3090 C CA . LEU B 1 114 ? 61.405 59.093 26.675 1.00 24.83 114 LEU B CA 1
ATOM 3091 C C . LEU B 1 114 ? 61.157 58.224 27.919 1.00 26.13 114 LEU B C 1
ATOM 3092 O O . LEU B 1 114 ? 60.349 58.586 28.765 1.00 26.75 114 LEU B O 1
ATOM 3097 N N . PRO B 1 115 ? 61.850 57.074 28.035 1.00 26.80 115 PRO B N 1
ATOM 3098 C CA . PRO B 1 115 ? 61.823 56.261 29.269 1.00 26.64 115 PRO B CA 1
ATOM 3099 C C . PRO B 1 115 ? 62.140 57.101 30.486 1.00 25.99 115 PRO B C 1
ATOM 3100 O O . PRO B 1 115 ? 62.962 58.015 30.408 1.00 25.82 115 PRO B O 1
ATOM 3104 N N . GLU B 1 116 ? 61.477 56.789 31.595 1.00 25.59 116 GLU B N 1
ATOM 3105 C CA . GLU B 1 116 ? 61.550 57.591 32.796 1.00 25.69 116 GLU B CA 1
ATOM 3106 C C . GLU B 1 116 ? 62.759 57.146 33.640 1.00 24.65 116 GLU B C 1
ATOM 3107 O O . GLU B 1 116 ? 62.619 56.455 34.685 1.00 23.10 116 GLU B O 1
ATOM 3113 N N . ILE B 1 117 ? 63.941 57.546 33.180 1.00 22.61 117 ILE B N 1
ATOM 3114 C CA . ILE B 1 117 ? 65.189 57.163 33.779 1.00 21.97 117 ILE B CA 1
ATOM 3115 C C . ILE B 1 117 ? 65.903 58.458 34.046 1.00 21.39 117 ILE B C 1
ATOM 3116 O O . ILE B 1 117 ? 66.131 59.226 33.112 1.00 21.00 117 ILE B O 1
ATOM 3121 N N . ALA B 1 118 ? 66.181 58.735 35.320 1.00 20.94 118 ALA B N 1
ATOM 3122 C CA . ALA B 1 118 ? 66.868 59.985 35.736 1.00 20.35 118 ALA B CA 1
ATOM 3123 C C . ALA B 1 118 ? 68.081 60.182 34.850 1.00 19.64 118 ALA B C 1
ATOM 3124 O O . ALA B 1 118 ? 68.766 59.201 34.504 1.00 19.73 118 ALA B O 1
ATOM 3126 N N . GLY B 1 119 ? 68.343 61.429 34.463 1.00 19.51 119 GLY B N 1
ATOM 3127 C CA . GLY B 1 119 ? 69.541 61.746 33.667 1.00 18.75 119 GLY B CA 1
ATOM 3128 C C . GLY B 1 119 ? 69.377 61.538 32.164 1.00 19.64 119 GLY B C 1
ATOM 3129 O O . GLY B 1 119 ? 70.172 62.077 31.367 1.00 17.60 119 GLY B O 1
ATOM 3130 N N . LEU B 1 120 ? 68.330 60.803 31.734 1.00 19.17 120 LEU B N 1
ATOM 3131 C CA . LEU B 1 120 ? 68.217 60.516 30.311 1.00 19.64 120 LEU B CA 1
ATOM 3132 C C . LEU B 1 120 ? 67.704 61.685 29.449 1.00 20.21 120 LEU B C 1
ATOM 3133 O O . LEU B 1 120 ? 68.293 61.981 28.418 1.00 18.91 120 LEU B O 1
ATOM 3138 N N . ARG B 1 121 ? 66.615 62.329 29.865 1.00 21.26 121 ARG B N 1
ATOM 3139 C CA . ARG B 1 121 ? 66.063 63.498 29.169 1.00 22.08 121 ARG B CA 1
ATOM 3140 C C . ARG B 1 121 ? 67.180 64.506 28.900 1.00 21.05 121 ARG B C 1
ATOM 3141 O O . ARG B 1 121 ? 67.268 65.030 27.798 1.00 20.29 121 ARG B O 1
ATOM 3149 N N . GLU B 1 122 ? 68.030 64.716 29.904 1.00 19.27 122 GLU B N 1
ATOM 3150 C CA . GLU B 1 122 ? 69.088 65.719 29.877 1.00 19.77 122 GLU B CA 1
ATOM 3151 C C . GLU B 1 122 ? 70.128 65.424 28.770 1.00 18.06 122 GLU B C 1
ATOM 3152 O O . GLU B 1 122 ? 70.802 66.304 28.364 1.00 18.00 122 GLU B O 1
ATOM 3158 N N . ARG B 1 123 ? 70.237 64.189 28.296 1.00 16.95 123 ARG B N 1
ATOM 3159 C CA . ARG B 1 123 ? 71.269 63.808 27.330 1.00 16.09 123 ARG B CA 1
ATOM 3160 C C . ARG B 1 123 ? 70.696 63.542 25.923 1.00 15.79 123 ARG B C 1
ATOM 3161 O O . ARG B 1 123 ? 71.394 63.056 25.047 1.00 15.59 123 ARG B O 1
ATOM 3169 N N . TRP B 1 124 ? 69.404 63.791 25.749 1.00 13.99 124 TRP B N 1
ATOM 3170 C CA . TRP B 1 124 ? 68.724 63.429 24.507 1.00 14.49 124 TRP B CA 1
ATOM 3171 C C . TRP B 1 124 ? 69.273 64.294 23.404 1.00 13.69 124 TRP B C 1
ATOM 3172 O O . TRP B 1 124 ? 69.248 65.502 23.486 1.00 13.89 124 TRP B O 1
ATOM 3183 N N . GLY B 1 125 ? 69.843 63.667 22.415 1.00 13.80 125 GLY B N 1
ATOM 3184 C CA . GLY B 1 125 ? 70.340 64.384 21.270 1.00 14.58 125 GLY B CA 1
ATOM 3185 C C . GLY B 1 125 ? 71.823 64.630 21.363 1.00 15.11 125 GLY B C 1
ATOM 3186 O O . GLY B 1 125 ? 72.393 65.033 20.389 1.00 16.96 125 GLY B O 1
ATOM 3187 N N . SER B 1 126 ? 72.447 64.446 22.519 1.00 14.05 126 SER B N 1
ATOM 3188 C CA . SER B 1 126 ? 73.856 64.665 22.599 1.00 14.21 126 SER B CA 1
ATOM 3189 C C . SER B 1 126 ? 74.595 63.422 23.036 1.00 14.46 126 SER B C 1
ATOM 3190 O O . SER B 1 126 ? 75.679 63.184 22.602 1.00 15.08 126 SER B O 1
ATOM 3193 N N . ALA B 1 127 ? 73.976 62.567 23.822 1.00 15.61 127 ALA B N 1
ATOM 3194 C CA . ALA B 1 127 ? 74.578 61.281 24.187 1.00 16.19 127 ALA B CA 1
ATOM 3195 C C . ALA B 1 127 ? 73.577 60.107 24.130 1.00 16.22 127 ALA B C 1
ATOM 3196 O O . ALA B 1 127 ? 73.976 58.916 24.196 1.00 16.52 127 ALA B O 1
ATOM 3198 N N . VAL B 1 128 ? 72.298 60.442 24.113 1.00 15.70 128 VAL B N 1
ATOM 3199 C CA . VAL B 1 128 ? 71.225 59.463 24.000 1.00 15.69 128 VAL B CA 1
ATOM 3200 C C . VAL B 1 128 ? 70.465 59.764 22.725 1.00 16.92 128 VAL B C 1
ATOM 3201 O O . VAL B 1 128 ? 70.015 60.892 22.521 1.00 17.18 128 VAL B O 1
ATOM 3205 N N . PHE B 1 129 ? 70.282 58.740 21.898 1.00 17.68 129 PHE B N 1
ATOM 3206 C CA . PHE B 1 129 ? 69.687 58.865 20.575 1.00 19.20 129 PHE B CA 1
ATOM 3207 C C . PHE B 1 129 ? 68.643 57.783 20.317 1.00 20.40 129 PHE B C 1
ATOM 3208 O O . PHE B 1 129 ? 68.436 56.895 21.137 1.00 19.94 129 PHE B O 1
ATOM 3216 N N . HIS B 1 130 ? 67.984 57.849 19.180 1.00 22.37 130 HIS B N 1
ATOM 3217 C CA . HIS B 1 130 ? 67.025 56.811 18.797 1.00 24.62 130 HIS B CA 1
ATOM 3218 C C . HIS B 1 130 ? 67.347 56.166 17.483 1.00 24.44 130 HIS B C 1
ATOM 3219 O O . HIS B 1 130 ? 66.844 55.110 17.182 1.00 26.36 130 HIS B O 1
ATOM 3226 N N . CYS B 1 131 ? 68.177 56.789 16.679 1.00 24.39 131 CYS B N 1
ATOM 3227 C CA . CYS B 1 131 ? 68.299 56.394 15.268 1.00 23.54 131 CYS B CA 1
ATOM 3228 C C . CYS B 1 131 ? 69.767 56.167 14.916 1.00 21.40 131 CYS B C 1
ATOM 3229 O O . CYS B 1 131 ? 70.522 57.117 14.812 1.00 18.75 131 CYS B O 1
ATOM 3232 N N . PRO B 1 132 ? 70.168 54.908 14.718 1.00 20.60 132 PRO B N 1
ATOM 3233 C CA . PRO B 1 132 ? 71.578 54.629 14.450 1.00 20.64 132 PRO B CA 1
ATOM 3234 C C . PRO B 1 132 ? 72.129 55.260 13.181 1.00 19.58 132 PRO B C 1
ATOM 3235 O O . PRO B 1 132 ? 73.328 55.617 13.159 1.00 19.92 132 PRO B O 1
ATOM 3239 N N . TYR B 1 133 ? 71.287 55.480 12.167 1.00 17.93 133 TYR B N 1
ATOM 3240 C CA . TYR B 1 133 ? 71.805 56.055 10.928 1.00 17.87 133 TYR B CA 1
ATOM 3241 C C . TYR B 1 133 ? 72.115 57.528 11.184 1.00 18.48 133 TYR B C 1
ATOM 3242 O O . TYR B 1 133 ? 73.049 58.060 10.639 1.00 19.47 133 TYR B O 1
ATOM 3251 N N . CYS B 1 134 ? 71.287 58.187 11.987 1.00 17.93 134 CYS B N 1
ATOM 3252 C CA . CYS B 1 134 ? 71.458 59.589 12.272 1.00 18.53 134 CYS B CA 1
ATOM 3253 C C . CYS B 1 134 ? 72.725 59.923 13.070 1.00 17.34 134 CYS B C 1
ATOM 3254 O O . CYS B 1 134 ? 73.437 60.868 12.753 1.00 14.92 134 CYS B O 1
ATOM 3257 N N . HIS B 1 135 ? 72.991 59.141 14.097 1.00 17.09 135 HIS B N 1
ATOM 3258 C CA . HIS B 1 135 ? 74.031 59.501 15.039 1.00 18.29 135 HIS B CA 1
ATOM 3259 C C . HIS B 1 135 ? 74.969 58.406 15.495 1.00 17.33 135 HIS B C 1
ATOM 3260 O O . HIS B 1 135 ? 75.862 58.670 16.269 1.00 17.52 135 HIS B O 1
ATOM 3267 N N . GLY B 1 136 ? 74.843 57.228 14.909 1.00 17.55 136 GLY B N 1
ATOM 3268 C CA . GLY B 1 136 ? 75.704 56.094 15.192 1.00 16.98 136 GLY B CA 1
ATOM 3269 C C . GLY B 1 136 ? 77.134 56.323 14.803 1.00 17.71 136 GLY B C 1
ATOM 3270 O O . GLY B 1 136 ? 78.055 56.077 15.596 1.00 18.54 136 GLY B O 1
ATOM 3271 N N . TYR B 1 137 ? 77.340 56.826 13.602 1.00 17.86 137 TYR B N 1
ATOM 3272 C CA . TYR B 1 137 ? 78.670 56.851 12.965 1.00 17.53 137 TYR B CA 1
ATOM 3273 C C . TYR B 1 137 ? 79.673 57.667 13.741 1.00 17.57 137 TYR B C 1
ATOM 3274 O O . TYR B 1 137 ? 80.874 57.309 13.875 1.00 16.23 137 TYR B O 1
ATOM 3283 N N . GLU B 1 138 ? 79.228 58.811 14.238 1.00 18.40 138 GLU B N 1
ATOM 3284 C CA . GLU B 1 138 ? 80.180 59.719 14.936 1.00 18.58 138 GLU B CA 1
ATOM 3285 C C . GLU B 1 138 ? 80.521 59.179 16.355 1.00 18.73 138 GLU B C 1
ATOM 3286 O O . GLU B 1 138 ? 81.317 59.778 17.062 1.00 19.58 138 GLU B O 1
ATOM 3292 N N . LEU B 1 139 ? 79.929 58.060 16.773 1.00 18.23 139 LEU B N 1
ATOM 3293 C CA . LEU B 1 139 ? 80.411 57.360 17.963 1.00 18.64 139 LEU B CA 1
ATOM 3294 C C . LEU B 1 139 ? 81.710 56.586 17.666 1.00 19.99 139 LEU B C 1
ATOM 3295 O O . LEU B 1 139 ? 82.305 55.938 18.561 1.00 19.57 139 LEU B O 1
ATOM 3300 N N . ASP B 1 140 ? 82.165 56.654 16.422 1.00 21.38 140 ASP B N 1
ATOM 3301 C CA . ASP B 1 140 ? 83.520 56.235 16.116 1.00 22.92 140 ASP B CA 1
ATOM 3302 C C . ASP B 1 140 ? 83.816 54.795 16.500 1.00 22.43 140 ASP B C 1
ATOM 3303 O O . ASP B 1 140 ? 84.912 54.502 16.899 1.00 22.08 140 ASP B O 1
ATOM 3308 N N . GLN B 1 141 ? 82.856 53.894 16.381 1.00 22.62 141 GLN B N 1
ATOM 3309 C CA . GLN B 1 141 ? 83.054 52.474 16.777 1.00 22.34 141 GLN B CA 1
ATOM 3310 C C . GLN B 1 141 ? 83.375 52.233 18.272 1.00 21.99 141 GLN B C 1
ATOM 3311 O O . GLN B 1 141 ? 83.902 51.197 18.642 1.00 23.06 141 GLN B O 1
ATOM 3317 N N . GLY B 1 142 ? 83.027 53.185 19.119 1.00 21.23 142 GLY B N 1
ATOM 3318 C CA . GLY B 1 142 ? 83.162 53.031 20.571 1.00 21.37 142 GLY B CA 1
ATOM 3319 C C . GLY B 1 142 ? 82.089 52.114 21.110 1.00 20.59 142 GLY B C 1
ATOM 3320 O O . GLY B 1 142 ? 81.356 51.512 20.337 1.00 20.42 142 GLY B O 1
ATOM 3321 N N . LYS B 1 143 ? 81.960 52.071 22.426 1.00 19.22 143 LYS B N 1
ATOM 3322 C CA . LYS B 1 143 ? 81.004 51.200 23.088 1.00 19.55 143 LYS B CA 1
ATOM 3323 C C . LYS B 1 143 ? 79.671 51.867 23.125 1.00 18.85 143 LYS B C 1
ATOM 3324 O O . LYS B 1 143 ? 79.583 53.076 23.397 1.00 17.37 143 LYS B O 1
ATOM 3330 N N . ILE B 1 144 ? 78.634 51.090 22.819 1.00 18.64 144 ILE B N 1
ATOM 3331 C CA . ILE B 1 144 ? 77.302 51.628 22.590 1.00 18.51 144 ILE B CA 1
ATOM 3332 C C . ILE B 1 144 ? 76.355 50.878 23.470 1.00 18.63 144 ILE B C 1
ATOM 3333 O O . ILE B 1 144 ? 76.424 49.668 23.528 1.00 19.13 144 ILE B O 1
ATOM 3338 N N . GLY B 1 145 ? 75.463 51.581 24.152 1.00 19.18 145 GLY B N 1
ATOM 3339 C CA . GLY B 1 145 ? 74.383 50.907 24.890 1.00 19.62 145 GLY B CA 1
ATOM 3340 C C . GLY B 1 145 ? 73.043 51.024 24.201 1.00 20.32 145 GLY B C 1
ATOM 3341 O O . GLY B 1 145 ? 72.783 52.006 23.514 1.00 21.18 145 GLY B O 1
ATOM 3342 N N . VAL B 1 146 ? 72.194 50.010 24.381 1.00 21.13 146 VAL B N 1
ATOM 3343 C CA . VAL B 1 146 ? 70.802 50.073 23.958 1.00 21.30 146 VAL B CA 1
ATOM 3344 C C . VAL B 1 146 ? 69.973 49.765 25.144 1.00 21.18 146 VAL B C 1
ATOM 3345 O O . VAL B 1 146 ? 70.202 48.763 25.847 1.00 22.02 146 VAL B O 1
ATOM 3349 N N . ILE B 1 147 ? 69.040 50.643 25.422 1.00 21.15 147 ILE B N 1
ATOM 3350 C CA . ILE B 1 147 ? 68.209 50.512 26.583 1.00 22.07 147 ILE B CA 1
ATOM 3351 C C . ILE B 1 147 ? 66.824 50.088 26.154 1.00 23.24 147 ILE B C 1
ATOM 3352 O O . ILE B 1 147 ? 66.183 50.822 25.408 1.00 22.30 147 ILE B O 1
ATOM 3357 N N . ALA B 1 148 ? 66.337 48.959 26.675 1.00 25.23 148 ALA B N 1
ATOM 3358 C CA . ALA B 1 148 ? 65.053 48.420 26.221 1.00 27.35 148 ALA B CA 1
ATOM 3359 C C . ALA B 1 148 ? 63.929 49.315 26.715 1.00 28.50 148 ALA B C 1
ATOM 3360 O O . ALA B 1 148 ? 63.805 49.549 27.893 1.00 28.81 148 ALA B O 1
ATOM 3362 N N . ALA B 1 149 ? 63.122 49.830 25.809 1.00 31.36 149 ALA B N 1
ATOM 3363 C CA . ALA B 1 149 ? 61.985 50.678 26.192 1.00 33.40 149 ALA B CA 1
ATOM 3364 C C . ALA B 1 149 ? 60.699 50.107 25.619 1.00 35.32 149 ALA B C 1
ATOM 3365 O O . ALA B 1 149 ? 59.632 50.493 26.001 1.00 35.55 149 ALA B O 1
ATOM 3367 N N . SER B 1 150 ? 60.808 49.182 24.695 1.00 38.09 150 SER B N 1
ATOM 3368 C CA . SER B 1 150 ? 59.718 48.906 23.770 1.00 40.38 150 SER B CA 1
ATOM 3369 C C . SER B 1 150 ? 59.812 47.460 23.331 1.00 42.04 150 SER B C 1
ATOM 3370 O O . SER B 1 150 ? 60.875 46.831 23.502 1.00 43.03 150 SER B O 1
ATOM 3373 N N . PRO B 1 151 ? 58.723 46.921 22.740 1.00 43.91 151 PRO B N 1
ATOM 3374 C CA . PRO B 1 151 ? 58.690 45.472 22.388 1.00 43.97 151 PRO B CA 1
ATOM 3375 C C . PRO B 1 151 ? 59.634 45.076 21.249 1.00 44.30 151 PRO B C 1
ATOM 3376 O O . PRO B 1 151 ? 59.905 43.885 21.044 1.00 44.84 151 PRO B O 1
ATOM 3380 N N . MET B 1 152 ? 60.139 46.063 20.519 1.00 44.44 152 MET B N 1
ATOM 3381 C CA . MET B 1 152 ? 61.139 45.825 19.491 1.00 44.45 152 MET B CA 1
ATOM 3382 C C . MET B 1 152 ? 62.576 45.952 20.034 1.00 41.99 152 MET B C 1
ATOM 3383 O O . MET B 1 152 ? 63.539 45.952 19.258 1.00 41.58 152 MET B O 1
ATOM 3388 N N . ALA B 1 153 ? 62.726 46.034 21.352 1.00 39.07 153 ALA B N 1
ATOM 3389 C CA . ALA B 1 153 ? 64.040 46.251 21.932 1.00 37.50 153 ALA B CA 1
ATOM 3390 C C . ALA B 1 153 ? 65.076 45.284 21.363 1.00 35.72 153 ALA B C 1
ATOM 3391 O O . ALA B 1 153 ? 66.157 45.715 20.962 1.00 34.11 153 ALA B O 1
ATOM 3393 N N . ILE B 1 154 ? 64.757 43.984 21.293 1.00 34.73 154 ILE B N 1
ATOM 3394 C CA . ILE B 1 154 ? 65.773 43.029 20.806 1.00 33.96 154 ILE B CA 1
ATOM 3395 C C . ILE B 1 154 ? 66.266 43.403 19.409 1.00 33.68 154 ILE B C 1
ATOM 3396 O O . ILE B 1 154 ? 67.470 43.310 19.122 1.00 33.07 154 ILE B O 1
ATOM 3401 N N . HIS B 1 155 ? 65.340 43.855 18.576 1.00 33.38 155 HIS B N 1
ATOM 3402 C CA . HIS B 1 155 ? 65.612 44.165 17.185 1.00 34.65 155 HIS B CA 1
ATOM 3403 C C . HIS B 1 155 ? 66.558 45.365 17.078 1.00 34.01 155 HIS B C 1
ATOM 3404 O O . HIS B 1 155 ? 67.510 45.338 16.308 1.00 33.28 155 HIS B O 1
ATOM 3411 N N . HIS B 1 156 ? 66.325 46.399 17.877 1.00 34.43 156 HIS B N 1
ATOM 3412 C CA . HIS B 1 156 ? 67.299 47.508 17.952 1.00 34.38 156 HIS B CA 1
ATOM 3413 C C . HIS B 1 156 ? 68.620 47.055 18.526 1.00 33.48 156 HIS B C 1
ATOM 3414 O O . HIS B 1 156 ? 69.664 47.412 18.010 1.00 33.52 156 HIS B O 1
ATOM 3421 N N . ALA B 1 157 ? 68.597 46.201 19.552 1.00 32.15 157 ALA B N 1
ATOM 3422 C CA . ALA B 1 157 ? 69.838 45.717 20.127 1.00 30.74 157 ALA B CA 1
ATOM 3423 C C . ALA B 1 157 ? 70.722 44.993 19.066 1.00 30.19 157 ALA B C 1
ATOM 3424 O O . ALA B 1 157 ? 71.961 45.110 19.050 1.00 28.08 157 ALA B O 1
ATOM 3426 N N . LEU B 1 158 ? 70.059 44.274 18.162 1.00 29.83 158 LEU B N 1
ATOM 3427 C CA . LEU B 1 158 ? 70.724 43.486 17.115 1.00 29.08 158 LEU B CA 1
ATOM 3428 C C . LEU B 1 158 ? 71.286 44.331 15.981 1.00 28.61 158 LEU B C 1
ATOM 3429 O O . LEU B 1 158 ? 72.181 43.881 15.273 1.00 28.37 158 LEU B O 1
ATOM 3434 N N . MET B 1 159 ? 70.772 45.547 15.790 1.00 28.04 159 MET B N 1
ATOM 3435 C CA . MET B 1 159 ? 71.353 46.445 14.796 1.00 27.69 159 MET B CA 1
ATOM 3436 C C . MET B 1 159 ? 72.651 47.124 15.206 1.00 26.65 159 MET B C 1
ATOM 3437 O O . MET B 1 159 ? 73.549 47.360 14.363 1.00 26.20 159 MET B O 1
ATOM 3442 N N . LEU B 1 160 ? 72.725 47.524 16.471 1.00 24.52 160 LEU B N 1
ATOM 3443 C CA . LEU B 1 160 ? 73.806 48.405 16.905 1.00 23.27 160 LEU B CA 1
ATOM 3444 C C . LEU B 1 160 ? 75.197 47.844 16.761 1.00 22.54 160 LEU B C 1
ATOM 3445 O O . LEU B 1 160 ? 76.130 48.600 16.582 1.00 23.71 160 LEU B O 1
ATOM 3450 N N . PRO B 1 161 ? 75.363 46.522 16.745 1.00 21.45 161 PRO B N 1
ATOM 3451 C CA . PRO B 1 161 ? 76.751 46.160 16.549 1.00 21.16 161 PRO B CA 1
ATOM 3452 C C . PRO B 1 161 ? 77.360 46.594 15.254 1.00 21.08 161 PRO B C 1
ATOM 3453 O O . PRO B 1 161 ? 78.557 46.573 15.173 1.00 21.22 161 PRO B O 1
ATOM 3457 N N . ASP B 1 162 ? 76.616 47.018 14.228 1.00 21.26 162 ASP B N 1
ATOM 3458 C CA . ASP B 1 162 ? 77.325 47.522 13.028 1.00 21.37 162 ASP B CA 1
ATOM 3459 C C . ASP B 1 162 ? 77.967 48.882 13.269 1.00 20.39 162 ASP B C 1
ATOM 3460 O O . ASP B 1 162 ? 78.706 49.353 12.431 1.00 21.33 162 ASP B O 1
ATOM 3465 N N . TRP B 1 163 ? 77.667 49.524 14.388 1.00 20.06 163 TRP B N 1
ATOM 3466 C CA . TRP B 1 163 ? 78.290 50.797 14.771 1.00 19.78 163 TRP B CA 1
ATOM 3467 C C . TRP B 1 163 ? 79.301 50.795 15.943 1.00 20.27 163 TRP B C 1
ATOM 3468 O O . TRP B 1 163 ? 80.065 51.762 16.101 1.00 20.94 163 TRP B O 1
ATOM 3479 N N . GLY B 1 164 ? 79.289 49.752 16.767 1.00 21.26 164 GLY B N 1
ATOM 3480 C CA . GLY B 1 164 ? 80.302 49.548 17.825 1.00 20.46 164 GLY B CA 1
ATOM 3481 C C . GLY B 1 164 ? 79.923 48.407 18.743 1.00 21.15 164 GLY B C 1
ATOM 3482 O O . GLY B 1 164 ? 78.857 47.838 18.615 1.00 20.48 164 GLY B O 1
ATOM 3483 N N . GLU B 1 165 ? 80.798 48.087 19.691 1.00 22.01 165 GLU B N 1
ATOM 3484 C CA . GLU B 1 165 ? 80.577 47.010 20.651 1.00 23.47 165 GLU B CA 1
ATOM 3485 C C . GLU B 1 165 ? 79.404 47.375 21.527 1.00 22.96 165 GLU B C 1
ATOM 3486 O O . GLU B 1 165 ? 79.456 48.373 22.232 1.00 22.76 165 GLU B O 1
ATOM 3492 N N . THR B 1 166 ? 78.406 46.507 21.571 1.00 22.11 166 THR B N 1
ATOM 3493 C CA . THR B 1 166 ? 77.110 46.844 22.063 1.00 21.69 166 THR B CA 1
ATOM 3494 C C . THR B 1 166 ? 76.777 46.138 23.353 1.00 21.95 166 THR B C 1
ATOM 3495 O O . THR B 1 166 ? 76.976 44.925 23.467 1.00 23.03 166 THR B O 1
ATOM 3499 N N . THR B 1 167 ? 76.204 46.875 24.300 1.00 20.78 167 THR B N 1
ATOM 3500 C CA . THR B 1 167 ? 75.652 46.279 25.475 1.00 21.48 167 THR B CA 1
ATOM 3501 C C . THR B 1 167 ? 74.196 46.564 25.459 1.00 21.05 167 THR B C 1
ATOM 3502 O O . THR B 1 167 ? 73.831 47.689 25.150 1.00 21.34 167 THR B O 1
ATOM 3506 N N . PHE B 1 168 ? 73.391 45.567 25.845 1.00 21.13 168 PHE B N 1
ATOM 3507 C CA . PHE B 1 168 ? 71.917 45.641 25.848 1.00 20.89 168 PHE B CA 1
ATOM 3508 C C . PHE B 1 168 ? 71.369 45.571 27.263 1.00 20.92 168 PHE B C 1
ATOM 3509 O O . PHE B 1 168 ? 71.595 44.586 28.010 1.00 22.05 168 PHE B O 1
ATOM 3517 N N . PHE B 1 169 ? 70.705 46.640 27.658 1.00 20.62 169 PHE B N 1
ATOM 3518 C CA . PHE B 1 169 ? 70.136 46.779 28.984 1.00 21.61 169 PHE B CA 1
ATOM 3519 C C . PHE B 1 169 ? 68.641 46.448 28.889 1.00 22.43 169 PHE B C 1
ATOM 3520 O O . PHE B 1 169 ? 67.866 47.230 28.362 1.00 20.21 169 PHE B O 1
ATOM 3528 N N . THR B 1 170 ? 68.239 45.277 29.389 1.00 23.99 170 THR B N 1
ATOM 3529 C CA . THR B 1 170 ? 66.817 44.891 29.407 1.00 25.10 170 THR B CA 1
ATOM 3530 C C . THR B 1 170 ? 66.009 45.694 30.436 1.00 26.87 170 THR B C 1
ATOM 3531 O O . THR B 1 170 ? 64.820 45.925 30.297 1.00 27.74 170 THR B O 1
ATOM 3535 N N . ASN B 1 171 ? 66.652 46.120 31.487 1.00 29.14 171 ASN B N 1
ATOM 3536 C CA . ASN B 1 171 ? 66.010 47.037 32.418 1.00 31.04 171 ASN B CA 1
ATOM 3537 C C . ASN B 1 171 ? 64.575 46.686 32.798 1.00 33.41 171 ASN B C 1
ATOM 3538 O O . ASN B 1 171 ? 63.706 47.561 32.880 1.00 33.37 171 ASN B O 1
ATOM 3543 N N . GLY B 1 172 ? 64.325 45.400 33.017 1.00 36.55 172 GLY B N 1
ATOM 3544 C CA . GLY B 1 172 ? 63.011 44.929 33.438 1.00 38.35 172 GLY B CA 1
ATOM 3545 C C . GLY B 1 172 ? 61.869 45.090 32.439 1.00 40.21 172 GLY B C 1
ATOM 3546 O O . GLY B 1 172 ? 60.707 44.920 32.822 1.00 41.48 172 GLY B O 1
ATOM 3547 N N . ILE B 1 173 ? 62.170 45.416 31.179 1.00 41.78 173 ILE B N 1
ATOM 3548 C CA . ILE B 1 173 ? 61.144 45.545 30.133 1.00 42.93 173 ILE B CA 1
ATOM 3549 C C . ILE B 1 173 ? 61.015 44.212 29.439 1.00 44.11 173 ILE B C 1
ATOM 3550 O O . ILE B 1 173 ? 59.944 43.857 28.966 1.00 44.21 173 ILE B O 1
ATOM 3555 N N . VAL B 1 174 ? 62.114 43.481 29.354 1.00 45.54 174 VAL B N 1
ATOM 3556 C CA . VAL B 1 174 ? 62.150 42.279 28.557 1.00 46.94 174 VAL B CA 1
ATOM 3557 C C . VAL B 1 174 ? 63.062 41.241 29.194 1.00 47.76 174 VAL B C 1
ATOM 3558 O O . VAL B 1 174 ? 64.128 41.585 29.675 1.00 47.12 174 VAL B O 1
ATOM 3562 N N . GLU B 1 175 ? 62.645 39.975 29.211 1.00 49.41 175 GLU B N 1
ATOM 3563 C CA . GLU B 1 175 ? 63.595 38.871 29.462 1.00 50.44 175 GLU B CA 1
ATOM 3564 C C . GLU B 1 175 ? 63.611 38.027 28.194 1.00 50.36 175 GLU B C 1
ATOM 3565 O O . GLU B 1 175 ? 62.630 37.335 27.911 1.00 49.99 175 GLU B O 1
ATOM 3571 N N . PRO B 1 176 ? 64.718 38.063 27.431 1.00 50.38 176 PRO B N 1
ATOM 3572 C CA . PRO B 1 176 ? 64.710 37.210 26.258 1.00 50.28 176 PRO B CA 1
ATOM 3573 C C . PRO B 1 176 ? 64.714 35.729 26.646 1.00 50.55 176 PRO B C 1
ATOM 3574 O O . PRO B 1 176 ? 65.067 35.357 27.763 1.00 49.79 176 PRO B O 1
ATOM 3578 N N . ASP B 1 177 ? 64.277 34.906 25.712 1.00 51.11 177 ASP B N 1
ATOM 3579 C CA . ASP B 1 177 ? 64.249 33.458 25.874 1.00 51.41 177 ASP B CA 1
ATOM 3580 C C . ASP B 1 177 ? 65.646 32.991 25.514 1.00 50.94 177 ASP B C 1
ATOM 3581 O O . ASP B 1 177 ? 66.544 33.832 25.310 1.00 51.21 177 ASP B O 1
ATOM 3586 N N . ALA B 1 178 ? 65.811 31.675 25.361 1.00 50.10 178 ALA B N 1
ATOM 3587 C CA . ALA B 1 178 ? 67.105 31.088 24.967 1.00 49.03 178 ALA B CA 1
ATOM 3588 C C . ALA B 1 178 ? 67.418 31.234 23.469 1.00 47.34 178 ALA B C 1
ATOM 3589 O O . ALA B 1 178 ? 68.577 31.292 23.076 1.00 47.27 178 ALA B O 1
ATOM 3591 N N . ASP B 1 179 ? 66.400 31.270 22.628 1.00 46.08 179 ASP B N 1
ATOM 3592 C CA . ASP B 1 179 ? 66.639 31.571 21.209 1.00 45.32 179 ASP B CA 1
ATOM 3593 C C . ASP B 1 179 ? 67.172 33.018 21.022 1.00 43.97 179 ASP B C 1
ATOM 3594 O O . ASP B 1 179 ? 68.088 33.267 20.230 1.00 43.31 179 ASP B O 1
ATOM 3599 N N . GLN B 1 180 ? 66.580 33.964 21.752 1.00 42.33 180 GLN B N 1
ATOM 3600 C CA . GLN B 1 180 ? 66.945 35.388 21.624 1.00 41.01 180 GLN B CA 1
ATOM 3601 C C . GLN B 1 180 ? 68.325 35.593 22.222 1.00 39.27 180 GLN B C 1
ATOM 3602 O O . GLN B 1 180 ? 69.123 36.361 21.700 1.00 38.27 180 GLN B O 1
ATOM 3608 N N . HIS B 1 181 ? 68.606 34.847 23.290 1.00 37.54 181 HIS B N 1
ATOM 3609 C CA . HIS B 1 181 ? 69.913 34.904 23.944 1.00 36.66 181 HIS B CA 1
ATOM 3610 C C . HIS B 1 181 ? 71.000 34.466 23.002 1.00 34.57 181 HIS B C 1
ATOM 3611 O O . HIS B 1 181 ? 72.038 35.121 22.894 1.00 32.78 181 HIS B O 1
ATOM 3618 N N . ALA B 1 182 ? 70.740 33.330 22.349 1.00 32.80 182 ALA B N 1
ATOM 3619 C CA . ALA B 1 182 ? 71.662 32.762 21.363 1.00 31.71 182 ALA B CA 1
ATOM 3620 C C . ALA B 1 182 ? 71.847 33.745 20.234 1.00 30.82 182 ALA B C 1
ATOM 3621 O O . ALA B 1 182 ? 72.950 33.948 19.719 1.00 31.01 182 ALA B O 1
ATOM 3623 N N . LEU B 1 183 ? 70.752 34.380 19.863 1.00 30.39 183 LEU B N 1
ATOM 3624 C CA . LEU B 1 183 ? 70.782 35.335 18.782 1.00 30.68 183 LEU B CA 1
ATOM 3625 C C . LEU B 1 183 ? 71.707 36.494 19.205 1.00 29.34 183 LEU B C 1
ATOM 3626 O O . LEU B 1 183 ? 72.730 36.762 18.580 1.00 2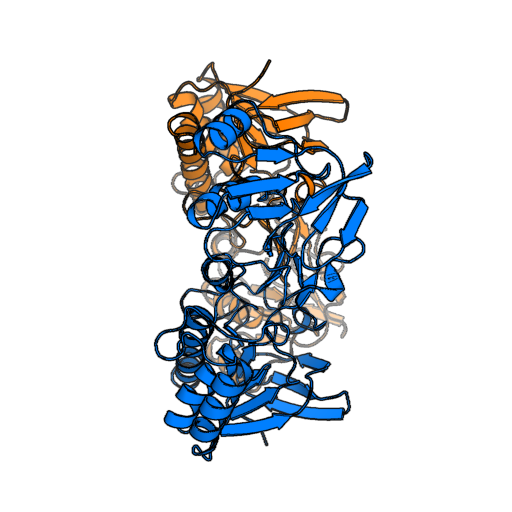7.79 183 LEU B O 1
ATOM 3631 N N . LEU B 1 184 ? 71.360 37.114 20.330 1.00 29.57 184 LEU B N 1
ATOM 3632 C CA . LEU B 1 184 ? 72.119 38.210 20.898 1.00 29.51 184 LEU B CA 1
ATOM 3633 C C . LEU B 1 184 ? 73.609 37.856 21.060 1.00 30.57 184 LEU B C 1
ATOM 3634 O O . LEU B 1 184 ? 74.466 38.663 20.729 1.00 30.95 184 LEU B O 1
ATOM 3639 N N . ALA B 1 185 ? 73.925 36.640 21.508 1.00 31.50 185 ALA B N 1
ATOM 3640 C CA . ALA B 1 185 ? 75.323 36.245 21.672 1.00 32.87 185 ALA B CA 1
ATOM 3641 C C . ALA B 1 185 ? 76.050 36.028 20.359 1.00 33.63 185 ALA B C 1
ATOM 3642 O O . ALA B 1 185 ? 77.175 36.388 20.250 1.00 33.69 185 ALA B O 1
ATOM 3644 N N . ALA B 1 186 ? 75.409 35.413 19.371 1.00 35.99 186 ALA B N 1
ATOM 3645 C CA . ALA B 1 186 ? 75.986 35.280 18.012 1.00 37.19 186 ALA B CA 1
ATOM 3646 C C . ALA B 1 186 ? 76.350 36.623 17.407 1.00 38.57 186 ALA B C 1
ATOM 3647 O O . ALA B 1 186 ? 77.250 36.717 16.585 1.00 39.40 186 ALA B O 1
ATOM 3649 N N . ARG B 1 187 ? 75.620 37.667 17.783 1.00 40.22 187 ARG B N 1
ATOM 3650 C CA . ARG B 1 187 ? 75.956 39.028 17.342 1.00 40.93 187 ARG B CA 1
ATOM 3651 C C . ARG B 1 187 ? 77.110 39.639 18.075 1.00 40.25 187 ARG B C 1
ATOM 3652 O O . ARG B 1 187 ? 77.696 40.623 17.606 1.00 40.62 187 ARG B O 1
ATOM 3660 N N . GLY B 1 188 ? 77.423 39.084 19.237 1.00 39.15 188 GLY B N 1
ATOM 3661 C CA . GLY B 1 188 ? 78.409 39.681 20.139 1.00 37.87 188 GLY B CA 1
ATOM 3662 C C . GLY B 1 188 ? 77.824 40.808 20.984 1.00 36.42 188 GLY B C 1
ATOM 3663 O O . GLY B 1 188 ? 78.529 41.726 21.332 1.00 36.12 188 GLY B O 1
ATOM 3664 N N . VAL B 1 189 ? 76.532 40.743 21.298 1.00 34.96 189 VAL B N 1
ATOM 3665 C CA . VAL B 1 189 ? 75.900 41.737 22.147 1.00 33.85 189 VAL B CA 1
ATOM 3666 C C . VAL B 1 189 ? 75.964 41.209 23.564 1.00 34.00 189 VAL B C 1
ATOM 3667 O O . VAL B 1 189 ? 75.650 40.057 23.789 1.00 35.22 189 VAL B O 1
ATOM 3671 N N . ARG B 1 190 ? 76.376 42.030 24.521 1.00 33.52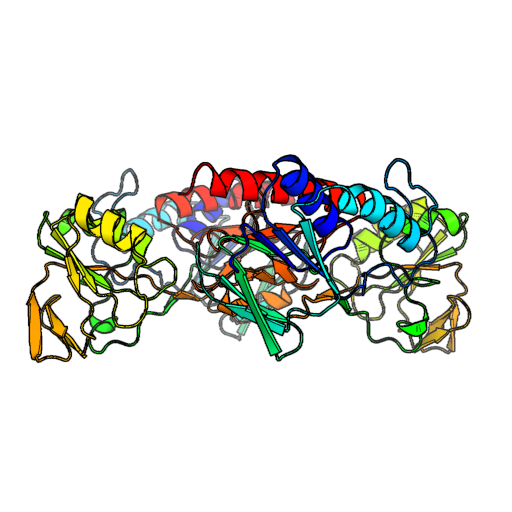 190 ARG B N 1
ATOM 3672 C CA . ARG B 1 190 ? 76.422 41.594 25.903 1.00 33.71 190 ARG B CA 1
ATOM 3673 C C . ARG B 1 190 ? 75.167 42.076 26.572 1.00 31.81 190 ARG B C 1
ATOM 3674 O O . ARG B 1 190 ? 74.812 43.227 26.452 1.00 32.24 190 ARG B O 1
ATOM 3682 N N . VAL B 1 191 ? 74.487 41.192 27.268 1.00 30.18 191 VAL B N 1
ATOM 3683 C CA . VAL B 1 191 ? 73.187 41.519 27.812 1.00 29.40 191 VAL B CA 1
ATOM 3684 C C . VAL B 1 191 ? 73.409 41.814 29.264 1.00 28.98 191 VAL B C 1
ATOM 3685 O O . VAL B 1 191 ? 74.117 41.082 29.908 1.00 29.02 191 VAL B O 1
ATOM 3689 N N . GLU B 1 192 ? 72.772 42.865 29.769 1.00 28.85 192 GLU B N 1
ATOM 3690 C CA . GLU B 1 192 ? 72.874 43.271 31.166 1.00 28.35 192 GLU B CA 1
ATOM 3691 C C . GLU B 1 192 ? 71.473 43.437 31.698 1.00 27.74 192 GLU B C 1
ATOM 3692 O O . GLU B 1 192 ? 70.663 44.164 31.105 1.00 26.69 192 GLU B O 1
ATOM 3698 N N . THR B 1 193 ? 71.205 42.793 32.839 1.00 27.37 193 THR B N 1
ATOM 3699 C CA . THR B 1 193 ? 69.836 42.614 33.297 1.00 27.09 193 THR B CA 1
ATOM 3700 C C . THR B 1 193 ? 69.572 43.375 34.558 1.00 26.41 193 THR B C 1
ATOM 3701 O O . THR B 1 193 ? 68.420 43.519 34.948 1.00 25.37 193 THR B O 1
ATOM 3705 N N . THR B 1 194 ? 70.626 43.865 35.204 1.00 26.80 194 THR B N 1
ATOM 3706 C CA . THR B 1 194 ? 70.443 44.618 36.446 1.00 27.94 194 THR B CA 1
ATOM 3707 C C . THR B 1 194 ? 69.720 45.879 36.045 1.00 28.21 194 THR B C 1
ATOM 3708 O O . THR B 1 194 ? 69.954 46.424 34.944 1.00 29.29 194 THR B O 1
ATOM 3712 N N . ARG B 1 195 ? 68.813 46.336 36.885 1.00 27.15 195 ARG B N 1
ATOM 3713 C CA . ARG B 1 195 ? 68.050 47.505 36.520 1.00 26.82 195 ARG B CA 1
ATOM 3714 C C . ARG B 1 195 ? 68.934 48.778 36.536 1.00 24.81 195 ARG B C 1
ATOM 3715 O O . ARG B 1 195 ? 69.886 48.893 37.319 1.00 23.87 195 ARG B O 1
ATOM 3723 N N . ILE B 1 196 ? 68.571 49.713 35.656 1.00 23.75 196 ILE B N 1
ATOM 3724 C CA . ILE B 1 196 ? 69.234 51.027 35.517 1.00 22.24 196 ILE B CA 1
ATOM 3725 C C . ILE B 1 196 ? 68.801 52.029 36.607 1.00 20.68 196 ILE B C 1
ATOM 3726 O O . ILE B 1 196 ? 67.636 52.370 36.718 1.00 21.91 196 ILE B O 1
ATOM 3731 N N . ARG B 1 197 ? 69.724 52.558 37.355 1.00 19.45 197 ARG B N 1
ATOM 3732 C CA . ARG B 1 197 ? 69.370 53.582 38.352 1.00 19.54 197 ARG B CA 1
ATOM 3733 C C . ARG B 1 197 ? 69.271 54.942 37.694 1.00 19.00 197 ARG B C 1
ATOM 3734 O O . ARG B 1 197 ? 68.333 55.715 37.915 1.00 18.54 197 ARG B O 1
ATOM 3742 N N . GLU B 1 198 ? 70.254 55.253 36.875 1.00 19.33 198 GLU B N 1
ATOM 3743 C CA . GLU B 1 198 ? 70.280 56.535 36.157 1.00 18.47 198 GLU B CA 1
ATOM 3744 C C . GLU B 1 198 ? 71.299 56.512 35.026 1.00 17.27 198 GLU B C 1
ATOM 3745 O O . GLU B 1 198 ? 72.181 55.636 34.940 1.00 16.66 198 GLU B O 1
ATOM 3751 N N . ILE B 1 199 ? 71.184 57.502 34.163 1.00 16.55 199 ILE B N 1
ATOM 3752 C CA . ILE B 1 199 ? 72.212 57.753 33.144 1.00 15.25 199 ILE B CA 1
ATOM 3753 C C . ILE B 1 199 ? 73.094 58.855 33.702 1.00 14.08 199 ILE B C 1
ATOM 3754 O O . ILE B 1 199 ? 72.585 59.903 34.042 1.00 12.68 199 ILE B O 1
ATOM 3759 N N . ALA B 1 200 ? 74.404 58.637 33.805 1.00 13.53 200 ALA B N 1
ATOM 3760 C CA . ALA B 1 200 ? 75.263 59.652 34.367 1.00 12.96 200 ALA B CA 1
ATOM 3761 C C . ALA B 1 200 ? 76.486 59.963 33.499 1.00 12.55 200 ALA B C 1
ATOM 3762 O O . ALA B 1 200 ? 76.695 59.315 32.500 1.00 14.88 200 ALA B O 1
ATOM 3764 N N . GLY B 1 201 ? 77.298 60.952 33.896 1.00 10.55 201 GLY B N 1
ATOM 3765 C CA . GLY B 1 201 ? 78.513 61.287 33.156 1.00 10.53 201 GLY B CA 1
ATOM 3766 C C . GLY B 1 201 ? 78.184 61.721 31.735 1.00 10.09 201 GLY B C 1
ATOM 3767 O O . GLY B 1 201 ? 77.198 62.430 31.503 1.00 9.02 201 GLY B O 1
ATOM 3768 N N . HIS B 1 202 ? 78.973 61.290 30.763 1.00 10.81 202 HIS B N 1
ATOM 3769 C CA . HIS B 1 202 ? 78.566 61.517 29.375 1.00 12.19 202 HIS B CA 1
ATOM 3770 C C . HIS B 1 202 ? 77.397 60.576 28.976 1.00 13.24 202 HIS B C 1
ATOM 3771 O O . HIS B 1 202 ? 76.273 61.032 28.718 1.00 12.52 202 HIS B O 1
ATOM 3778 N N . ALA B 1 203 ? 77.693 59.274 28.915 1.00 13.59 203 ALA B N 1
ATOM 3779 C CA . ALA B 1 203 ? 76.685 58.281 28.600 1.00 16.26 203 ALA B CA 1
ATOM 3780 C C . ALA B 1 203 ? 76.873 57.022 29.462 1.00 16.91 203 ALA B C 1
ATOM 3781 O O . ALA B 1 203 ? 76.849 55.933 28.903 1.00 19.45 203 ALA B O 1
ATOM 3783 N N . ASP B 1 204 ? 77.069 57.182 30.779 1.00 16.21 204 ASP B N 1
ATOM 3784 C CA . ASP B 1 204 ? 77.330 56.055 31.689 1.00 16.61 204 ASP B CA 1
ATOM 3785 C C . ASP B 1 204 ? 76.009 55.537 32.249 1.00 17.21 204 ASP B C 1
ATOM 3786 O O . ASP B 1 204 ? 75.138 56.332 32.639 1.00 17.04 204 ASP B O 1
ATOM 3791 N N . VAL B 1 205 ? 75.856 54.217 32.249 1.00 16.27 205 VAL B N 1
ATOM 3792 C CA . VAL B 1 205 ? 74.658 53.617 32.803 1.00 17.66 205 VAL B CA 1
ATOM 3793 C C . VAL B 1 205 ? 75.023 53.173 34.215 1.00 17.67 205 VAL B C 1
ATOM 3794 O O . VAL B 1 205 ? 75.896 52.301 34.421 1.00 17.22 205 VAL B O 1
ATOM 3798 N N . VAL B 1 206 ? 74.418 53.844 35.186 1.00 17.79 206 VAL B N 1
ATOM 3799 C CA . VAL B 1 206 ? 74.594 53.465 36.583 1.00 18.18 206 VAL B CA 1
ATOM 3800 C C . VAL B 1 206 ? 73.481 52.473 36.944 1.00 20.11 206 VAL B C 1
ATOM 3801 O O . VAL B 1 206 ? 72.281 52.831 36.986 1.00 19.58 206 VAL B O 1
ATOM 3805 N N . LEU B 1 207 ? 73.913 51.241 37.198 1.00 21.37 207 LEU B N 1
ATOM 3806 C CA . LEU B 1 207 ? 73.031 50.129 37.576 1.00 23.03 207 LEU B CA 1
ATOM 3807 C C . LEU B 1 207 ? 72.681 50.129 39.064 1.00 23.54 207 LEU B C 1
ATOM 3808 O O . LEU B 1 207 ? 73.405 50.699 39.873 1.00 24.74 207 LEU B O 1
ATOM 3813 N N . ALA B 1 208 ? 71.577 49.457 39.394 1.00 25.13 208 ALA B N 1
ATOM 3814 C CA . ALA B 1 208 ? 71.109 49.226 40.781 1.00 25.22 208 ALA B CA 1
ATOM 3815 C C . ALA B 1 208 ? 72.134 48.590 41.709 1.00 26.47 208 ALA B C 1
ATOM 3816 O O . ALA B 1 208 ? 72.248 48.995 42.837 1.00 26.09 208 ALA B O 1
ATOM 3818 N N . ASP B 1 209 ? 72.899 47.604 41.253 1.00 27.59 209 ASP B N 1
ATOM 3819 C CA . ASP B 1 209 ? 73.937 47.017 42.121 1.00 28.54 209 ASP B CA 1
ATOM 3820 C C . ASP B 1 209 ? 75.156 47.932 42.334 1.00 28.67 209 ASP B C 1
ATOM 3821 O O . ASP B 1 209 ? 76.116 47.523 42.989 1.00 28.12 209 ASP B O 1
ATOM 3826 N N . GLY B 1 210 ? 75.176 49.119 41.703 1.00 28.82 210 GLY B N 1
ATOM 3827 C CA . GLY B 1 210 ? 76.221 50.119 41.972 1.00 28.62 210 GLY B CA 1
ATOM 3828 C C . GLY B 1 210 ? 77.318 50.152 40.930 1.00 28.76 210 GLY B C 1
ATOM 3829 O O . GLY B 1 210 ? 78.121 51.080 40.908 1.00 29.10 210 GLY B O 1
ATOM 3830 N N . ARG B 1 211 ? 77.370 49.136 40.072 1.00 27.54 211 ARG B N 1
ATOM 3831 C CA . ARG B 1 211 ? 78.288 49.153 38.948 1.00 26.99 211 ARG B CA 1
ATOM 3832 C C . ARG B 1 211 ? 77.840 50.227 37.958 1.00 25.33 211 ARG B C 1
ATOM 3833 O O . ARG B 1 211 ? 76.652 50.550 37.836 1.00 25.12 211 ARG B O 1
ATOM 3841 N N . SER B 1 212 ? 78.816 50.737 37.233 1.00 23.61 212 SER B N 1
ATOM 3842 C CA . SER B 1 212 ? 78.593 51.763 36.227 1.00 22.36 212 SER B CA 1
ATOM 3843 C C . SER B 1 212 ? 79.209 51.250 34.922 1.00 20.91 212 SER B C 1
ATOM 3844 O O . SER B 1 212 ? 80.342 50.798 34.911 1.00 20.92 212 SER B O 1
ATOM 3847 N N . ILE B 1 213 ? 78.449 51.246 33.841 1.00 20.35 213 ILE B N 1
ATOM 3848 C CA . ILE B 1 213 ? 78.977 50.847 32.518 1.00 19.95 213 ILE B CA 1
ATOM 3849 C C . ILE B 1 213 ? 79.302 52.070 31.650 1.00 18.54 213 ILE B C 1
ATOM 3850 O O . ILE B 1 213 ? 78.410 52.827 31.338 1.00 16.44 213 ILE B O 1
ATOM 3855 N N . ALA B 1 214 ? 80.573 52.274 31.298 1.00 17.98 214 ALA B N 1
ATOM 3856 C CA . ALA B 1 214 ? 80.959 53.416 30.451 1.00 18.14 214 ALA B CA 1
ATOM 3857 C C . ALA B 1 214 ? 80.789 53.131 28.967 1.00 17.99 214 ALA B C 1
ATOM 3858 O O . ALA B 1 214 ? 81.395 52.209 28.451 1.00 18.24 214 ALA B O 1
ATOM 3860 N N . LEU B 1 215 ? 80.067 54.018 28.285 1.00 17.15 215 LEU B N 1
ATOM 3861 C CA . LEU B 1 215 ? 79.741 53.885 26.870 1.00 17.76 215 LEU B CA 1
ATOM 3862 C C . LEU B 1 215 ? 80.025 55.189 26.176 1.00 17.48 215 LEU B C 1
ATOM 3863 O O . LEU B 1 215 ? 79.974 56.226 26.793 1.00 18.37 215 LEU B O 1
ATOM 3868 N N . ALA B 1 216 ? 80.279 55.130 24.881 1.00 17.83 216 ALA B N 1
ATOM 3869 C CA . ALA B 1 216 ? 80.344 56.309 24.032 1.00 16.68 216 ALA B CA 1
ATOM 3870 C C . ALA B 1 216 ? 78.987 56.926 23.742 1.00 16.27 216 ALA B C 1
ATOM 3871 O O . ALA B 1 216 ? 78.912 58.117 23.533 1.00 17.60 216 ALA B O 1
ATOM 3873 N N . GLY B 1 217 ? 77.903 56.159 23.710 1.00 15.69 217 GLY B N 1
ATOM 3874 C CA . GLY B 1 217 ? 76.600 56.730 23.342 1.00 15.98 217 GLY B CA 1
ATOM 3875 C C . GLY B 1 217 ? 75.539 55.685 23.654 1.00 16.53 217 GLY B C 1
ATOM 3876 O O . GLY B 1 217 ? 75.863 54.509 23.797 1.00 17.78 217 GLY B O 1
ATOM 3877 N N . LEU B 1 218 ? 74.288 56.120 23.790 1.00 16.75 218 LEU B N 1
ATOM 3878 C CA . LEU B 1 218 ? 73.161 55.271 24.180 1.00 17.13 218 LEU B CA 1
ATOM 3879 C C . LEU B 1 218 ? 72.007 55.401 23.208 1.00 17.16 218 LEU B C 1
ATOM 3880 O O . LEU B 1 218 ? 71.734 56.514 22.741 1.00 16.18 218 LEU B O 1
ATOM 3885 N N . PHE B 1 219 ? 71.298 54.279 22.972 1.00 17.51 219 PHE B N 1
ATOM 3886 C CA . PHE B 1 219 ? 70.159 54.258 22.100 1.00 18.88 219 PHE B CA 1
ATOM 3887 C C . PHE B 1 219 ? 68.951 53.703 22.802 1.00 20.45 219 PHE B C 1
ATOM 3888 O O . PHE B 1 219 ? 69.025 52.689 23.515 1.00 20.51 219 PHE B O 1
ATOM 3896 N N . THR B 1 220 ? 67.819 54.354 22.587 1.00 20.71 220 THR B N 1
ATOM 3897 C CA . THR B 1 220 ? 66.575 53.836 23.120 1.00 22.58 220 THR B CA 1
ATOM 3898 C C . THR B 1 220 ? 65.387 54.296 22.253 1.00 24.13 220 THR B C 1
ATOM 3899 O O . THR B 1 220 ? 65.540 55.197 21.398 1.00 24.61 220 THR B O 1
ATOM 3903 N N . GLN B 1 221 ? 64.214 53.722 22.481 1.00 24.69 221 GLN B N 1
ATOM 3904 C CA . GLN B 1 221 ? 63.097 53.928 21.547 1.00 26.07 221 GLN B CA 1
ATOM 3905 C C . GLN B 1 221 ? 62.141 54.836 22.286 1.00 24.70 221 GLN B C 1
ATOM 3906 O O . GLN B 1 221 ? 61.704 54.502 23.360 1.00 24.86 221 GLN B O 1
ATOM 3912 N N . PRO B 1 222 ? 61.867 56.008 21.748 1.00 23.36 222 PRO B N 1
ATOM 3913 C CA . PRO B 1 222 ? 60.922 56.949 22.342 1.00 22.90 222 PRO B CA 1
ATOM 3914 C C . PRO B 1 222 ? 59.483 56.611 21.967 1.00 22.36 222 PRO B C 1
ATOM 3915 O O . PRO B 1 222 ? 59.284 55.881 21.001 1.00 22.03 222 PRO B O 1
ATOM 3919 N N . LYS B 1 223 ? 58.516 57.226 22.643 1.00 21.53 223 LYS B N 1
ATOM 3920 C CA . LYS B 1 223 ? 57.114 57.146 22.255 1.00 22.25 223 LYS B CA 1
ATOM 3921 C C . LYS B 1 223 ? 56.707 58.446 21.658 1.00 21.25 223 LYS B C 1
ATOM 3922 O O . LYS B 1 223 ? 56.896 59.438 22.273 1.00 19.10 223 LYS B O 1
ATOM 3928 N N . LEU B 1 224 ? 56.121 58.418 20.461 1.00 21.00 224 LEU B N 1
ATOM 3929 C CA . LEU B 1 224 ? 55.809 59.620 19.753 1.00 21.35 224 LEU B CA 1
ATOM 3930 C C . LEU B 1 224 ? 54.408 60.174 20.111 1.00 21.68 224 LEU B C 1
ATOM 3931 O O . LEU B 1 224 ? 53.388 59.470 20.009 1.00 21.12 224 LEU B O 1
ATOM 3936 N N . ARG B 1 225 ? 54.371 61.450 20.474 1.00 21.34 225 ARG B N 1
ATOM 3937 C CA . ARG B 1 225 ? 53.166 62.135 20.854 1.00 21.92 225 ARG B CA 1
ATOM 3938 C C . ARG B 1 225 ? 52.877 63.280 19.878 1.00 22.19 225 ARG B C 1
ATOM 3939 O O . ARG B 1 225 ? 53.785 63.972 19.457 1.00 21.71 225 ARG B O 1
ATOM 3947 N N . ILE B 1 226 ? 51.606 63.491 19.560 1.00 21.94 226 ILE B N 1
ATOM 3948 C CA . ILE B 1 226 ? 51.138 64.572 18.680 1.00 23.74 226 ILE B CA 1
ATOM 3949 C C . ILE B 1 226 ? 50.639 65.595 19.696 1.00 24.97 226 ILE B C 1
ATOM 3950 O O . ILE B 1 226 ? 49.734 65.301 20.462 1.00 25.77 226 ILE B O 1
ATOM 3955 N N . THR B 1 227 ? 51.267 66.751 19.809 1.00 25.78 227 THR B N 1
ATOM 3956 C CA . THR B 1 227 ? 50.894 67.630 20.919 1.00 27.14 227 THR B CA 1
ATOM 3957 C C . THR B 1 227 ? 50.025 68.768 20.406 1.00 27.96 227 THR B C 1
ATOM 3958 O O . THR B 1 227 ? 50.388 69.917 20.556 1.00 29.91 227 THR B O 1
ATOM 3962 N N . VAL B 1 228 ? 48.935 68.463 19.723 1.00 28.50 228 VAL B N 1
ATOM 3963 C CA . VAL B 1 228 ? 47.835 69.397 19.647 1.00 28.72 228 VAL B CA 1
ATOM 3964 C C . VAL B 1 228 ? 46.596 68.688 20.207 1.00 29.19 228 VAL B C 1
ATOM 3965 O O . VAL B 1 228 ? 46.507 67.452 20.187 1.00 27.36 228 VAL B O 1
ATOM 3969 N N . ASP B 1 229 ? 45.624 69.479 20.664 1.00 29.92 229 ASP B N 1
ATOM 3970 C CA . ASP B 1 229 ? 44.356 68.941 21.164 1.00 30.78 229 ASP B CA 1
ATOM 3971 C C . ASP B 1 229 ? 43.191 68.987 20.182 1.00 30.52 229 ASP B C 1
ATOM 3972 O O . ASP B 1 229 ? 42.058 68.747 20.591 1.00 30.41 229 ASP B O 1
ATOM 3977 N N . TRP B 1 230 ? 43.424 69.296 18.905 1.00 29.71 230 TRP B N 1
ATOM 3978 C CA . TRP B 1 230 ? 42.289 69.526 17.989 1.00 28.87 230 TRP B CA 1
ATOM 3979 C C . TRP B 1 230 ? 42.185 68.575 16.810 1.00 28.49 230 TRP B C 1
ATOM 3980 O O . TRP B 1 230 ? 41.385 68.824 15.901 1.00 28.64 230 TRP B O 1
ATOM 3991 N N . ILE B 1 231 ? 42.956 67.481 16.814 1.00 28.85 231 ILE B N 1
ATOM 3992 C CA . ILE B 1 231 ? 42.910 66.503 15.694 1.00 28.07 231 ILE B CA 1
ATOM 3993 C C . ILE B 1 231 ? 41.524 65.897 15.649 1.00 28.81 231 ILE B C 1
ATOM 3994 O O . ILE B 1 231 ? 40.955 65.752 14.568 1.00 26.89 231 ILE B O 1
ATOM 3999 N N . GLU B 1 232 ? 40.994 65.545 16.825 1.00 29.45 232 GLU B N 1
ATOM 4000 C CA . GLU B 1 232 ? 39.682 64.925 16.927 1.00 32.06 232 GLU B CA 1
ATOM 4001 C C . GLU B 1 232 ? 38.624 65.715 16.226 1.00 31.72 232 GLU B C 1
ATOM 4002 O O . GLU B 1 232 ? 37.832 65.169 15.511 1.00 32.26 232 GLU B O 1
ATOM 4008 N N . LYS B 1 233 ? 38.624 67.013 16.396 1.00 31.95 233 LYS B N 1
ATOM 4009 C CA . LYS B 1 233 ? 37.570 67.785 15.796 1.00 32.72 233 LYS B CA 1
ATOM 4010 C C . LYS B 1 233 ? 37.788 68.133 14.347 1.00 32.41 233 LYS B C 1
ATOM 4011 O O . LYS B 1 233 ? 36.899 68.723 13.759 1.00 33.41 233 LYS B O 1
ATOM 4017 N N . LEU B 1 234 ? 38.956 67.820 13.785 1.00 31.16 234 LEU B N 1
ATOM 4018 C CA . LEU B 1 234 ? 39.101 67.811 12.352 1.00 30.14 234 LEU B CA 1
ATOM 4019 C C . LEU B 1 234 ? 38.635 66.496 11.837 1.00 29.60 234 LEU B C 1
ATOM 4020 O O . LEU B 1 234 ? 38.347 66.370 10.645 1.00 30.24 234 LEU B O 1
ATOM 4025 N N . GLY B 1 235 ? 38.552 65.496 12.718 1.00 28.36 235 GLY B N 1
ATOM 4026 C CA . GLY B 1 235 ? 38.039 64.183 12.310 1.00 27.57 235 GLY B CA 1
ATOM 4027 C C . GLY B 1 235 ? 39.027 63.230 11.643 1.00 26.90 235 GLY B C 1
ATOM 4028 O O . GLY B 1 235 ? 38.576 62.229 11.108 1.00 27.75 235 GLY B O 1
ATOM 4029 N N . CYS B 1 236 ? 40.358 63.490 11.713 1.00 25.28 236 CYS B N 1
ATOM 4030 C CA . CYS B 1 236 ? 41.368 62.590 11.110 1.00 25.13 236 CYS B CA 1
ATOM 4031 C C . CYS B 1 236 ? 41.528 61.333 11.982 1.00 22.91 236 CYS B C 1
ATOM 4032 O O . CYS B 1 236 ? 41.680 61.481 13.155 1.00 23.49 236 CYS B O 1
ATOM 4035 N N . ALA B 1 237 ? 41.527 60.143 11.418 1.00 19.66 237 ALA B N 1
ATOM 4036 C CA . ALA B 1 237 ? 41.877 58.964 12.175 1.00 19.52 237 ALA B CA 1
ATOM 4037 C C . ALA B 1 237 ? 43.387 58.997 12.482 1.00 19.52 237 ALA B C 1
ATOM 4038 O O . ALA B 1 237 ? 44.194 59.491 11.666 1.00 18.26 237 ALA B O 1
ATOM 4040 N N . VAL B 1 238 ? 43.720 58.492 13.665 1.00 18.18 238 VAL B N 1
ATOM 4041 C CA . VAL B 1 238 ? 45.057 58.417 14.181 1.00 18.88 238 VAL B CA 1
ATOM 4042 C C . VAL B 1 238 ? 45.356 56.969 14.588 1.00 18.85 238 VAL B C 1
ATOM 4043 O O . VAL B 1 238 ? 44.553 56.313 15.222 1.00 19.10 238 VAL B O 1
ATOM 4047 N N . GLU B 1 239 ? 46.527 56.496 14.238 1.00 17.97 239 GLU B N 1
ATOM 4048 C CA . GLU B 1 239 ? 47.009 55.179 14.634 1.00 19.40 239 GLU B CA 1
ATOM 4049 C C . GLU B 1 239 ? 47.692 55.263 15.997 1.00 20.24 239 GLU B C 1
ATOM 4050 O O . GLU B 1 239 ? 48.660 56.072 16.168 1.00 18.68 239 GLU B O 1
ATOM 4056 N N . GLU B 1 240 ? 47.201 54.491 16.966 1.00 19.84 240 GLU B N 1
ATOM 4057 C CA . GLU B 1 240 ? 47.743 54.560 18.311 1.00 23.43 240 GLU B CA 1
ATOM 4058 C C . GLU B 1 240 ? 48.306 53.229 18.651 1.00 23.96 240 GLU B C 1
ATOM 4059 O O . GLU B 1 240 ? 47.614 52.238 18.614 1.00 23.66 240 GLU B O 1
ATOM 4065 N N . GLY B 1 241 ? 49.562 53.211 19.018 1.00 26.43 241 GLY B N 1
ATOM 4066 C CA . GLY B 1 241 ? 50.228 51.966 19.378 1.00 28.49 241 GLY B CA 1
ATOM 4067 C C . GLY B 1 241 ? 51.229 52.150 20.514 1.00 29.47 241 GLY B C 1
ATOM 4068 O O . GLY B 1 241 ? 51.367 53.260 21.049 1.00 28.07 241 GLY B O 1
ATOM 4069 N N . PRO B 1 242 ? 51.920 51.050 20.895 1.00 31.01 242 PRO B N 1
ATOM 4070 C CA . PRO B 1 242 ? 52.801 51.131 22.045 1.00 32.30 242 PRO B CA 1
ATOM 4071 C C . PRO B 1 242 ? 53.815 52.256 21.782 1.00 32.48 242 PRO B C 1
ATOM 4072 O O . PRO B 1 242 ? 54.055 53.062 22.655 1.00 32.19 242 PRO B O 1
ATOM 4076 N N . MET B 1 243 ? 54.311 52.379 20.558 1.00 32.46 243 MET B N 1
ATOM 4077 C CA . MET B 1 243 ? 55.289 53.423 20.285 1.00 33.42 243 MET B CA 1
ATOM 4078 C C . MET B 1 243 ? 54.799 54.814 19.736 1.00 30.81 243 MET B C 1
ATOM 4079 O O . MET B 1 243 ? 55.597 55.652 19.291 1.00 30.87 243 MET B O 1
ATOM 4084 N N . GLY B 1 244 ? 53.511 55.084 19.912 1.00 28.33 244 GLY B N 1
ATOM 4085 C CA . GLY B 1 244 ? 52.951 56.431 19.798 1.00 26.90 244 GLY B CA 1
ATOM 4086 C C . GLY B 1 244 ? 51.849 56.603 18.767 1.00 25.10 244 GLY B C 1
ATOM 4087 O O . GLY B 1 244 ? 51.158 55.646 18.453 1.00 23.17 244 GLY B O 1
ATOM 4088 N N . SER B 1 245 ? 51.681 57.824 18.267 1.00 22.34 245 SER B N 1
ATOM 4089 C CA . SER B 1 245 ? 50.527 58.172 17.482 1.00 23.29 245 SER B CA 1
ATOM 4090 C C . SER B 1 245 ? 50.952 58.673 16.167 1.00 23.02 245 SER B C 1
ATOM 4091 O O . SER B 1 245 ? 51.923 59.441 16.071 1.00 24.80 245 SER B O 1
ATOM 4094 N N . THR B 1 246 ? 50.259 58.262 15.137 1.00 21.79 246 THR B N 1
ATOM 4095 C CA . THR B 1 246 ? 50.555 58.696 13.757 1.00 21.96 246 THR B CA 1
ATOM 4096 C C . THR B 1 246 ? 49.225 58.985 13.095 1.00 20.77 246 THR B C 1
ATOM 4097 O O . THR B 1 246 ? 48.329 58.129 13.115 1.00 17.96 246 THR B O 1
ATOM 4101 N N . ILE B 1 247 ? 49.107 60.154 12.477 1.00 19.52 247 ILE B N 1
ATOM 4102 C CA . ILE B 1 247 ? 47.952 60.419 11.627 1.00 18.51 247 ILE B CA 1
ATOM 4103 C C . ILE B 1 247 ? 47.906 59.445 10.419 1.00 18.36 247 ILE B C 1
ATOM 4104 O O . ILE B 1 247 ? 48.879 59.272 9.701 1.00 17.42 247 ILE B O 1
ATOM 4109 N N . VAL B 1 248 ? 46.749 58.832 10.203 1.00 18.87 248 VAL B N 1
ATOM 4110 C CA . VAL B 1 248 ? 46.537 57.894 9.082 1.00 19.31 248 VAL B CA 1
ATOM 4111 C C . VAL B 1 248 ? 46.512 58.685 7.780 1.00 19.79 248 VAL B C 1
ATOM 4112 O O . VAL B 1 248 ? 45.893 59.715 7.696 1.00 20.62 248 VAL B O 1
ATOM 4116 N N . THR B 1 249 ? 47.232 58.234 6.784 1.00 21.44 249 THR B N 1
ATOM 4117 C CA . THR B 1 249 ? 47.148 58.864 5.479 1.00 22.25 249 THR B CA 1
ATOM 4118 C C . THR B 1 249 ? 47.199 57.800 4.433 1.00 23.79 249 THR B C 1
ATOM 4119 O O . THR B 1 249 ? 47.720 56.714 4.690 1.00 21.64 249 THR B O 1
ATOM 4123 N N . ASP B 1 250 ? 46.695 58.122 3.243 1.00 25.75 250 ASP B N 1
ATOM 4124 C CA . ASP B 1 250 ? 46.845 57.226 2.131 1.00 27.88 250 ASP B CA 1
ATOM 4125 C C . ASP B 1 250 ? 48.140 57.502 1.413 1.00 29.10 250 ASP B C 1
ATOM 4126 O O . ASP B 1 250 ? 48.921 58.355 1.837 1.00 28.55 250 ASP B O 1
ATOM 4131 N N . PRO B 1 251 ? 48.364 56.820 0.283 1.00 30.22 251 PRO B N 1
ATOM 4132 C CA . PRO B 1 251 ? 49.638 57.051 -0.349 1.00 30.68 251 PRO B CA 1
ATOM 4133 C C . PRO B 1 251 ? 49.724 58.430 -1.064 1.00 31.25 251 PRO B C 1
ATOM 4134 O O . PRO B 1 251 ? 50.805 58.838 -1.405 1.00 29.98 251 PRO B O 1
ATOM 4138 N N . MET B 1 252 ? 48.615 59.156 -1.239 1.00 31.50 252 MET B N 1
ATOM 4139 C CA . MET B 1 252 ? 48.682 60.551 -1.711 1.00 32.04 252 MET B CA 1
ATOM 4140 C C . MET B 1 252 ? 48.728 61.561 -0.510 1.00 29.33 252 MET B C 1
ATOM 4141 O O . MET B 1 252 ? 48.457 62.724 -0.681 1.00 27.17 252 MET B O 1
ATOM 4146 N N . LYS B 1 253 ? 49.029 61.091 0.705 1.00 27.67 253 LYS B N 1
ATOM 4147 C CA . LYS B 1 253 ? 49.104 61.928 1.934 1.00 25.68 253 LYS B CA 1
ATOM 4148 C C . LYS B 1 253 ? 47.816 62.597 2.433 1.00 24.26 253 LYS B C 1
ATOM 4149 O O . LYS B 1 253 ? 47.860 63.526 3.274 1.00 22.79 253 LYS B O 1
ATOM 4155 N N . GLN B 1 254 ? 46.685 62.133 1.935 1.00 22.38 254 GLN B N 1
ATOM 4156 C CA . GLN B 1 254 ? 45.421 62.610 2.429 1.00 22.31 254 GLN B CA 1
ATOM 4157 C C . GLN B 1 254 ? 45.052 61.818 3.653 1.00 21.27 254 GLN B C 1
ATOM 4158 O O . GLN B 1 254 ? 45.260 60.598 3.719 1.00 20.14 254 GLN B O 1
ATOM 4164 N N . THR B 1 255 ? 44.536 62.526 4.643 1.00 21.75 255 THR B N 1
ATOM 4165 C CA . THR B 1 255 ? 44.085 61.903 5.873 1.00 21.47 255 THR B CA 1
ATOM 4166 C C . THR B 1 255 ? 42.722 61.287 5.568 1.00 23.11 255 THR B C 1
ATOM 4167 O O . THR B 1 255 ? 42.227 61.414 4.445 1.00 22.11 255 THR B O 1
ATOM 4171 N N . THR B 1 256 ? 42.100 60.686 6.583 1.00 23.84 256 THR B N 1
ATOM 4172 C CA . THR B 1 256 ? 40.750 60.175 6.459 1.00 24.94 256 THR B CA 1
ATOM 4173 C C . THR B 1 256 ? 39.740 61.326 6.429 1.00 26.23 256 THR B C 1
ATOM 4174 O O . THR B 1 256 ? 38.540 61.040 6.280 1.00 25.78 256 THR B O 1
ATOM 4178 N N . ALA B 1 257 ? 40.176 62.591 6.593 1.00 25.74 257 ALA B N 1
ATOM 4179 C CA . ALA B 1 257 ? 39.249 63.741 6.470 1.00 25.74 257 ALA B CA 1
ATOM 4180 C C . ALA B 1 257 ? 39.490 64.470 5.173 1.00 26.58 257 ALA B C 1
ATOM 4181 O O . ALA B 1 257 ? 40.587 64.992 4.937 1.00 26.16 257 ALA B O 1
ATOM 4183 N N . ARG B 1 258 ? 38.482 64.494 4.305 1.00 27.48 258 ARG B N 1
ATOM 4184 C CA . ARG B 1 258 ? 38.584 65.124 2.961 1.00 28.71 258 ARG B CA 1
ATOM 4185 C C . ARG B 1 258 ? 39.131 66.554 3.020 1.00 26.96 258 ARG B C 1
ATOM 4186 O O . ARG B 1 258 ? 38.670 67.382 3.823 1.00 27.45 258 ARG B O 1
ATOM 4194 N N . GLY B 1 259 ? 40.160 66.835 2.224 1.00 25.80 259 GLY B N 1
ATOM 4195 C CA . GLY B 1 259 ? 40.753 68.207 2.192 1.00 25.27 259 GLY B CA 1
ATOM 4196 C C . GLY B 1 259 ? 41.819 68.517 3.244 1.00 23.46 259 GLY B C 1
ATOM 4197 O O . GLY B 1 259 ? 42.286 69.652 3.381 1.00 22.68 259 GLY B O 1
ATOM 4198 N N . ILE B 1 260 ? 42.144 67.502 4.037 1.00 22.16 260 ILE B N 1
ATOM 4199 C CA . ILE B 1 260 ? 43.204 67.602 5.005 1.00 20.22 260 ILE B CA 1
ATOM 4200 C C . ILE B 1 260 ? 44.273 66.569 4.643 1.00 19.49 260 ILE B C 1
ATOM 4201 O O . ILE B 1 260 ? 43.947 65.358 4.547 1.00 18.42 260 ILE B O 1
ATOM 4206 N N . PHE B 1 261 ? 45.524 67.050 4.496 1.00 17.91 261 PHE B N 1
ATOM 4207 C CA . PHE B 1 261 ? 46.694 66.223 4.183 1.00 17.47 261 PHE B CA 1
ATOM 4208 C C . PHE B 1 261 ? 47.710 66.274 5.328 1.00 18.03 261 PHE B C 1
ATOM 4209 O O . PHE B 1 261 ? 47.639 67.169 6.186 1.00 18.76 261 PHE B O 1
ATOM 4217 N N . ALA B 1 262 ? 48.614 65.300 5.387 1.00 17.52 262 ALA B N 1
ATOM 4218 C CA . ALA B 1 262 ? 49.566 65.216 6.527 1.00 18.01 262 ALA B CA 1
ATOM 4219 C C . ALA B 1 262 ? 50.870 64.669 6.034 1.00 17.00 262 ALA B C 1
ATOM 4220 O O . ALA B 1 262 ? 50.868 63.802 5.210 1.00 17.79 262 ALA B O 1
ATOM 4222 N N . CYS B 1 263 ? 51.979 65.182 6.555 1.00 16.72 263 CYS B N 1
ATOM 4223 C CA . CYS B 1 263 ? 53.299 64.747 6.081 1.00 16.52 263 CYS B CA 1
ATOM 4224 C C . CYS B 1 263 ? 54.355 65.025 7.127 1.00 16.03 263 CYS B C 1
ATOM 4225 O O . CYS B 1 263 ? 54.151 65.837 8.021 1.00 17.81 263 CYS B O 1
ATOM 4228 N N . GLY B 1 264 ? 55.478 64.340 7.003 1.00 15.26 264 GLY B N 1
ATOM 4229 C CA . GLY B 1 264 ? 56.512 64.335 8.000 1.00 14.66 264 GLY B CA 1
ATOM 4230 C C . GLY B 1 264 ? 56.218 63.378 9.107 1.00 15.26 264 GLY B C 1
ATOM 4231 O O . GLY B 1 264 ? 55.358 62.475 9.015 1.00 14.89 264 GLY B O 1
ATOM 4232 N N . ASP B 1 265 ? 56.903 63.615 10.212 1.00 16.50 265 ASP B N 1
ATOM 4233 C CA . ASP B 1 265 ? 56.849 62.718 11.346 1.00 16.29 265 ASP B CA 1
ATOM 4234 C C . ASP B 1 265 ? 55.441 62.505 11.895 1.00 16.07 265 ASP B C 1
ATOM 4235 O O . ASP B 1 265 ? 55.141 61.423 12.336 1.00 15.08 265 ASP B O 1
ATOM 4240 N N . VAL B 1 266 ? 54.585 63.526 11.793 1.00 16.29 266 VAL B N 1
ATOM 4241 C CA . VAL B 1 266 ? 53.216 63.445 12.290 1.00 16.83 266 VAL B CA 1
ATOM 4242 C C . VAL B 1 266 ? 52.443 62.345 11.542 1.00 18.10 266 VAL B C 1
ATOM 4243 O O . VAL B 1 266 ? 51.516 61.779 12.110 1.00 18.01 266 VAL B O 1
ATOM 4247 N N . ALA B 1 267 ? 52.870 62.019 10.317 1.00 19.44 267 ALA B N 1
ATOM 4248 C CA . ALA B 1 267 ? 52.207 61.000 9.450 1.00 20.72 267 ALA B CA 1
ATOM 4249 C C . ALA B 1 267 ? 53.099 59.797 9.155 1.00 22.75 267 ALA B C 1
ATOM 4250 O O . ALA B 1 267 ? 52.722 58.988 8.331 1.00 21.65 267 ALA B O 1
ATOM 4252 N N . ARG B 1 268 ? 54.254 59.665 9.821 1.00 24.76 268 ARG B N 1
ATOM 4253 C CA . ARG B 1 268 ? 55.146 58.561 9.516 1.00 27.06 268 ARG B CA 1
ATOM 4254 C C . ARG B 1 268 ? 55.924 58.154 10.745 1.00 27.95 268 ARG B C 1
ATOM 4255 O O . ARG B 1 268 ? 56.861 58.861 11.159 1.00 29.32 268 ARG B O 1
ATOM 4263 N N . PRO B 1 269 ? 55.605 56.971 11.288 1.00 28.62 269 PRO B N 1
ATOM 4264 C CA . PRO B 1 269 ? 56.154 56.632 12.596 1.00 28.67 269 PRO B CA 1
ATOM 4265 C C . PRO B 1 269 ? 57.674 56.451 12.635 1.00 28.41 269 PRO B C 1
ATOM 4266 O O . PRO B 1 269 ? 58.223 56.700 13.674 1.00 29.22 269 PRO B O 1
ATOM 4270 N N . ALA B 1 270 ? 58.336 56.038 11.547 1.00 27.45 270 ALA B N 1
ATOM 4271 C CA . ALA B 1 270 ? 59.799 55.967 11.509 1.00 27.81 270 ALA B CA 1
ATOM 4272 C C . ALA B 1 270 ? 60.336 57.018 10.468 1.00 27.36 270 ALA B C 1
ATOM 4273 O O . ALA B 1 270 ? 60.703 56.692 9.333 1.00 29.18 270 ALA B O 1
ATOM 4275 N N . GLY B 1 271 ? 60.324 58.287 10.845 1.00 25.53 271 GLY B N 1
ATOM 4276 C CA . GLY B 1 271 ? 60.626 59.348 9.906 1.00 23.79 271 GLY B CA 1
ATOM 4277 C C . GLY B 1 271 ? 62.098 59.766 9.948 1.00 22.64 271 GLY B C 1
ATOM 4278 O O . GLY B 1 271 ? 62.851 59.385 10.878 1.00 23.01 271 GLY B O 1
ATOM 4279 N N . SER B 1 272 ? 62.482 60.509 8.926 1.00 20.57 272 SER B N 1
ATOM 4280 C CA . SER B 1 272 ? 63.808 61.104 8.773 1.00 18.76 272 SER B CA 1
ATOM 4281 C C . SER B 1 272 ? 63.566 62.381 7.938 1.00 17.17 272 SER B C 1
ATOM 4282 O O . SER B 1 272 ? 62.407 62.642 7.445 1.00 14.53 272 SER B O 1
ATOM 4285 N N . VAL B 1 273 ? 64.630 63.163 7.773 1.00 14.67 273 VAL B N 1
ATOM 4286 C CA . VAL B 1 273 ? 64.531 64.394 7.022 1.00 15.08 273 VAL B CA 1
ATOM 4287 C C . VAL B 1 273 ? 64.207 64.081 5.577 1.00 14.17 273 VAL B C 1
ATOM 4288 O O . VAL B 1 273 ? 63.316 64.676 5.016 1.00 15.49 273 VAL B O 1
ATOM 4292 N N . ALA B 1 274 ? 64.921 63.117 5.009 1.00 13.83 274 ALA B N 1
ATOM 4293 C CA . ALA B 1 274 ? 64.725 62.713 3.610 1.00 14.70 274 ALA B CA 1
ATOM 4294 C C . ALA B 1 274 ? 63.279 62.355 3.401 1.00 14.83 274 ALA B C 1
ATOM 4295 O O . ALA B 1 274 ? 62.675 62.784 2.411 1.00 14.27 274 ALA B O 1
ATOM 4297 N N . LEU B 1 275 ? 62.705 61.584 4.322 1.00 15.25 275 LEU B N 1
ATOM 4298 C CA . LEU B 1 275 ? 61.350 61.167 4.090 1.00 15.63 275 LEU B CA 1
ATOM 4299 C C . LEU B 1 275 ? 60.344 62.283 4.405 1.00 15.46 275 LEU B C 1
ATOM 4300 O O . LEU B 1 275 ? 59.309 62.348 3.763 1.00 14.06 275 LEU B O 1
ATOM 4305 N N . ALA B 1 276 ? 60.622 63.179 5.358 1.00 14.89 276 ALA B N 1
ATOM 4306 C CA . ALA B 1 276 ? 59.759 64.376 5.490 1.00 14.88 276 ALA B CA 1
ATOM 4307 C C . ALA B 1 276 ? 59.703 65.259 4.248 1.00 15.07 276 ALA B C 1
ATOM 4308 O O . ALA B 1 276 ? 58.628 65.764 3.872 1.00 14.44 276 ALA B O 1
ATOM 4310 N N . VAL B 1 277 ? 60.862 65.465 3.619 1.00 14.45 277 VAL B N 1
ATOM 4311 C CA . VAL B 1 277 ? 60.950 66.298 2.430 1.00 13.16 277 VAL B CA 1
ATOM 4312 C C . VAL B 1 277 ? 60.139 65.660 1.295 1.00 13.93 277 VAL B C 1
ATOM 4313 O O . VAL B 1 277 ? 59.333 66.324 0.625 1.00 13.35 277 VAL B O 1
ATOM 4317 N N . GLY B 1 278 ? 60.324 64.361 1.114 1.00 14.51 278 GLY B N 1
ATOM 4318 C CA . GLY B 1 278 ? 59.553 63.597 0.112 1.00 14.11 278 GLY B CA 1
ATOM 4319 C C . GLY B 1 278 ? 58.068 63.620 0.388 1.00 14.80 278 GLY B C 1
ATOM 4320 O O . GLY B 1 278 ? 57.247 63.956 -0.522 1.00 12.99 278 GLY B O 1
ATOM 4321 N N . ASP B 1 279 ? 57.674 63.299 1.620 1.00 14.83 279 ASP B N 1
ATOM 4322 C CA . ASP B 1 279 ? 56.245 63.292 1.940 1.00 16.71 279 ASP B CA 1
ATOM 4323 C C . ASP B 1 279 ? 55.632 64.681 1.808 1.00 16.03 279 ASP B C 1
ATOM 4324 O O . ASP B 1 279 ? 54.483 64.836 1.369 1.00 16.19 279 ASP B O 1
ATOM 4329 N N . GLY B 1 280 ? 56.387 65.701 2.187 1.00 15.87 280 GLY B N 1
ATOM 4330 C CA . GLY B 1 280 ? 55.862 67.056 2.085 1.00 15.48 280 GLY B CA 1
ATOM 4331 C C . GLY B 1 280 ? 55.629 67.483 0.640 1.00 14.87 280 GLY B C 1
ATOM 4332 O O . GLY B 1 280 ? 54.658 68.161 0.347 1.00 15.02 280 GLY B O 1
ATOM 4333 N N . ALA B 1 281 ? 56.540 67.111 -0.246 1.00 14.02 281 ALA B N 1
ATOM 4334 C CA . ALA B 1 281 ? 56.386 67.450 -1.653 1.00 14.51 281 ALA B CA 1
ATOM 4335 C C . ALA B 1 281 ? 55.123 66.741 -2.199 1.00 15.34 281 ALA B C 1
ATOM 4336 O O . ALA B 1 281 ? 54.368 67.333 -2.945 1.00 16.12 281 ALA B O 1
ATOM 4338 N N . MET B 1 282 ? 54.900 65.488 -1.831 1.00 16.36 282 MET B N 1
ATOM 4339 C CA . MET B 1 282 ? 53.678 64.766 -2.255 1.00 18.84 282 MET B CA 1
ATOM 4340 C C . MET B 1 282 ? 52.444 65.444 -1.682 1.00 18.10 282 MET B C 1
ATOM 4341 O O . MET B 1 282 ? 51.420 65.564 -2.359 1.00 19.92 282 MET B O 1
ATOM 4346 N N . ALA B 1 283 ? 52.513 65.855 -0.422 1.00 16.99 283 ALA B N 1
ATOM 4347 C CA . ALA B 1 283 ? 51.330 66.451 0.214 1.00 17.25 283 ALA B CA 1
ATOM 4348 C C . ALA B 1 283 ? 50.972 67.784 -0.416 1.00 17.36 283 ALA B C 1
ATOM 4349 O O . ALA B 1 283 ? 49.789 68.085 -0.605 1.00 17.71 283 ALA B O 1
ATOM 4351 N N . GLY B 1 284 ? 51.981 68.574 -0.766 1.00 17.91 284 GLY B N 1
ATOM 4352 C CA . GLY B 1 284 ? 51.745 69.864 -1.456 1.00 17.19 284 GLY B CA 1
ATOM 4353 C C . GLY B 1 284 ? 51.164 69.653 -2.859 1.00 17.23 284 GLY B C 1
ATOM 4354 O O . GLY B 1 284 ? 50.204 70.319 -3.226 1.00 17.12 284 GLY B O 1
ATOM 4355 N N . ALA B 1 285 ? 51.656 68.682 -3.621 1.00 16.59 285 ALA B N 1
ATOM 4356 C CA . ALA B 1 285 ? 51.021 68.391 -4.905 1.00 17.65 285 ALA B CA 1
ATOM 4357 C C . ALA B 1 285 ? 49.571 67.864 -4.755 1.00 18.03 285 ALA B C 1
ATOM 4358 O O . ALA B 1 285 ? 48.719 68.165 -5.578 1.00 16.93 285 ALA B O 1
ATOM 4360 N N . ALA B 1 286 ? 49.312 67.078 -3.709 1.00 18.43 286 ALA B N 1
ATOM 4361 C CA . ALA B 1 286 ? 47.982 66.456 -3.526 1.00 18.67 286 ALA B CA 1
ATOM 4362 C C . ALA B 1 286 ? 46.953 67.491 -3.165 1.00 18.94 286 ALA B C 1
ATOM 4363 O O . ALA B 1 286 ? 45.808 67.444 -3.626 1.00 19.92 286 ALA B O 1
ATOM 4365 N N . ALA B 1 287 ? 47.384 68.453 -2.368 1.00 19.59 287 ALA B N 1
ATOM 4366 C CA . ALA B 1 287 ? 46.576 69.571 -2.013 1.00 19.57 287 ALA B CA 1
ATOM 4367 C C . ALA B 1 287 ? 46.275 70.404 -3.252 1.00 20.55 287 ALA B C 1
ATOM 4368 O O . ALA B 1 287 ? 45.134 70.809 -3.452 1.00 20.40 287 ALA B O 1
ATOM 4370 N N . HIS B 1 288 ? 47.287 70.677 -4.073 1.00 21.78 288 HIS B N 1
ATOM 4371 C CA . HIS B 1 288 ? 47.040 71.324 -5.335 1.00 21.67 288 HIS B CA 1
ATOM 4372 C C . HIS B 1 288 ? 46.010 70.560 -6.161 1.00 22.77 288 HIS B C 1
ATOM 4373 O O . HIS B 1 288 ? 45.047 71.158 -6.611 1.00 23.30 288 HIS B O 1
ATOM 4380 N N . ARG B 1 289 ? 46.177 69.253 -6.335 1.00 23.30 289 ARG B N 1
ATOM 4381 C CA . ARG B 1 289 ? 45.240 68.485 -7.134 1.00 24.38 289 ARG B CA 1
ATOM 4382 C C . ARG B 1 289 ? 43.862 68.476 -6.608 1.00 23.89 289 ARG B C 1
ATOM 4383 O O . ARG B 1 289 ? 42.918 68.275 -7.395 1.00 23.98 289 ARG B O 1
ATOM 4391 N N . SER B 1 290 ? 43.740 68.508 -5.292 1.00 22.71 290 SER B N 1
ATOM 4392 C CA . SER B 1 290 ? 42.434 68.451 -4.646 1.00 23.11 290 SER B CA 1
ATOM 4393 C C . SER B 1 290 ? 41.712 69.794 -4.867 1.00 23.82 290 SER B C 1
ATOM 4394 O O . SER B 1 290 ? 40.511 69.842 -4.731 1.00 23.59 290 SER B O 1
ATOM 4397 N N . ILE B 1 291 ? 42.442 70.870 -5.148 1.00 24.12 291 ILE B N 1
ATOM 4398 C CA . ILE B 1 291 ? 41.839 72.140 -5.546 1.00 24.79 291 ILE B CA 1
ATOM 4399 C C . ILE B 1 291 ? 41.426 72.126 -7.030 1.00 26.05 291 ILE B C 1
ATOM 4400 O O . ILE B 1 291 ? 40.338 72.544 -7.366 1.00 26.78 291 ILE B O 1
ATOM 4405 N N . LEU B 1 292 ? 42.280 71.621 -7.903 1.00 27.61 292 LEU B N 1
ATOM 4406 C CA . LEU B 1 292 ? 41.965 71.476 -9.316 1.00 28.73 292 LEU B CA 1
ATOM 4407 C C . LEU B 1 292 ? 40.872 70.452 -9.603 1.00 30.31 292 LEU B C 1
ATOM 4408 O O . LEU B 1 292 ? 40.093 70.656 -10.489 1.00 30.09 292 LEU B O 1
ATOM 4413 N N . PHE B 1 293 ? 40.843 69.332 -8.889 1.00 31.11 293 PHE B N 1
ATOM 4414 C CA . PHE B 1 293 ? 39.847 68.293 -9.150 1.00 32.67 293 PHE B CA 1
ATOM 4415 C C . PHE B 1 293 ? 39.096 67.963 -7.843 1.00 34.54 293 PHE B C 1
ATOM 4416 O O . PHE B 1 293 ? 39.302 66.917 -7.244 1.00 34.05 293 PHE B O 1
ATOM 4424 N N . PRO B 1 294 ? 38.230 68.876 -7.381 1.00 37.89 294 PRO B N 1
ATOM 4425 C CA . PRO B 1 294 ? 37.590 68.747 -6.074 1.00 41.18 294 PRO B CA 1
ATOM 4426 C C . PRO B 1 294 ? 36.487 67.675 -6.073 1.00 44.35 294 PRO B C 1
ATOM 4427 O O . PRO B 1 294 ? 35.576 67.747 -6.890 1.00 45.73 294 PRO B O 1
ATOM 4431 N N . GLU B 1 295 ? 36.603 66.670 -5.193 1.00 47.34 295 GLU B N 1
ATOM 4432 C CA . GLU B 1 295 ? 35.773 65.448 -5.250 1.00 48.83 295 GLU B CA 1
ATOM 4433 C C . GLU B 1 295 ? 35.835 64.899 -6.674 1.00 49.88 295 GLU B C 1
ATOM 4434 O O . GLU B 1 295 ? 36.558 65.454 -7.527 1.00 51.00 295 GLU B O 1
#

Organism: Agrobacterium fabrum (strain C58 / ATCC 33970) (NCBI:txid176299)

Sequence (589 aa):
MKFDVIIIGGSYAGLSAALQLGRARKNILLVDAGERRNRFASHSHGFLGQDGKAPGEIIAEARRQIERYPTIHWVEGRVTDAKGSFGEFIVEIDGGRRETAGRLILAMGVTDELPEIAGLRERWGSAVFHCPYCHGYELDQGKIGVIAASPMAIHHALMLPDWGETTFFTNGIVEPDADQHALLAARGVRVETTRIREIAGHADVVLADGRSIALAGLFTQPKLRITVDWIEKLGCAVEEGPMGSTIVTDPMKQTTARGIFACGDVARPAGSVALAVGDGAMMAGAAAHRSILFPMKFDVIIIGGSYAGLSAALQLGRARKNILLVDAGERRNRFASHSHGFLGQDGKAPGEIIAEARRQIERYPTIHWVEGRVTDAKGSFGEFIVEIDGGRRETAGRLILAMGVTDELPEIAGLRERWGSAVFHCPYCHGYELDQGKIGVIAASPMAIHHALMLPDWGETTFFTNGIVEPDADQHALLAARGVRVETTRIREIAGHADVVLADGRSIALAGLFTQPKLRITVDWIEKLGCAVEEGPMGSTIVTDPMKQTTARGIFACGDVARPAGSVALAVGDGAMAGAAAHRSILFPE

Secondary structure (DSSP, 8-state):
--EEEEEE--SHHHHHHHHHHHHTT--EEEEE----GGGG-S---SSTT-TT--HHHHHHHHHHHHTT-TTEEEEES-EEEEEEETTEEEEEETTS-EEEEEEEEE----EEEPP--BTTGGGBTTTEES-HHHHTGGGTT-EEEEE--STTHHHHHHHGGGTSEEEEE-TTT----HHHHHHHHHTT-EEE-SPEEEEETTEEEEETTS-EEEESEEEE-PEEE---S-HHHHT--EEEETTEEEE---TT-B-SSTTEEE-SGGG-TT--HHHHHHHHHHHHHHHHHHHH--/--EEEEEE--SHHHHHHHHHHHHTT--EEEEE----TTTT-S---SSTT-TT--HHHHHHHHHHHHTT-TTEEEEES-EEEEEEETTEEEEEETTTEEEEEEEEEE----EEE----BTSGGGBTTTEES-HHHHTGGGTEEEEEEE--STTHHHHHHHGGGTEEEEEE-TTT----HHHHHHHHHHTPEEE-SPEEEEETTTEEEETTS-EE--SEEEE--EEE---S-HHHHT--EEEETTEEEE---TTSB-SSTTEEE-SGGG-SS--HHHHHHHHHHHHHHHHHHHHS--

InterPro domains:
  IPR023753 FAD/NAD(P)-binding domain [PF07992] (3-277)
  IPR036188 FAD/NAD(P)-binding domain superfamily [G3DSA:3.50.50.60] (3-287)
  IPR036188 FAD/NAD(P)-binding domain superfamily [G3DSA:3.50.50.60] (115-221)
  IPR036188 FAD/NAD(P)-binding domain superfamily [SSF51905] (1-290)
  IPR050097 Ferredoxin--NADP reductase type 2 [PTHR48105] (2-289)

Nearest PDB structures (foldseek):
  3fbs-assembly2_B  TM=1.003E+00  e=2.087E-62  Agrobacterium fabrum str. C58
  4jna-assembly2_B  TM=9.775E-01  e=1.181E-41  Chromobacterium violaceum
  4nte-assembly1_B  TM=9.796E-01  e=1.863E-41  Chromobacterium violaceum
  4nte-assembly1_A  TM=9.715E-01  e=1.570E-41  Chromobacterium violaceum
  2a87-assembly1_B  TM=8.432E-01  e=5.365E-19  Mycobacterium tuberculosis